Protein AF-R9KR10-F1 (afdb_monomer_lite)

Secondary structure (DSSP, 8-state):
---------------------------S--------------EEESSEEEEE-SSPEEEEEES-TTTEEEEEEETTEEEEEE-S--EEEEEEEEETTS-EEEEEEEESEEEEETT-EEEEE-SSPEEEEEES-TTTEEEEE-SSSEEEEEE-SSEEEEEEEEETTS-EEEEEEEEE-----------------------------------EES-SEEEEETT-EEEEEEE--HHHHTT-EEEEEES-TTTEEEE---SSTTGGGEEEEEE-SSEEEEEEEEEE-SS-EEEEEEEEEEEPP----SSEEE--S---TT--S-EEEE--B-TTS-EEEEEEEEESS-HHHHHHH-EEEEEE---HHHHHHHHHTT------EEEEEETHHHHHHHHTTTTSTT--PPEE-PPPBTTBPPP--EEP-EEEEEEEEE-TT--EEEEEEEETTEEEEEEEEEE--S-TT-GGGS-HHHHHHHHHHHHHHHHHH--TT--HHHHHHHHHHHHHHH-B---TGGG-TTT-HHHHHHH-BTTB------HHHHHHHTTTT-B--GGGHHHHHHHHHHTS-PPB-SSTTSSSSEEEEEEGGGSS-TT-TT-EEEEEE-TT--EEEE----B---TTT-TTSHHHHTTTTTSPP--

pLDDT: mean 77.19, std 22.24, range [20.89, 98.75]

Structure (mmCIF, N/CA/C/O backbone):
data_AF-R9KR10-F1
#
_entry.id   AF-R9KR10-F1
#
loop_
_atom_site.group_PDB
_atom_site.id
_atom_site.type_symbol
_atom_site.label_atom_id
_atom_site.label_alt_id
_atom_site.label_comp_id
_atom_site.label_asym_id
_atom_site.label_entity_id
_atom_site.label_seq_id
_atom_site.pdbx_PDB_ins_code
_atom_site.Cartn_x
_atom_site.Cartn_y
_atom_site.Cartn_z
_atom_site.occupancy
_atom_site.B_iso_or_equiv
_atom_site.auth_seq_id
_atom_site.auth_comp_id
_atom_site.auth_asym_id
_atom_site.auth_atom_id
_atom_site.pdbx_PDB_model_num
ATOM 1 N N . MET A 1 1 ? 18.123 58.930 16.185 1.00 29.14 1 MET A N 1
ATOM 2 C CA . MET A 1 1 ? 18.904 59.855 15.318 1.00 29.14 1 MET A CA 1
ATOM 3 C C . MET A 1 1 ? 19.920 59.056 14.482 1.00 29.14 1 MET A C 1
ATOM 5 O O . MET A 1 1 ? 19.958 57.841 14.623 1.00 29.14 1 MET A O 1
ATOM 9 N N . LYS A 1 2 ? 20.704 59.696 13.592 1.00 25.45 2 LYS A N 1
ATOM 10 C CA . LYS A 1 2 ? 21.910 59.112 12.927 1.00 25.45 2 LYS A CA 1
ATOM 11 C C . LYS A 1 2 ? 22.961 58.778 14.023 1.00 25.45 2 LYS A C 1
ATOM 13 O O . LYS A 1 2 ? 22.886 59.417 15.064 1.00 25.45 2 LYS A O 1
ATOM 18 N N . LYS A 1 3 ? 23.959 57.886 13.931 1.00 26.75 3 LYS A N 1
ATOM 19 C CA . LYS A 1 3 ? 24.787 57.242 12.869 1.00 26.75 3 LYS A CA 1
ATOM 20 C C . LYS A 1 3 ? 25.094 55.783 13.352 1.00 26.75 3 LYS A C 1
ATOM 22 O O . LYS A 1 3 ? 24.806 55.509 14.507 1.00 26.75 3 LYS A O 1
ATOM 27 N N . LYS A 1 4 ? 25.563 54.743 12.637 1.00 27.78 4 LYS A N 1
ATOM 28 C CA . LYS A 1 4 ? 26.488 54.499 11.495 1.00 27.78 4 LYS A CA 1
ATOM 29 C C . LYS A 1 4 ? 27.987 54.786 11.741 1.00 27.78 4 LYS A C 1
ATOM 31 O O . LYS A 1 4 ? 28.306 55.833 12.283 1.00 27.78 4 LYS A O 1
ATOM 36 N N . MET A 1 5 ? 28.849 53.907 11.185 1.00 24.69 5 MET A N 1
ATOM 37 C CA . MET A 1 5 ? 30.340 53.889 11.222 1.00 24.69 5 MET A CA 1
ATOM 38 C C . MET A 1 5 ? 30.931 53.361 12.553 1.00 24.69 5 MET A C 1
ATOM 40 O O . MET A 1 5 ? 30.373 53.671 13.595 1.00 24.69 5 MET A O 1
ATOM 44 N N . HIS A 1 6 ? 32.013 52.561 12.599 1.00 26.78 6 HIS A N 1
ATOM 45 C CA . HIS A 1 6 ? 32.821 51.888 11.548 1.00 26.78 6 HIS A CA 1
ATOM 46 C C . HIS A 1 6 ? 33.523 50.615 12.132 1.00 26.78 6 HIS A C 1
ATOM 48 O O . HIS A 1 6 ? 33.522 50.461 13.343 1.00 26.78 6 HIS A O 1
ATOM 54 N N . HIS A 1 7 ? 33.840 49.552 11.359 1.00 25.92 7 HIS A N 1
ATOM 55 C CA . HIS A 1 7 ? 35.185 49.158 10.832 1.00 25.92 7 HIS A CA 1
ATOM 56 C C . HIS A 1 7 ? 36.337 49.094 11.881 1.00 25.92 7 HIS A C 1
ATOM 58 O O . HIS A 1 7 ? 36.406 49.979 12.718 1.00 25.92 7 HIS A O 1
ATOM 64 N N . LEU A 1 8 ? 37.291 48.137 11.869 1.00 22.25 8 LEU A N 1
ATOM 65 C CA . LEU A 1 8 ? 37.709 47.142 10.849 1.00 22.25 8 LEU A CA 1
ATOM 66 C C . LEU A 1 8 ? 38.574 45.991 11.456 1.00 22.25 8 LEU A C 1
ATOM 68 O O . LEU A 1 8 ? 39.358 46.304 12.340 1.00 22.25 8 LEU A O 1
ATOM 72 N N . LEU A 1 9 ? 38.574 44.772 10.860 1.00 20.89 9 LEU A N 1
ATOM 73 C CA . LEU A 1 9 ? 39.619 43.700 10.989 1.00 20.89 9 LEU A CA 1
ATOM 74 C C . LEU A 1 9 ? 39.867 43.159 12.442 1.00 20.89 9 LEU A C 1
ATOM 76 O O . LEU A 1 9 ? 39.380 43.756 13.387 1.00 20.89 9 LEU A O 1
ATOM 80 N N . ALA A 1 10 ? 40.536 42.039 12.781 1.00 22.97 10 ALA A N 1
ATOM 81 C CA . ALA A 1 10 ? 41.032 40.780 12.161 1.00 22.97 10 ALA A CA 1
ATOM 82 C C . ALA A 1 10 ? 41.172 39.722 13.326 1.00 22.97 10 ALA A C 1
ATOM 84 O O . ALA A 1 10 ? 40.861 40.085 14.454 1.00 22.97 10 ALA A O 1
ATOM 85 N N . ILE A 1 11 ? 41.619 38.449 13.252 1.00 24.16 11 ILE A N 1
ATOM 86 C CA . ILE A 1 11 ? 42.008 37.476 12.201 1.00 24.16 11 ILE A CA 1
ATOM 87 C C . ILE A 1 11 ? 41.798 36.040 12.807 1.00 24.16 11 ILE A C 1
ATOM 89 O O . ILE A 1 11 ? 42.166 35.818 13.949 1.00 24.16 11 ILE A O 1
ATOM 93 N N . VAL A 1 12 ? 40.983 35.151 12.210 1.00 22.33 12 VAL A N 1
ATOM 94 C CA . VAL A 1 12 ? 41.349 33.879 11.508 1.00 22.33 12 VAL A CA 1
ATOM 95 C C . VAL A 1 12 ? 41.589 32.597 12.358 1.00 22.33 12 VAL A C 1
ATOM 97 O O . VAL A 1 12 ? 42.530 32.539 13.135 1.00 22.33 12 VAL A O 1
ATOM 100 N N . LEU A 1 13 ? 40.819 31.530 12.024 1.00 22.19 13 LEU A N 1
ATOM 101 C CA . LEU A 1 13 ? 40.958 30.085 12.380 1.00 22.19 13 LEU A CA 1
ATOM 102 C C . LEU A 1 13 ? 40.781 29.699 13.881 1.00 22.19 13 LEU A C 1
ATOM 104 O O . LEU A 1 13 ? 40.996 30.526 14.751 1.00 22.19 13 LEU A O 1
ATOM 108 N N . VAL A 1 14 ? 40.329 28.490 14.280 1.00 22.12 14 VAL A N 1
ATOM 109 C CA . VAL A 1 14 ? 40.059 27.205 13.575 1.00 22.12 14 VAL A CA 1
ATOM 110 C C . VAL A 1 14 ? 38.618 26.681 13.835 1.00 22.12 14 VAL A C 1
ATOM 112 O O . VAL A 1 14 ? 37.957 27.044 14.799 1.00 22.12 14 VAL A O 1
ATOM 115 N N . ILE A 1 15 ? 38.150 25.808 12.937 1.00 21.53 15 ILE A N 1
ATOM 116 C CA . ILE A 1 15 ? 36.883 25.046 12.899 1.00 21.53 15 ILE A CA 1
ATOM 117 C C . ILE A 1 15 ? 36.714 24.018 14.051 1.00 21.53 15 ILE A C 1
ATOM 119 O O . ILE A 1 15 ? 37.665 23.301 14.343 1.00 21.53 15 ILE A O 1
ATOM 123 N N . ILE A 1 16 ? 35.493 23.854 14.603 1.00 22.30 16 ILE A N 1
ATOM 124 C CA . ILE A 1 16 ? 34.741 22.568 14.710 1.00 22.30 16 ILE A CA 1
ATOM 125 C C . ILE A 1 16 ? 33.317 22.762 15.292 1.00 22.30 16 ILE A C 1
ATOM 127 O O . ILE A 1 16 ? 33.153 23.416 16.310 1.00 22.30 16 ILE A O 1
ATOM 131 N N . MET A 1 17 ? 32.336 22.134 14.619 1.00 22.77 17 MET A N 1
ATOM 132 C CA . MET A 1 17 ? 30.937 21.785 14.983 1.00 22.77 17 MET A CA 1
ATOM 133 C C . MET A 1 17 ? 29.989 22.809 15.656 1.00 22.77 17 MET A C 1
ATOM 135 O O . MET A 1 17 ? 30.370 23.715 16.382 1.00 22.77 17 MET A O 1
ATOM 139 N N . ALA A 1 18 ? 28.692 22.666 15.351 1.00 23.64 18 ALA A N 1
ATOM 140 C CA . ALA A 1 18 ? 27.640 23.635 15.668 1.00 23.64 18 ALA A CA 1
ATOM 141 C C . ALA A 1 18 ? 26.602 23.081 16.657 1.00 23.64 18 ALA A C 1
ATOM 143 O O . ALA A 1 18 ? 26.285 21.892 16.625 1.00 23.64 18 ALA A O 1
ATOM 144 N N . LEU A 1 19 ? 26.039 23.967 17.484 1.00 22.98 19 LEU A N 1
ATOM 145 C CA . LEU A 1 19 ? 24.955 23.647 18.412 1.00 22.98 19 LEU A CA 1
ATOM 146 C C . LEU A 1 19 ? 23.551 23.752 17.788 1.00 22.98 19 LEU A C 1
ATOM 148 O O . LEU A 1 19 ? 23.309 24.387 16.763 1.00 22.98 19 LEU A O 1
ATOM 152 N N . SER A 1 20 ? 22.638 23.113 18.507 1.00 22.97 20 SER A N 1
ATOM 153 C CA . SER A 1 20 ? 21.176 23.148 18.464 1.00 22.97 20 SER A CA 1
ATOM 154 C C . SER A 1 20 ? 20.512 24.539 18.475 1.00 22.97 20 SER A C 1
ATOM 156 O O . SER A 1 20 ? 20.923 25.371 19.273 1.00 22.97 20 SER A O 1
ATOM 158 N N . VAL A 1 21 ? 19.371 24.646 17.759 1.00 26.44 21 VAL A N 1
ATOM 159 C CA . VAL A 1 21 ? 18.090 25.297 18.178 1.00 26.44 21 VAL A CA 1
ATOM 160 C C . VAL A 1 21 ? 18.144 26.841 18.391 1.00 26.44 21 VAL A C 1
ATOM 162 O O . VAL A 1 21 ? 19.116 27.388 18.883 1.00 26.44 21 VAL A O 1
ATOM 165 N N . VAL A 1 22 ? 17.210 27.651 17.867 1.00 23.06 22 VAL A N 1
ATOM 166 C CA . VAL A 1 22 ? 15.891 28.015 18.446 1.00 23.06 22 VAL A CA 1
ATOM 167 C C . VAL A 1 22 ? 14.941 28.574 17.357 1.00 23.06 22 VAL A C 1
ATOM 169 O O . VAL A 1 22 ? 15.366 29.303 16.469 1.00 23.06 22 VAL A O 1
ATOM 172 N N . GLU A 1 23 ? 13.665 28.181 17.468 1.00 26.47 23 GLU A N 1
ATOM 173 C CA . GLU A 1 23 ? 12.371 28.768 17.036 1.00 26.47 23 GLU A CA 1
ATOM 174 C C . GLU A 1 23 ? 12.237 29.887 15.970 1.00 26.47 23 GLU A C 1
ATOM 176 O O . GLU A 1 23 ? 12.977 30.865 15.902 1.00 26.47 23 GLU A O 1
ATOM 181 N N . THR A 1 24 ? 11.102 29.853 15.253 1.00 23.77 24 THR A N 1
ATOM 182 C CA . THR A 1 24 ? 10.143 30.988 15.191 1.00 23.77 24 THR A CA 1
ATOM 183 C C . THR A 1 24 ? 8.774 30.532 14.653 1.00 23.77 24 THR A C 1
ATOM 185 O O . THR A 1 24 ? 8.683 29.544 13.924 1.00 23.77 24 THR A O 1
ATOM 188 N N . ALA A 1 25 ? 7.694 31.228 15.031 1.00 23.64 25 ALA A N 1
ATOM 189 C CA . ALA A 1 25 ? 6.311 30.818 14.751 1.00 23.64 25 ALA A CA 1
ATOM 190 C C . ALA A 1 25 ? 5.829 31.072 13.299 1.00 23.64 25 ALA A C 1
ATOM 192 O O . ALA A 1 25 ? 6.384 31.876 12.549 1.00 23.64 25 ALA A O 1
ATOM 193 N N . VAL A 1 26 ? 4.759 30.367 12.911 1.00 31.92 26 VAL A N 1
ATOM 194 C CA . VAL A 1 26 ? 4.184 30.314 11.548 1.00 31.92 26 VAL A CA 1
ATOM 195 C C . VAL A 1 26 ? 3.248 31.511 11.281 1.00 31.92 26 VAL A C 1
ATOM 197 O O . VAL A 1 26 ? 2.628 32.018 12.214 1.00 31.92 26 VAL A O 1
ATOM 200 N N . PRO A 1 27 ? 3.058 31.939 10.013 1.00 26.20 27 PRO A N 1
ATOM 201 C CA . PRO A 1 27 ? 1.731 31.678 9.431 1.00 26.20 27 PRO A CA 1
ATOM 202 C C . PRO A 1 27 ? 1.689 31.322 7.922 1.00 26.20 27 PRO A C 1
ATOM 204 O O . PRO A 1 27 ? 2.408 31.869 7.090 1.00 26.20 27 PRO A O 1
ATOM 207 N N . ALA A 1 28 ? 0.696 30.487 7.591 1.00 22.97 28 ALA A N 1
ATOM 208 C CA . ALA A 1 28 ? -0.065 30.429 6.332 1.00 22.97 28 ALA A CA 1
ATOM 209 C C . ALA A 1 28 ? 0.582 29.980 4.987 1.00 22.97 28 ALA A C 1
ATOM 211 O O . ALA A 1 28 ? 1.409 30.639 4.362 1.00 22.97 28 ALA A O 1
ATOM 212 N N . THR A 1 29 ? -0.061 28.965 4.389 1.00 24.31 29 THR A N 1
ATOM 213 C CA . THR A 1 29 ? -0.133 28.662 2.937 1.00 24.31 29 THR A CA 1
ATOM 214 C C . THR A 1 29 ? 1.131 28.189 2.198 1.00 24.31 29 THR A C 1
ATOM 216 O O . THR A 1 29 ? 1.679 28.870 1.325 1.00 24.31 29 THR A O 1
ATOM 219 N N . VAL A 1 30 ? 1.475 26.908 2.369 1.00 24.41 30 VAL A N 1
ATOM 220 C CA . VAL A 1 30 ? 2.277 26.171 1.372 1.00 24.41 30 VAL A CA 1
ATOM 221 C C . VAL A 1 30 ? 1.454 25.989 0.087 1.00 24.41 30 VAL A C 1
ATOM 223 O O . VAL A 1 30 ? 0.704 25.028 -0.072 1.00 24.41 30 VAL A O 1
ATOM 226 N N . GLN A 1 31 ? 1.575 26.922 -0.864 1.00 22.91 31 GLN A N 1
ATOM 227 C CA . GLN A 1 31 ? 0.934 26.782 -2.177 1.00 22.91 31 GLN A CA 1
ATOM 228 C C . GLN A 1 31 ? 1.476 25.552 -2.919 1.00 22.91 31 GLN A C 1
ATOM 230 O O . GLN A 1 31 ? 2.660 25.498 -3.263 1.00 22.91 31 GLN A O 1
ATOM 235 N N . ALA A 1 32 ? 0.590 24.596 -3.218 1.00 25.11 32 ALA A N 1
ATOM 236 C CA . ALA A 1 32 ? 0.925 23.349 -3.899 1.00 25.11 32 ALA A CA 1
ATOM 237 C C . ALA A 1 32 ? 1.762 23.582 -5.173 1.00 25.11 32 ALA A C 1
ATOM 239 O O . ALA A 1 32 ? 1.379 24.326 -6.082 1.00 25.11 32 ALA A O 1
ATOM 240 N N . LYS A 1 33 ? 2.922 22.918 -5.235 1.00 25.44 33 LYS A N 1
ATOM 241 C CA . LYS A 1 33 ? 3.934 23.040 -6.297 1.00 25.44 33 LYS A CA 1
ATOM 242 C C . LYS A 1 33 ? 3.317 22.579 -7.635 1.00 25.44 33 LYS A C 1
ATOM 244 O O . LYS A 1 33 ? 3.071 21.385 -7.803 1.00 25.44 33 LYS A O 1
ATOM 249 N N . PRO A 1 34 ? 3.022 23.473 -8.600 1.00 27.72 34 PRO A N 1
ATOM 250 C CA . PRO A 1 34 ? 2.149 23.115 -9.716 1.00 27.72 34 PRO A CA 1
ATOM 251 C C . PRO A 1 34 ? 2.845 22.168 -10.706 1.00 27.72 34 PRO A C 1
ATOM 253 O O . PRO A 1 34 ? 3.843 22.544 -11.333 1.00 27.72 34 PRO A O 1
ATOM 256 N N . LYS A 1 35 ? 2.282 20.959 -10.890 1.00 30.23 35 LYS A N 1
ATOM 257 C CA . LYS A 1 35 ? 2.699 19.997 -11.931 1.00 30.23 35 LYS A CA 1
ATOM 258 C C . LYS A 1 35 ? 2.793 20.716 -13.286 1.00 30.23 35 LYS A C 1
ATOM 260 O O . LYS A 1 35 ? 1.874 21.422 -13.703 1.00 30.23 35 LYS A O 1
ATOM 265 N N . THR A 1 36 ? 3.943 20.594 -13.951 1.00 29.50 36 THR A N 1
ATOM 266 C CA . THR A 1 36 ? 4.291 21.422 -15.118 1.00 29.50 36 THR A CA 1
ATOM 267 C C . THR A 1 36 ? 3.948 20.711 -16.427 1.00 29.50 36 THR A C 1
ATOM 269 O O . THR A 1 36 ? 4.789 20.038 -17.014 1.00 29.50 36 THR A O 1
ATOM 272 N N . THR A 1 37 ? 2.720 20.889 -16.917 1.00 32.59 37 THR A N 1
ATOM 273 C CA . THR A 1 37 ? 2.304 20.405 -18.245 1.00 32.59 37 THR A CA 1
ATOM 274 C C . THR A 1 37 ? 3.016 21.201 -19.350 1.00 32.59 37 THR A C 1
ATOM 276 O O . THR A 1 37 ? 2.659 22.344 -19.649 1.00 32.59 37 THR A O 1
ATOM 279 N N . ALA A 1 38 ? 4.064 20.623 -19.941 1.00 31.97 38 ALA A N 1
ATOM 280 C CA . ALA A 1 38 ? 4.955 21.308 -20.876 1.00 31.97 38 ALA A CA 1
ATOM 281 C C . ALA A 1 38 ? 4.510 21.174 -22.347 1.00 31.97 38 ALA A C 1
ATOM 283 O O . ALA A 1 38 ? 4.972 20.301 -23.077 1.00 31.97 38 ALA A O 1
ATOM 284 N N . VAL A 1 39 ? 3.654 22.088 -22.819 1.00 35.31 39 VAL A N 1
ATOM 285 C CA . VAL A 1 39 ? 3.307 22.188 -24.252 1.00 35.31 39 VAL A CA 1
ATOM 286 C C . VAL A 1 39 ? 4.442 22.880 -25.023 1.00 35.31 39 VAL A C 1
ATOM 288 O O . VAL A 1 39 ? 4.451 24.101 -25.199 1.00 35.31 39 VAL A O 1
ATOM 291 N N . ASN A 1 40 ? 5.416 22.095 -25.485 1.00 37.66 40 ASN A N 1
ATOM 292 C CA . ASN A 1 40 ? 6.602 22.568 -26.208 1.00 37.66 40 ASN A CA 1
ATOM 293 C C . ASN A 1 40 ? 6.293 22.979 -27.664 1.00 37.66 40 ASN A C 1
ATOM 295 O O . ASN A 1 40 ? 6.685 22.306 -28.614 1.00 37.66 40 ASN A O 1
ATOM 299 N N . LYS A 1 41 ? 5.614 24.117 -27.865 1.00 40.97 41 LYS A N 1
ATOM 300 C CA . LYS A 1 41 ? 5.383 24.680 -29.208 1.00 40.97 41 LYS A CA 1
ATOM 301 C C . LYS A 1 41 ? 6.535 25.601 -29.629 1.00 40.97 41 LYS A C 1
ATOM 303 O O . LYS A 1 41 ? 6.643 26.724 -29.135 1.00 40.97 41 LYS A O 1
ATOM 308 N N . THR A 1 42 ? 7.379 25.124 -30.545 1.00 41.72 42 THR A N 1
ATOM 309 C CA . THR A 1 42 ? 8.481 25.891 -31.154 1.00 41.72 42 THR A CA 1
ATOM 310 C C . THR A 1 42 ? 7.947 26.977 -32.092 1.00 41.72 42 THR A C 1
ATOM 312 O O . THR A 1 42 ? 7.051 26.719 -32.897 1.00 41.72 42 THR A O 1
ATOM 315 N N . ILE A 1 43 ? 8.481 28.201 -31.999 1.00 46.75 43 ILE A N 1
ATOM 316 C CA . ILE A 1 43 ? 8.066 29.339 -32.836 1.00 46.75 43 ILE A CA 1
ATOM 317 C C . ILE A 1 43 ? 9.292 30.114 -33.343 1.00 46.75 43 ILE A C 1
ATOM 319 O O . ILE A 1 43 ? 10.030 30.713 -32.562 1.00 46.75 43 ILE A O 1
ATOM 323 N N . THR A 1 44 ? 9.465 30.185 -34.663 1.00 48.88 44 THR A N 1
ATOM 324 C CA . THR A 1 44 ? 10.470 31.046 -35.309 1.00 48.88 44 THR A CA 1
ATOM 325 C C . THR A 1 44 ? 10.121 32.526 -35.117 1.00 48.88 44 THR A C 1
ATOM 327 O O . THR A 1 44 ? 8.984 32.930 -35.380 1.00 48.88 44 THR A O 1
ATOM 330 N N . LEU A 1 45 ? 11.077 33.354 -34.675 1.00 50.28 45 LEU A N 1
ATOM 331 C CA . LEU A 1 45 ? 10.836 34.773 -34.374 1.00 50.28 45 LEU A CA 1
ATOM 332 C C . LEU A 1 45 ? 11.744 35.717 -35.181 1.00 50.28 45 LEU A C 1
ATOM 334 O O . LEU A 1 45 ? 12.961 35.742 -35.000 1.00 50.28 45 LEU A O 1
ATOM 338 N N . THR A 1 46 ? 11.133 36.547 -36.033 1.00 49.22 46 THR A N 1
ATOM 339 C CA . THR A 1 46 ? 11.838 37.470 -36.941 1.00 49.22 46 THR A CA 1
ATOM 340 C C . THR A 1 46 ? 12.301 38.765 -36.266 1.00 49.22 46 THR A C 1
ATOM 342 O O . THR A 1 46 ? 13.432 39.195 -36.478 1.00 49.22 46 THR A O 1
ATOM 345 N N . THR A 1 47 ? 11.427 39.411 -35.481 1.00 53.28 47 THR A N 1
ATOM 346 C CA . THR A 1 47 ? 11.703 40.708 -34.821 1.00 53.28 47 THR A CA 1
ATOM 347 C C . THR A 1 47 ? 11.016 40.827 -33.456 1.00 53.28 47 THR A C 1
ATOM 349 O O . THR A 1 47 ? 11.678 40.921 -32.422 1.00 53.28 47 THR A O 1
ATOM 352 N N . SER A 1 48 ? 9.681 40.807 -33.417 1.00 58.97 48 SER A N 1
ATOM 353 C CA . SER A 1 48 ? 8.902 40.736 -32.176 1.00 58.97 48 SER A CA 1
ATOM 354 C C . SER A 1 48 ? 7.504 40.165 -32.407 1.00 58.97 48 SER A C 1
ATOM 356 O O . SER A 1 48 ? 6.946 40.335 -33.488 1.00 58.97 48 SER A O 1
ATOM 358 N N . LYS A 1 49 ? 6.922 39.530 -31.385 1.00 65.44 49 LYS A N 1
ATOM 359 C CA . LYS A 1 49 ? 5.545 39.014 -31.393 1.00 65.44 49 LYS A CA 1
ATOM 360 C C . LYS A 1 49 ? 4.883 39.275 -30.043 1.00 65.44 49 LYS A C 1
ATOM 362 O O . LYS A 1 49 ? 5.494 39.051 -28.998 1.00 65.44 49 LYS A O 1
ATOM 367 N N . THR A 1 50 ? 3.636 39.735 -30.065 1.00 73.94 50 THR A N 1
ATOM 368 C CA . THR A 1 50 ? 2.784 39.805 -28.870 1.00 73.94 50 THR A CA 1
ATOM 369 C C . THR A 1 50 ? 1.986 38.508 -28.759 1.00 73.94 50 THR A C 1
ATOM 371 O O . THR A 1 50 ? 1.458 38.019 -29.755 1.00 73.94 50 THR A O 1
ATOM 374 N N . VAL A 1 51 ? 1.913 37.946 -27.557 1.00 68.94 51 VAL A N 1
ATOM 375 C CA . VAL A 1 51 ? 1.232 36.685 -27.247 1.00 68.94 51 VAL A CA 1
ATOM 376 C C . VAL A 1 51 ? 0.198 36.943 -26.155 1.00 68.94 51 VAL A C 1
ATOM 378 O O . VAL A 1 51 ? 0.514 37.538 -25.122 1.00 68.94 51 VAL A O 1
ATOM 381 N N . GLY A 1 52 ? -1.041 36.519 -26.403 1.00 63.25 52 GLY A N 1
ATOM 382 C CA . GLY A 1 52 ? -2.114 36.499 -25.409 1.00 63.25 52 GLY A CA 1
ATOM 383 C C . GLY A 1 52 ? -2.125 35.194 -24.614 1.00 63.25 52 GLY A C 1
ATOM 384 O O . GLY A 1 52 ? -1.719 34.150 -25.124 1.00 63.25 52 GLY A O 1
ATOM 385 N N . THR A 1 53 ? -2.589 35.247 -23.368 1.00 68.69 53 THR A N 1
ATOM 386 C CA . THR A 1 53 ? -2.672 34.092 -22.463 1.00 68.69 53 THR A CA 1
ATOM 387 C C . THR A 1 53 ? -4.053 33.998 -21.814 1.00 68.69 53 THR A C 1
ATOM 389 O O . THR A 1 53 ? -4.611 35.011 -21.402 1.00 68.69 53 THR A O 1
ATOM 392 N N . LYS A 1 54 ? -4.598 32.778 -21.663 1.00 65.06 54 LYS A N 1
ATOM 393 C CA . LYS A 1 54 ? -5.908 32.547 -21.010 1.00 65.06 54 LYS A CA 1
ATOM 394 C C . LYS A 1 54 ? -5.936 33.105 -19.574 1.00 65.06 54 LYS A C 1
ATOM 396 O O . LYS A 1 54 ? -6.918 33.720 -19.156 1.00 65.06 54 LYS A O 1
ATOM 401 N N . TYR A 1 55 ? -4.824 32.947 -18.852 1.00 70.62 55 TYR A N 1
ATOM 402 C CA . TYR A 1 55 ? -4.650 33.363 -17.458 1.00 70.62 55 TYR A CA 1
ATOM 403 C C . TYR A 1 55 ? -3.866 34.677 -17.309 1.00 70.62 55 TYR A C 1
ATOM 405 O O . TYR A 1 55 ? -3.064 35.054 -18.167 1.00 70.62 55 TYR A O 1
ATOM 413 N N . THR A 1 56 ? -4.086 35.358 -16.181 1.00 77.69 56 THR A N 1
ATOM 414 C CA . THR A 1 56 ? -3.436 36.628 -15.821 1.00 77.69 56 THR A CA 1
ATOM 415 C C . THR A 1 56 ? -1.972 36.419 -15.424 1.00 77.69 56 THR A C 1
ATOM 417 O O . THR A 1 56 ? -1.653 35.597 -14.566 1.00 77.69 56 THR A O 1
ATOM 420 N N . ILE A 1 57 ? -1.071 37.187 -16.034 1.00 80.62 57 ILE A N 1
ATOM 421 C CA . ILE A 1 57 ? 0.386 37.036 -15.932 1.00 80.62 57 ILE A CA 1
ATOM 422 C C . ILE A 1 57 ? 0.914 37.647 -14.622 1.00 80.62 57 ILE A C 1
ATOM 424 O O . ILE A 1 57 ? 0.734 38.846 -14.380 1.00 80.62 57 ILE A O 1
ATOM 428 N N . LYS A 1 58 ? 1.628 36.847 -13.813 1.00 86.12 58 LYS A N 1
ATOM 429 C CA . LYS A 1 58 ? 2.397 37.296 -12.635 1.00 86.12 58 LYS A CA 1
ATOM 430 C C . LYS A 1 58 ? 3.781 37.791 -13.062 1.00 86.12 58 LYS A C 1
ATOM 432 O O . LYS A 1 58 ? 4.133 38.921 -12.750 1.00 86.12 58 LYS A O 1
ATOM 437 N N . SER A 1 59 ? 4.530 37.009 -13.845 1.00 86.81 59 SER A N 1
ATOM 438 C CA . SER A 1 59 ? 5.828 37.431 -14.398 1.00 86.81 59 SER A CA 1
ATOM 439 C C . SER A 1 59 ? 6.202 36.703 -15.694 1.00 86.81 59 SER A C 1
ATOM 441 O O . SER A 1 59 ? 5.632 35.667 -16.037 1.00 86.81 59 SER A O 1
ATOM 443 N N . VAL A 1 60 ? 7.162 37.268 -16.433 1.00 84.19 60 VAL A N 1
ATOM 444 C CA . VAL A 1 60 ? 7.726 36.692 -17.663 1.00 84.19 60 VAL A CA 1
ATOM 445 C C . VAL A 1 60 ? 9.245 36.832 -17.606 1.00 84.19 60 VAL A C 1
ATOM 447 O O . VAL A 1 60 ? 9.739 37.925 -17.335 1.00 84.19 60 VAL A O 1
ATOM 450 N N . LYS A 1 61 ? 9.988 35.749 -17.852 1.00 84.56 61 LYS A N 1
ATOM 451 C CA . LYS A 1 61 ? 11.461 35.745 -17.900 1.00 84.56 61 LYS A CA 1
ATOM 452 C C . LYS A 1 61 ? 11.957 34.973 -19.128 1.00 84.56 61 LYS A C 1
ATOM 454 O O . LYS A 1 61 ? 11.363 33.971 -19.511 1.00 84.56 61 LYS A O 1
ATOM 459 N N . SER A 1 62 ? 13.043 35.443 -19.739 1.00 84.94 62 SER A N 1
ATOM 460 C CA . SER A 1 62 ? 13.757 34.736 -20.815 1.00 84.94 62 SER A CA 1
ATOM 461 C C . SER A 1 62 ? 14.883 33.892 -20.222 1.00 84.94 62 SER A C 1
ATOM 463 O O . SER A 1 62 ? 15.590 34.392 -19.350 1.00 84.94 62 SER A O 1
ATOM 465 N N . SER A 1 63 ? 15.086 32.663 -20.707 1.00 79.88 63 SER A N 1
ATOM 466 C CA . SER A 1 63 ? 16.239 31.831 -20.323 1.00 79.88 63 SER A CA 1
ATOM 467 C C . SER A 1 63 ? 17.572 32.372 -20.854 1.00 79.88 63 SER A C 1
ATOM 469 O O . SER A 1 63 ? 18.618 32.052 -20.306 1.00 79.88 63 SER A O 1
ATOM 471 N N . ASN A 1 64 ? 17.551 33.211 -21.898 1.00 74.50 64 ASN A N 1
ATOM 472 C CA . ASN A 1 64 ? 18.723 33.950 -22.364 1.00 74.50 64 ASN A CA 1
ATOM 473 C C . ASN A 1 64 ? 18.319 35.375 -22.773 1.00 74.50 64 ASN A C 1
ATOM 475 O O . ASN A 1 64 ? 17.847 35.634 -23.886 1.00 74.50 64 ASN A O 1
ATOM 479 N N . SER A 1 65 ? 18.517 36.313 -21.845 1.00 73.06 65 SER A N 1
ATOM 480 C CA . SER A 1 65 ? 18.153 37.731 -21.978 1.00 73.06 65 SER A CA 1
ATOM 481 C C . SER A 1 65 ? 18.966 38.498 -23.033 1.00 73.06 65 SER A C 1
ATOM 483 O O . SER A 1 65 ? 18.612 39.642 -23.352 1.00 73.06 65 SER A O 1
ATOM 485 N N . SER A 1 66 ? 20.032 37.888 -23.575 1.00 61.41 66 SER A N 1
ATOM 486 C CA . SER A 1 66 ? 20.888 38.454 -24.627 1.00 61.41 66 SER A CA 1
ATOM 487 C C . SER A 1 66 ? 20.427 38.099 -26.048 1.00 61.41 66 SER A C 1
ATOM 489 O O . SER A 1 66 ? 20.713 38.854 -26.975 1.00 61.41 66 SER A O 1
ATOM 491 N N . ILE A 1 67 ? 19.670 37.006 -26.212 1.00 63.75 67 ILE A N 1
ATOM 492 C CA . ILE A 1 67 ? 19.071 36.573 -27.489 1.00 63.75 67 ILE A CA 1
ATOM 493 C C . ILE A 1 67 ? 17.625 37.081 -27.585 1.00 63.75 67 ILE A C 1
ATOM 495 O O . ILE A 1 67 ? 17.243 37.738 -28.559 1.00 63.75 67 ILE A O 1
ATOM 499 N N . LEU A 1 68 ? 16.833 36.837 -26.533 1.00 73.12 68 LEU A N 1
ATOM 500 C CA . LEU A 1 68 ? 15.428 37.225 -26.438 1.00 73.12 68 LEU A CA 1
ATOM 501 C C . LEU A 1 68 ? 15.144 38.032 -25.177 1.00 73.12 68 LEU A C 1
ATOM 503 O O . LEU A 1 68 ? 15.492 37.641 -24.065 1.00 73.12 68 LEU A O 1
ATOM 507 N N . SER A 1 69 ? 14.402 39.119 -25.353 1.00 77.38 69 SER A N 1
ATOM 508 C CA . SER A 1 69 ? 13.712 39.814 -24.264 1.00 77.38 69 SER A CA 1
ATOM 509 C C . SER A 1 69 ? 12.215 39.552 -24.327 1.00 77.38 69 SER A C 1
ATOM 511 O O . SER A 1 69 ? 11.647 39.464 -25.412 1.00 77.38 69 SER A O 1
ATOM 513 N N . ALA A 1 70 ? 11.569 39.481 -23.166 1.00 83.50 70 ALA A N 1
ATOM 514 C CA . ALA A 1 70 ? 10.118 39.472 -23.060 1.00 83.50 70 ALA A CA 1
ATOM 515 C C . ALA A 1 70 ? 9.671 40.461 -21.976 1.00 83.50 70 ALA A C 1
ATOM 517 O O . ALA A 1 70 ? 10.280 40.519 -20.910 1.00 83.50 70 ALA A O 1
ATOM 518 N N . LYS A 1 71 ? 8.617 41.236 -22.253 1.00 84.31 71 LYS A N 1
ATOM 519 C CA . LYS A 1 71 ? 8.003 42.190 -21.315 1.00 84.31 71 LYS A CA 1
ATOM 520 C C . LYS A 1 71 ? 6.496 41.928 -21.252 1.00 84.31 71 LYS A C 1
ATOM 522 O O . LYS A 1 71 ? 5.860 41.724 -22.286 1.00 84.31 71 LYS A O 1
ATOM 527 N N . LYS A 1 72 ? 5.911 41.948 -20.053 1.00 86.88 72 LYS A N 1
ATOM 528 C CA . LYS A 1 72 ? 4.450 41.987 -19.872 1.00 86.88 72 LYS A CA 1
ATOM 529 C C . LYS A 1 72 ? 3.921 43.312 -20.442 1.00 86.88 72 LYS A C 1
ATOM 531 O O . LYS A 1 72 ? 4.476 44.359 -20.123 1.00 86.88 72 LYS A O 1
ATOM 536 N N . VAL A 1 73 ? 2.891 43.263 -21.290 1.00 82.06 73 VAL A N 1
ATOM 537 C CA . VAL A 1 73 ? 2.298 44.462 -21.925 1.00 82.06 73 VAL A CA 1
ATOM 538 C C . VAL A 1 73 ? 0.842 44.704 -21.523 1.00 82.06 73 VAL A C 1
ATOM 540 O O . VAL A 1 73 ? 0.367 45.821 -21.650 1.00 82.06 73 VAL A O 1
ATOM 543 N N . SER A 1 74 ? 0.146 43.699 -20.984 1.00 84.69 74 SER A N 1
ATOM 544 C CA . SER A 1 74 ? -1.101 43.892 -20.230 1.00 84.69 74 SER A CA 1
ATOM 545 C C . SER A 1 74 ? -1.287 42.774 -19.195 1.00 84.69 74 SER A C 1
ATOM 547 O O . SER A 1 74 ? -0.410 41.924 -19.020 1.00 84.69 74 SER A O 1
ATOM 549 N N . SER A 1 75 ? -2.426 42.742 -18.499 1.00 78.81 75 SER A N 1
ATOM 550 C CA . SER A 1 75 ? -2.799 41.669 -17.562 1.00 78.81 75 SER A CA 1
ATOM 551 C C . SER A 1 75 ? -2.692 40.259 -18.169 1.00 78.81 75 SER A C 1
ATOM 553 O O . SER A 1 75 ? -2.201 39.353 -17.493 1.00 78.81 75 SER A O 1
ATOM 555 N N . LYS A 1 76 ? -3.084 40.089 -19.440 1.00 77.38 76 LYS A N 1
ATOM 556 C CA . LYS A 1 76 ? -3.145 38.808 -20.177 1.00 77.38 76 LYS A CA 1
ATOM 557 C C . LYS A 1 76 ? -2.346 38.800 -21.498 1.00 77.38 76 LYS A C 1
ATOM 559 O O . LYS A 1 76 ? -2.584 37.951 -22.354 1.00 77.38 76 LYS A O 1
ATOM 564 N N . LYS A 1 77 ? -1.422 39.749 -21.713 1.00 78.38 77 LYS A N 1
ATOM 565 C CA . LYS A 1 77 ? -0.574 39.816 -22.925 1.00 78.38 77 LYS A CA 1
ATOM 566 C C . LYS A 1 77 ? 0.892 40.107 -22.580 1.00 78.38 77 LYS A C 1
ATOM 568 O O . LYS A 1 77 ? 1.186 40.962 -21.742 1.00 78.38 77 LYS A O 1
ATOM 573 N N . PHE A 1 78 ? 1.825 39.448 -23.268 1.00 79.25 78 PHE A N 1
ATOM 574 C CA . PHE A 1 78 ? 3.265 39.739 -23.208 1.00 79.25 78 PHE A CA 1
ATOM 575 C C . PHE A 1 78 ? 3.864 39.874 -24.612 1.00 79.25 78 PHE A C 1
ATOM 577 O O . PHE A 1 78 ? 3.389 39.248 -25.555 1.00 79.25 78 PHE A O 1
ATOM 584 N N . LYS A 1 79 ? 4.901 40.702 -24.764 1.00 78.81 79 LYS A N 1
ATOM 585 C CA . LYS A 1 79 ? 5.625 40.895 -26.027 1.00 78.81 79 LYS A CA 1
ATOM 586 C C . LYS A 1 79 ? 7.026 40.311 -25.920 1.00 78.81 79 LYS A C 1
ATOM 588 O O . LYS A 1 79 ? 7.758 40.645 -24.989 1.00 78.81 79 LYS A O 1
ATOM 593 N N . VAL A 1 80 ? 7.384 39.460 -26.877 1.00 74.94 80 VAL A N 1
ATOM 594 C CA . VAL A 1 80 ? 8.721 38.880 -27.057 1.00 74.94 80 VAL A CA 1
ATOM 595 C C . VAL A 1 80 ? 9.419 39.626 -28.193 1.00 74.94 80 VAL A C 1
ATOM 597 O O . VAL A 1 80 ? 8.812 39.834 -29.240 1.00 74.94 80 VAL A O 1
ATOM 600 N N . THR A 1 81 ? 10.677 40.021 -27.998 1.00 66.69 81 THR A N 1
ATOM 601 C CA . THR A 1 81 ? 11.478 40.820 -28.940 1.00 66.69 81 THR A CA 1
ATOM 602 C C . THR A 1 81 ? 12.905 40.277 -29.015 1.00 66.69 81 THR A C 1
ATOM 604 O O . THR A 1 81 ? 13.559 40.106 -27.979 1.00 66.69 81 THR A O 1
ATOM 607 N N . SER A 1 82 ? 13.403 40.050 -30.234 1.00 65.44 82 SER A N 1
ATOM 608 C CA . SER A 1 82 ? 14.772 39.595 -30.503 1.00 65.44 82 SER A CA 1
ATOM 609 C C . SER A 1 82 ? 15.815 40.700 -30.359 1.00 65.44 82 SER A C 1
ATOM 611 O O . SER A 1 82 ? 15.572 41.846 -30.733 1.00 65.44 82 SER A O 1
ATOM 613 N N . LYS A 1 83 ? 17.005 40.332 -29.871 1.00 55.59 83 LYS A N 1
ATOM 614 C CA . LYS A 1 83 ? 18.134 41.238 -29.596 1.00 55.59 83 LYS A CA 1
ATOM 615 C C . LYS A 1 83 ? 19.335 41.047 -30.540 1.00 55.59 83 LYS A C 1
ATOM 617 O O . LYS A 1 83 ? 20.473 41.299 -30.163 1.00 55.59 83 LYS A O 1
ATOM 622 N N . TYR A 1 84 ? 19.075 40.651 -31.787 1.00 52.22 84 TYR A N 1
ATOM 623 C CA . TYR A 1 84 ? 20.062 40.597 -32.885 1.00 52.22 84 TYR A CA 1
ATOM 624 C C . TYR A 1 84 ? 21.227 39.600 -32.708 1.00 52.22 84 TYR A C 1
ATOM 626 O O . TYR A 1 84 ? 22.204 39.660 -33.454 1.00 52.22 84 TYR A O 1
ATOM 634 N N . LYS A 1 85 ? 21.097 38.644 -31.778 1.00 48.66 85 LYS A N 1
ATOM 635 C CA . LYS A 1 85 ? 21.923 37.430 -31.694 1.00 48.66 85 LYS A CA 1
ATOM 636 C C . LYS A 1 85 ? 21.141 36.215 -32.206 1.00 48.66 85 LYS A C 1
ATOM 638 O O . LYS A 1 85 ? 19.921 36.168 -32.057 1.00 48.66 85 LYS A O 1
ATOM 643 N N . TYR A 1 86 ? 21.856 35.251 -32.782 1.00 54.56 86 TYR A N 1
ATOM 644 C CA . TYR A 1 86 ? 21.331 33.928 -33.132 1.00 54.56 86 TYR A CA 1
ATOM 645 C C . TYR A 1 86 ? 21.206 33.035 -31.887 1.00 54.56 86 TYR A C 1
ATOM 647 O O . TYR A 1 86 ? 21.919 33.237 -30.902 1.00 54.56 86 TYR A O 1
ATOM 655 N N . GLY A 1 87 ? 20.321 32.042 -31.967 1.00 56.34 87 GLY A N 1
ATOM 656 C CA . GLY A 1 87 ? 20.173 30.959 -30.998 1.00 56.34 87 GLY A CA 1
ATOM 657 C C . GLY A 1 87 ? 18.734 30.780 -30.515 1.00 56.34 87 GLY A C 1
ATOM 658 O O . GLY A 1 87 ? 17.821 31.517 -30.906 1.00 56.34 87 GLY A O 1
ATOM 659 N N . SER A 1 88 ? 18.546 29.790 -29.648 1.00 63.09 88 SER A N 1
ATOM 660 C CA . SER A 1 88 ? 17.261 29.455 -29.030 1.00 63.09 88 SER A CA 1
ATOM 661 C C . SER A 1 88 ? 17.170 30.012 -27.611 1.00 63.09 88 SER A C 1
ATOM 663 O O . SER A 1 88 ? 18.147 29.988 -26.861 1.00 63.09 88 SER A O 1
ATOM 665 N N . ALA A 1 89 ? 15.984 30.455 -27.192 1.00 69.88 89 ALA A N 1
ATOM 666 C CA . ALA A 1 89 ? 15.705 30.693 -25.776 1.00 69.88 89 ALA A CA 1
ATOM 667 C C . ALA A 1 89 ? 14.242 30.396 -25.423 1.00 69.88 89 ALA A C 1
ATOM 669 O O . ALA A 1 89 ? 13.330 30.564 -26.235 1.00 69.88 89 ALA A O 1
ATOM 670 N N . ALA A 1 90 ? 14.021 29.960 -24.183 1.00 79.38 90 ALA A N 1
ATOM 671 C CA . ALA A 1 90 ? 12.698 29.696 -23.645 1.00 79.38 90 ALA A CA 1
ATOM 672 C C . ALA A 1 90 ? 12.178 30.926 -22.893 1.00 79.38 90 ALA A C 1
ATOM 674 O O . ALA A 1 90 ? 12.812 31.411 -21.953 1.00 79.38 90 ALA A O 1
ATOM 675 N N . ILE A 1 91 ? 10.991 31.408 -23.259 1.00 80.88 91 ILE A N 1
ATOM 676 C CA . ILE A 1 91 ? 10.264 32.391 -22.454 1.00 80.88 91 ILE A CA 1
ATOM 677 C C . ILE A 1 91 ? 9.399 31.637 -21.447 1.00 80.88 91 ILE A C 1
ATOM 679 O O . ILE A 1 91 ? 8.461 30.938 -21.827 1.00 80.88 91 ILE A O 1
ATOM 683 N N . THR A 1 92 ? 9.718 31.781 -20.163 1.00 84.19 92 THR A N 1
ATOM 684 C CA . THR A 1 92 ? 8.932 31.235 -19.054 1.00 84.19 92 THR A CA 1
ATOM 685 C C . THR A 1 92 ? 7.934 32.286 -18.581 1.00 84.19 92 THR A C 1
ATOM 687 O O . THR A 1 92 ? 8.324 33.382 -18.173 1.00 84.19 92 THR A O 1
ATOM 690 N N . VAL A 1 93 ? 6.648 31.946 -18.616 1.00 78.38 93 VAL A N 1
ATOM 691 C CA . VAL A 1 93 ? 5.537 32.757 -18.108 1.00 78.38 93 VAL A CA 1
ATOM 692 C C . VAL A 1 93 ? 5.023 32.111 -16.825 1.00 78.38 93 VAL A C 1
ATOM 694 O O . VAL A 1 93 ? 4.651 30.939 -16.841 1.00 78.38 93 VAL A O 1
ATOM 697 N N . LYS A 1 94 ? 4.984 32.867 -15.723 1.00 81.38 94 LYS A N 1
ATOM 698 C CA . LYS A 1 94 ? 4.289 32.481 -14.485 1.00 81.38 94 LYS A CA 1
ATOM 699 C C . LYS A 1 94 ? 2.976 33.253 -14.382 1.00 81.38 94 LYS A C 1
ATOM 701 O O . LYS A 1 94 ? 2.968 34.480 -14.524 1.00 81.38 94 LYS A O 1
ATOM 706 N N . PHE A 1 95 ? 1.875 32.562 -14.117 1.00 80.38 95 PHE A N 1
ATOM 707 C CA . PHE A 1 95 ? 0.548 33.157 -13.944 1.00 80.38 95 PHE A CA 1
ATOM 708 C C . PHE A 1 95 ? 0.253 33.475 -12.468 1.00 80.38 95 PHE A C 1
ATOM 710 O O . PHE A 1 95 ? 0.982 33.044 -11.574 1.00 80.38 95 PHE A O 1
ATOM 717 N N . LYS A 1 96 ? -0.790 34.275 -12.192 1.00 74.69 96 LYS A N 1
ATOM 718 C CA . LYS A 1 96 ? -1.214 34.574 -10.808 1.00 74.69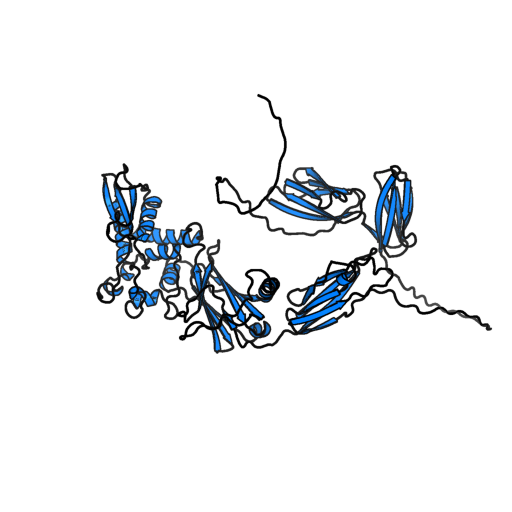 96 LYS A CA 1
ATOM 719 C C . LYS A 1 96 ? -1.712 33.318 -10.074 1.00 74.69 96 LYS A C 1
ATOM 721 O O . LYS A 1 96 ? -1.432 33.185 -8.892 1.00 74.69 96 LYS A O 1
ATOM 726 N N . ASN A 1 97 ? -2.346 32.377 -10.778 1.00 70.81 97 ASN A N 1
ATOM 727 C CA . ASN A 1 97 ? -2.843 31.095 -10.255 1.00 70.81 97 ASN A CA 1
ATOM 728 C C . ASN A 1 97 ? -1.760 29.992 -10.182 1.00 70.81 97 ASN A C 1
ATOM 730 O O . ASN A 1 97 ? -2.027 28.838 -10.513 1.00 70.81 97 ASN A O 1
ATOM 734 N N . GLY A 1 98 ? -0.516 30.353 -9.844 1.00 68.81 98 GLY A N 1
ATOM 735 C CA . GLY A 1 98 ? 0.634 29.443 -9.690 1.00 68.81 98 GLY A CA 1
ATOM 736 C C . GLY A 1 98 ? 1.195 28.824 -10.984 1.00 68.81 98 GLY A C 1
ATOM 737 O O . GLY A 1 98 ? 2.416 28.715 -11.136 1.00 68.81 98 GLY A O 1
ATOM 738 N N . LYS A 1 99 ? 0.331 28.443 -11.935 1.00 70.19 99 LYS A N 1
ATOM 739 C CA . LYS A 1 99 ? 0.688 27.715 -13.164 1.00 70.19 99 LYS A CA 1
ATOM 740 C C . LYS A 1 99 ? 1.792 28.424 -13.961 1.00 70.19 99 LYS A C 1
ATOM 742 O O . LYS A 1 99 ? 1.859 29.654 -14.034 1.00 70.19 99 LYS A O 1
ATOM 747 N N . THR A 1 100 ? 2.670 27.626 -14.564 1.00 74.00 100 THR A N 1
ATOM 748 C CA . THR A 1 100 ? 3.851 28.086 -15.310 1.00 74.00 100 THR A CA 1
ATOM 749 C C . THR A 1 100 ? 3.897 27.421 -16.685 1.00 74.00 100 THR A C 1
ATOM 751 O O . THR A 1 100 ? 3.644 26.226 -16.799 1.00 74.00 100 THR A O 1
ATOM 754 N N . THR A 1 101 ? 4.246 28.176 -17.729 1.00 71.06 101 THR A N 1
ATOM 755 C CA . THR A 1 101 ? 4.362 27.678 -19.113 1.00 71.06 101 THR A CA 1
ATOM 756 C C . THR A 1 101 ? 5.659 28.175 -19.747 1.00 71.06 101 THR A C 1
ATOM 758 O O . THR A 1 101 ? 6.064 29.317 -19.524 1.00 71.06 101 THR A O 1
ATOM 761 N N . LYS A 1 102 ? 6.320 27.326 -20.543 1.00 75.81 102 LYS A N 1
ATOM 762 C CA . LYS A 1 102 ? 7.533 27.658 -21.305 1.00 75.81 102 LYS A CA 1
ATOM 763 C C . LYS A 1 102 ? 7.209 27.698 -22.801 1.00 75.81 102 LYS A C 1
ATOM 765 O O . LYS A 1 102 ? 6.518 26.819 -23.298 1.00 75.81 102 LYS A O 1
ATOM 770 N N . TYR A 1 103 ? 7.735 28.692 -23.512 1.00 67.00 103 TYR A N 1
ATOM 771 C CA . TYR A 1 103 ? 7.617 28.833 -24.967 1.00 67.00 103 TYR A CA 1
ATOM 772 C C . TYR A 1 103 ? 9.021 28.850 -25.586 1.00 67.00 103 TYR A C 1
ATOM 774 O O . TYR A 1 103 ? 9.793 29.761 -25.273 1.00 67.00 103 TYR A O 1
ATOM 782 N N . LYS A 1 104 ? 9.368 27.872 -26.436 1.00 69.81 104 LYS A N 1
ATOM 783 C CA . LYS A 1 104 ? 10.674 27.812 -27.121 1.00 69.81 104 LYS A CA 1
ATOM 784 C C . LYS A 1 104 ? 10.634 28.658 -28.395 1.00 69.81 104 LYS A C 1
ATOM 786 O O . LYS A 1 104 ? 9.760 28.473 -29.241 1.00 69.81 104 LYS A O 1
ATOM 791 N N . TYR A 1 105 ? 11.586 29.574 -28.528 1.00 61.34 105 TYR A N 1
ATOM 792 C CA . TYR A 1 105 ? 11.714 30.449 -29.688 1.00 61.34 105 TYR A CA 1
ATOM 793 C C . TYR A 1 105 ? 13.118 30.369 -30.274 1.00 61.34 105 TYR A C 1
ATOM 795 O O . TYR A 1 105 ? 14.100 30.493 -29.538 1.00 61.34 105 TYR A O 1
ATOM 803 N N . ASP A 1 106 ? 13.184 30.268 -31.599 1.00 58.72 106 ASP A N 1
ATOM 804 C CA . ASP A 1 106 ? 14.431 30.273 -32.363 1.00 58.72 106 ASP A CA 1
ATOM 805 C C . ASP A 1 106 ? 14.551 31.594 -33.134 1.00 58.72 106 ASP A C 1
ATOM 807 O O . ASP A 1 106 ? 13.632 32.002 -33.856 1.00 58.72 106 ASP A O 1
ATOM 811 N N . VAL A 1 107 ? 15.674 32.293 -32.955 1.00 57.62 107 VAL A N 1
ATOM 812 C CA . VAL A 1 107 ? 15.876 33.656 -33.468 1.00 57.62 107 VAL A CA 1
ATOM 813 C C . VAL A 1 107 ? 16.824 33.665 -34.657 1.00 57.62 107 VAL A C 1
ATOM 815 O O . VAL A 1 107 ? 17.931 33.138 -34.597 1.00 57.62 107 VAL A O 1
ATOM 818 N N . GLY A 1 108 ? 16.406 34.333 -35.735 1.00 56.41 108 GLY A N 1
ATOM 819 C CA . GLY A 1 108 ? 17.253 34.574 -36.906 1.00 56.41 108 GLY A CA 1
ATOM 820 C C . GLY A 1 108 ? 17.413 33.386 -37.861 1.00 56.41 108 GLY A C 1
ATOM 821 O O . GLY A 1 108 ? 18.242 33.478 -38.763 1.00 56.41 108 GLY A O 1
ATOM 822 N N . LYS A 1 109 ? 16.632 32.309 -37.694 1.00 56.19 109 LYS A N 1
ATOM 823 C CA . LYS A 1 109 ? 16.547 31.164 -38.618 1.00 56.19 109 LYS A CA 1
ATOM 824 C C . LYS A 1 109 ? 15.435 31.412 -39.650 1.00 56.19 109 LYS A C 1
ATOM 826 O O . LYS A 1 109 ? 14.303 31.701 -39.276 1.00 56.19 109 LYS A O 1
ATOM 831 N N . TYR A 1 110 ? 15.747 31.297 -40.937 1.00 52.22 110 TYR A N 1
ATOM 832 C CA . TYR A 1 110 ? 14.817 31.432 -42.066 1.00 52.22 110 TYR A CA 1
ATOM 833 C C . TYR A 1 110 ? 14.831 30.160 -42.921 1.00 52.22 110 TYR A C 1
ATOM 835 O O . TYR A 1 110 ? 15.848 29.471 -42.990 1.00 52.22 110 TYR A O 1
ATOM 843 N N . SER A 1 111 ? 13.727 29.881 -43.619 1.00 53.69 111 SER A N 1
ATOM 844 C CA . SER A 1 111 ? 13.626 28.800 -44.607 1.00 53.69 111 SER A CA 1
ATOM 845 C C . SER A 1 111 ? 13.091 29.349 -45.931 1.00 53.69 111 SER A C 1
ATOM 847 O O . SER A 1 111 ? 12.161 30.156 -45.924 1.00 53.69 111 SER A O 1
ATOM 849 N N . LEU A 1 112 ? 13.688 28.948 -47.055 1.00 55.78 112 LEU A N 1
ATOM 850 C CA . LEU A 1 112 ? 13.314 29.362 -48.413 1.00 55.78 112 LEU A CA 1
ATOM 851 C C . LEU A 1 112 ? 13.346 28.155 -49.358 1.00 55.78 112 LEU A C 1
ATOM 853 O O . LEU A 1 112 ? 14.287 27.369 -49.310 1.00 55.78 112 LEU A O 1
ATOM 857 N N . LYS A 1 113 ? 12.386 28.042 -50.283 1.00 61.00 113 LYS A N 1
ATOM 858 C CA . LYS A 1 113 ? 12.515 27.096 -51.407 1.00 61.00 113 LYS A CA 1
ATOM 859 C C . LYS A 1 113 ? 13.541 27.620 -52.429 1.00 61.00 113 LYS A C 1
ATOM 861 O O . LYS A 1 113 ? 13.646 28.835 -52.624 1.00 61.00 113 LYS A O 1
ATOM 866 N N . LYS A 1 114 ? 14.282 26.720 -53.089 1.00 66.75 114 LYS A N 1
ATOM 867 C CA . LYS A 1 114 ? 15.228 27.020 -54.186 1.00 66.75 114 LYS A CA 1
ATOM 868 C C . LYS A 1 114 ? 14.585 27.972 -55.212 1.00 66.75 114 LYS A C 1
ATOM 870 O O . LYS A 1 114 ? 13.418 27.813 -55.561 1.00 66.75 114 LYS A O 1
ATOM 875 N N . GLY A 1 115 ? 15.323 28.989 -55.659 1.00 66.62 115 GLY A N 1
ATOM 876 C CA . GLY A 1 115 ? 14.851 30.001 -56.613 1.00 66.62 115 GLY A CA 1
ATOM 877 C C . GLY A 1 115 ? 13.978 31.118 -56.021 1.00 66.62 115 GLY A C 1
ATOM 878 O O . GLY A 1 115 ? 13.752 32.124 -56.689 1.00 66.62 115 GLY A O 1
ATOM 879 N N . LYS A 1 116 ? 13.500 31.005 -54.772 1.00 75.06 116 LYS A N 1
ATOM 880 C CA . LYS A 1 116 ? 12.756 32.085 -54.097 1.00 75.06 116 LYS A CA 1
ATOM 881 C C . LYS A 1 116 ? 13.695 32.998 -53.297 1.00 75.06 116 LYS A C 1
ATOM 883 O O . LYS A 1 116 ? 14.854 32.680 -53.034 1.00 75.06 116 LYS A O 1
ATOM 888 N N . GLY A 1 117 ? 13.197 34.163 -52.892 1.00 76.62 117 GLY A N 1
ATOM 889 C CA . GLY A 1 117 ? 13.949 35.114 -52.076 1.00 76.62 117 GLY A CA 1
ATOM 890 C C . GLY A 1 117 ? 13.054 35.904 -51.132 1.00 76.62 117 GLY A C 1
ATOM 891 O O . GLY A 1 117 ? 11.846 35.982 -51.335 1.00 76.62 117 GLY A O 1
ATOM 892 N N . THR A 1 118 ? 13.649 36.498 -50.101 1.00 72.62 118 THR A N 1
ATOM 893 C CA . THR A 1 118 ? 12.943 37.305 -49.096 1.00 72.62 118 THR A CA 1
ATOM 894 C C . THR A 1 118 ? 13.722 38.570 -48.746 1.00 72.62 118 THR A C 1
ATOM 896 O O . THR A 1 118 ? 14.917 38.677 -49.027 1.00 72.62 118 THR A O 1
ATOM 899 N N . THR A 1 119 ? 13.044 39.541 -48.137 1.00 77.81 119 THR A N 1
ATOM 900 C CA . THR A 1 119 ? 13.636 40.810 -47.699 1.00 77.81 119 THR A CA 1
ATOM 901 C C . THR A 1 119 ? 13.628 40.899 -46.181 1.00 77.81 119 THR A C 1
ATOM 903 O O . THR A 1 119 ? 12.568 40.955 -45.561 1.00 77.81 119 THR A O 1
ATOM 906 N N . VAL A 1 120 ? 14.812 40.982 -45.580 1.00 66.31 120 VAL A N 1
ATOM 907 C CA . VAL A 1 120 ? 14.977 41.208 -44.142 1.00 66.31 120 VAL A CA 1
ATOM 908 C C . VAL A 1 120 ? 15.115 42.703 -43.874 1.00 66.31 120 VAL A C 1
ATOM 910 O O . VAL A 1 120 ? 15.842 43.414 -44.571 1.00 66.31 120 VAL A O 1
ATOM 913 N N . SER A 1 121 ? 14.418 43.177 -42.840 1.00 66.94 121 SER A N 1
ATOM 914 C CA . SER A 1 121 ? 14.544 44.542 -42.318 1.00 66.94 121 SER A CA 1
ATOM 915 C C . SER A 1 121 ? 15.356 44.543 -41.026 1.00 66.94 121 SER A C 1
ATOM 917 O O . SER A 1 121 ? 15.199 43.652 -40.191 1.00 66.94 121 SER A O 1
ATOM 919 N N . THR A 1 122 ? 16.195 45.557 -40.841 1.00 61.16 122 THR A N 1
ATOM 920 C CA . THR A 1 122 ? 17.006 45.768 -39.639 1.00 61.16 122 THR A CA 1
ATOM 921 C C . THR A 1 122 ? 16.594 47.062 -38.944 1.00 61.16 122 THR A C 1
ATOM 923 O O . THR A 1 122 ? 16.142 48.006 -39.587 1.00 61.16 122 THR A O 1
ATOM 926 N N . LYS A 1 123 ? 16.747 47.132 -37.616 1.00 57.47 123 LYS A N 1
ATOM 927 C CA . LYS A 1 123 ? 16.528 48.385 -36.874 1.00 57.47 123 LYS A CA 1
ATOM 928 C C . LYS A 1 123 ? 17.625 49.407 -37.189 1.00 57.47 123 LYS A C 1
ATOM 930 O O . LYS A 1 123 ? 17.338 50.567 -37.475 1.00 57.47 123 LYS A O 1
ATOM 935 N N . ASP A 1 124 ? 18.871 48.948 -37.153 1.00 64.06 124 ASP A N 1
ATOM 936 C CA . ASP A 1 124 ? 20.054 49.786 -37.312 1.00 64.06 124 ASP A CA 1
ATOM 937 C C . ASP A 1 124 ? 20.450 49.909 -38.793 1.00 64.06 124 ASP A C 1
ATOM 939 O O . ASP A 1 124 ? 20.193 49.017 -39.611 1.00 64.06 124 ASP A O 1
ATOM 943 N N . THR A 1 125 ? 21.092 51.028 -39.140 1.00 81.50 125 THR A N 1
ATOM 944 C CA . THR A 1 125 ? 21.524 51.337 -40.511 1.00 81.50 125 THR A CA 1
ATOM 945 C C . THR A 1 125 ? 22.687 50.439 -40.945 1.00 81.50 125 THR A C 1
ATOM 947 O O . THR A 1 125 ? 23.742 50.405 -40.308 1.00 81.50 125 THR A O 1
ATOM 950 N N . ILE A 1 126 ? 22.509 49.730 -42.057 1.00 84.94 126 ILE A N 1
ATOM 951 C CA . ILE A 1 126 ? 23.429 48.720 -42.592 1.00 84.94 126 ILE A CA 1
ATOM 952 C C . ILE A 1 126 ? 24.672 49.383 -43.210 1.00 84.94 126 ILE A C 1
ATOM 954 O O . ILE A 1 126 ? 24.555 50.165 -44.161 1.00 84.94 126 ILE A O 1
ATOM 958 N N . LYS A 1 127 ? 25.870 49.006 -42.741 1.00 88.06 127 LYS A N 1
ATOM 959 C CA . LYS A 1 127 ? 27.148 49.284 -43.421 1.00 88.06 127 LYS A CA 1
ATOM 960 C C . LYS A 1 127 ? 27.369 48.266 -44.544 1.00 88.06 127 LYS A C 1
ATOM 962 O O . LYS A 1 127 ? 27.492 48.671 -45.694 1.00 88.06 127 LYS A O 1
ATOM 967 N N . SER A 1 128 ? 27.322 46.966 -44.245 1.00 87.31 128 SER A N 1
ATOM 968 C CA . SER A 1 128 ? 27.499 45.887 -45.232 1.00 87.31 128 SER A CA 1
ATOM 969 C C . SER A 1 128 ? 26.711 44.619 -44.880 1.00 87.31 128 SER A C 1
ATOM 971 O O . SER A 1 128 ? 26.292 44.427 -43.738 1.00 87.31 128 SER A O 1
ATOM 973 N N . VAL A 1 129 ? 26.511 43.746 -45.872 1.00 84.00 129 VAL A N 1
ATOM 974 C CA . VAL A 1 129 ? 25.909 42.411 -45.716 1.00 84.00 129 VAL A CA 1
ATOM 975 C C . VAL A 1 129 ? 26.749 41.420 -46.514 1.00 84.00 129 VAL A C 1
ATOM 977 O O . VAL A 1 129 ? 27.009 41.670 -47.688 1.00 84.00 129 VAL A O 1
ATOM 980 N N . LYS A 1 130 ? 27.176 40.313 -45.900 1.00 80.81 130 LYS A N 1
ATOM 981 C CA . LYS A 1 130 ? 27.932 39.239 -46.564 1.00 80.81 130 LYS A CA 1
ATOM 982 C C . LYS A 1 130 ? 27.301 37.879 -46.262 1.00 80.81 130 LYS A C 1
ATOM 984 O O . LYS A 1 130 ? 26.935 37.618 -45.119 1.00 80.81 130 LYS A O 1
ATOM 989 N N . SER A 1 131 ? 27.196 37.021 -47.275 1.00 80.31 131 SER A N 1
ATOM 990 C CA . SER A 1 131 ? 26.908 35.589 -47.114 1.00 80.31 131 SER A CA 1
ATOM 991 C C . SER A 1 131 ? 28.228 34.833 -47.025 1.00 80.31 131 SER A C 1
ATOM 993 O O . SER A 1 131 ? 29.131 35.140 -47.801 1.00 80.31 131 SER A O 1
ATOM 995 N N . ASN A 1 132 ? 28.345 33.846 -46.134 1.00 61.97 132 ASN A N 1
ATOM 996 C CA . ASN A 1 132 ? 29.473 32.906 -46.173 1.00 61.97 132 ASN A CA 1
ATOM 997 C C . ASN A 1 132 ? 29.331 31.847 -47.282 1.00 61.97 132 ASN A C 1
ATOM 999 O O . ASN A 1 132 ? 30.297 31.162 -47.582 1.00 61.97 132 ASN A O 1
ATOM 1003 N N . GLN A 1 133 ? 28.136 31.693 -47.863 1.00 60.16 133 GLN A N 1
ATOM 1004 C CA . GLN A 1 133 ? 27.820 30.673 -48.863 1.00 60.16 133 GLN A CA 1
ATOM 1005 C C . GLN A 1 133 ? 26.961 31.280 -49.978 1.00 60.16 133 GLN A C 1
ATOM 1007 O O . GLN A 1 133 ? 25.763 31.021 -50.104 1.00 60.16 133 GLN A O 1
ATOM 1012 N N . THR A 1 134 ? 27.579 32.124 -50.808 1.00 73.56 134 THR A N 1
ATOM 1013 C CA . THR A 1 134 ? 26.922 32.842 -51.920 1.00 73.56 134 THR A CA 1
ATOM 1014 C C . THR A 1 134 ? 26.339 31.915 -52.994 1.00 73.56 134 THR A C 1
ATOM 1016 O O . THR A 1 134 ? 25.375 32.302 -53.659 1.00 73.56 134 THR A O 1
ATOM 1019 N N . LYS A 1 135 ? 26.879 30.692 -53.132 1.00 71.62 135 LYS A N 1
ATOM 1020 C CA . LYS A 1 135 ? 26.354 29.615 -53.994 1.00 71.62 135 LYS A CA 1
ATOM 1021 C C . LYS A 1 135 ? 25.050 28.994 -53.453 1.00 71.62 135 LYS A C 1
ATOM 1023 O O . LYS A 1 135 ? 24.238 28.527 -54.245 1.00 71.62 135 LYS A O 1
ATOM 1028 N N . ILE A 1 136 ? 24.818 29.029 -52.135 1.00 53.31 136 ILE A N 1
ATOM 1029 C CA . ILE A 1 136 ? 23.587 28.546 -51.476 1.00 53.31 136 ILE A CA 1
ATOM 1030 C C . ILE A 1 136 ? 22.568 29.684 -51.369 1.00 53.31 136 ILE A C 1
ATOM 1032 O O . ILE A 1 136 ? 21.464 29.575 -51.902 1.00 53.31 136 ILE A O 1
ATOM 1036 N N . ALA A 1 137 ? 22.952 30.811 -50.761 1.00 67.31 137 ALA A N 1
ATOM 1037 C CA . ALA A 1 137 ? 22.134 32.019 -50.706 1.00 67.31 137 ALA A CA 1
ATOM 1038 C C . ALA A 1 137 ? 22.975 33.283 -50.943 1.00 67.31 137 ALA A C 1
ATOM 1040 O O . ALA A 1 137 ? 23.868 33.630 -50.164 1.00 67.31 137 ALA A O 1
ATOM 1041 N N . SER A 1 138 ? 22.655 34.006 -52.016 1.00 87.25 138 SER A N 1
ATOM 1042 C CA . SER A 1 138 ? 23.259 35.301 -52.350 1.00 87.25 138 SER A CA 1
ATOM 1043 C C . SER A 1 138 ? 22.500 36.451 -51.689 1.00 87.25 138 SER A C 1
ATOM 1045 O O . SER A 1 138 ? 21.276 36.381 -51.552 1.00 87.25 138 SER A O 1
ATOM 1047 N N . VAL A 1 139 ? 23.201 37.530 -51.330 1.00 88.81 139 VAL A N 1
ATOM 1048 C CA . VAL A 1 139 ? 22.625 38.673 -50.602 1.00 88.81 139 VAL A CA 1
ATOM 1049 C C . VAL A 1 139 ? 22.960 40.010 -51.248 1.00 88.81 139 VAL A C 1
ATOM 1051 O O . VAL A 1 139 ? 24.080 40.217 -51.704 1.00 88.81 139 VAL A O 1
ATOM 1054 N N . LYS A 1 140 ? 21.993 40.934 -51.247 1.00 89.94 140 LYS A N 1
ATOM 1055 C CA . LYS A 1 140 ? 22.153 42.317 -51.723 1.00 89.94 140 LYS A CA 1
ATOM 1056 C C . LYS A 1 140 ? 21.542 43.273 -50.698 1.00 89.94 140 LYS A C 1
ATOM 1058 O O . LYS A 1 140 ? 20.381 43.115 -50.320 1.00 89.94 140 LYS A O 1
ATOM 1063 N N . LYS A 1 141 ? 22.300 44.273 -50.238 1.00 89.50 141 LYS A N 1
ATOM 1064 C CA . LYS A 1 141 ? 21.735 45.421 -49.506 1.00 89.50 141 LYS A CA 1
ATOM 1065 C C . LYS A 1 141 ? 20.836 46.191 -50.478 1.00 89.50 141 LYS A C 1
ATOM 1067 O O . LYS A 1 141 ? 21.282 46.493 -51.579 1.00 89.50 141 LYS A O 1
ATOM 1072 N N . ILE A 1 142 ? 19.595 46.484 -50.085 1.00 86.06 142 ILE A N 1
ATOM 1073 C CA . ILE A 1 142 ? 18.616 47.166 -50.956 1.00 86.06 142 ILE A CA 1
ATOM 1074 C C . ILE A 1 142 ? 18.180 48.537 -50.429 1.00 86.06 142 ILE A C 1
ATOM 1076 O O . ILE A 1 142 ? 17.640 49.327 -51.186 1.00 86.06 142 ILE A O 1
ATOM 1080 N N . SER A 1 143 ? 18.409 48.842 -49.149 1.00 87.50 143 SER A N 1
ATOM 1081 C CA . SER A 1 143 ? 18.234 50.198 -48.614 1.00 87.50 143 SER A CA 1
ATOM 1082 C C . SER A 1 143 ? 19.139 50.441 -47.403 1.00 87.50 143 SER A C 1
ATOM 1084 O O . SER A 1 143 ? 19.944 49.586 -47.020 1.00 87.50 143 SER A O 1
ATOM 1086 N N . SER A 1 144 ? 19.003 51.604 -46.762 1.00 83.38 144 SER A N 1
ATOM 1087 C CA . SER A 1 144 ? 19.674 51.936 -45.500 1.00 83.38 144 SER A CA 1
ATOM 1088 C C . SER A 1 144 ? 19.431 50.905 -44.383 1.00 83.38 144 SER A C 1
ATOM 1090 O O . SER A 1 144 ? 20.322 50.695 -43.562 1.00 83.38 144 SER A O 1
ATOM 1092 N N . ARG A 1 145 ? 18.265 50.240 -44.364 1.00 80.56 145 ARG A N 1
ATOM 1093 C CA . ARG A 1 145 ? 17.815 49.318 -43.298 1.00 80.56 145 ARG A CA 1
ATOM 1094 C C . ARG A 1 145 ? 17.213 47.995 -43.811 1.00 80.56 145 ARG A C 1
ATOM 1096 O O . ARG A 1 145 ? 16.546 47.290 -43.057 1.00 80.56 145 ARG A O 1
ATOM 1103 N N . ARG A 1 146 ? 17.396 47.641 -45.091 1.00 75.62 146 ARG A N 1
ATOM 1104 C CA . ARG A 1 146 ? 16.865 46.393 -45.684 1.00 75.62 146 ARG A CA 1
ATOM 1105 C C . ARG A 1 146 ? 17.884 45.695 -46.582 1.00 75.62 146 ARG A C 1
ATOM 1107 O O . ARG A 1 146 ? 18.654 46.344 -47.296 1.00 75.62 146 ARG A O 1
ATOM 1114 N N . PHE A 1 147 ? 17.844 44.365 -46.594 1.00 86.25 147 PHE A N 1
ATOM 1115 C CA . PHE A 1 147 ? 18.605 43.524 -47.521 1.00 86.25 147 PHE A CA 1
ATOM 1116 C C . PHE A 1 147 ? 17.753 42.366 -48.053 1.00 86.25 147 PHE A C 1
ATOM 1118 O O . PHE A 1 147 ? 16.905 41.828 -47.341 1.00 86.25 147 PHE A O 1
ATOM 1125 N N . LYS A 1 148 ? 17.977 41.992 -49.315 1.00 85.44 148 LYS A N 1
ATOM 1126 C CA . LYS A 1 148 ? 17.340 40.846 -49.973 1.00 85.44 148 LYS A CA 1
ATOM 1127 C C . LYS A 1 148 ? 18.276 39.641 -49.915 1.00 85.44 148 LYS A C 1
ATOM 1129 O O . LYS A 1 148 ? 19.485 39.784 -50.114 1.00 85.44 148 LYS A O 1
ATOM 1134 N N . VAL A 1 149 ? 17.706 38.468 -49.665 1.00 82.88 149 VAL A N 1
ATOM 1135 C CA . VAL A 1 149 ? 18.371 37.161 -49.721 1.00 82.88 149 VAL A CA 1
ATOM 1136 C C . VAL A 1 149 ? 17.676 36.325 -50.789 1.00 82.88 149 VAL A C 1
ATOM 1138 O O . VAL A 1 149 ? 16.451 36.211 -50.763 1.00 82.88 149 VAL A O 1
ATOM 1141 N N . THR A 1 150 ? 18.441 35.749 -51.714 1.00 85.31 150 THR A N 1
ATOM 1142 C CA . THR A 1 150 ? 17.932 34.898 -52.803 1.00 85.31 150 THR A CA 1
ATOM 1143 C C . THR A 1 150 ? 18.553 33.511 -52.696 1.00 85.31 150 THR A C 1
ATOM 1145 O O . THR A 1 150 ? 19.779 33.385 -52.665 1.00 85.31 150 THR A O 1
ATOM 1148 N N . ALA A 1 151 ? 17.708 32.483 -52.645 1.00 79.75 151 ALA A N 1
ATOM 1149 C CA . ALA A 1 151 ? 18.091 31.083 -52.522 1.00 79.75 151 ALA A CA 1
ATOM 1150 C C . ALA A 1 151 ? 18.455 30.479 -53.890 1.00 79.75 151 ALA A C 1
ATOM 1152 O O . ALA A 1 151 ? 17.647 30.514 -54.817 1.00 79.75 151 ALA A O 1
ATOM 1153 N N . LYS A 1 152 ? 19.658 29.907 -54.014 1.00 70.31 152 LYS A N 1
ATOM 1154 C CA . LYS A 1 152 ? 20.234 29.398 -55.274 1.00 70.31 152 LYS A CA 1
ATOM 1155 C C . LYS A 1 152 ? 20.394 27.871 -55.301 1.00 70.31 152 LYS A C 1
ATOM 1157 O O . LYS A 1 152 ? 19.908 27.228 -56.229 1.00 70.31 152 LYS A O 1
ATOM 1162 N N . LYS A 1 153 ? 21.022 27.285 -54.277 1.00 66.12 153 LYS A N 1
ATOM 1163 C CA . LYS A 1 153 ? 21.204 25.830 -54.091 1.00 66.12 153 LYS A CA 1
ATOM 1164 C C . LYS A 1 153 ? 20.683 25.432 -52.707 1.00 66.12 153 LYS A C 1
ATOM 1166 O O . LYS A 1 153 ? 20.694 26.266 -51.808 1.00 66.12 153 LYS A O 1
ATOM 1171 N N . ALA A 1 154 ? 20.214 24.194 -52.548 1.00 52.12 154 ALA A N 1
ATOM 1172 C CA . ALA A 1 154 ? 19.845 23.644 -51.243 1.00 52.12 154 ALA A CA 1
ATOM 1173 C C . ALA A 1 154 ? 21.042 23.628 -50.268 1.00 52.12 154 ALA A C 1
ATOM 1175 O O . ALA A 1 154 ? 22.194 23.576 -50.704 1.00 52.12 154 ALA A O 1
ATOM 1176 N N . GLY A 1 155 ? 20.757 23.687 -48.964 1.00 45.12 155 GLY A N 1
ATOM 1177 C CA . GLY A 1 155 ? 21.757 23.773 -47.890 1.00 45.12 155 GLY A CA 1
ATOM 1178 C C . GLY A 1 155 ? 21.607 25.030 -47.024 1.00 45.12 155 GLY A C 1
ATOM 1179 O O . GLY A 1 155 ? 20.625 25.765 -47.147 1.00 45.12 155 GLY A O 1
ATOM 1180 N N . ALA A 1 156 ? 22.572 25.283 -46.136 1.00 45.91 156 ALA A N 1
ATOM 1181 C CA . ALA A 1 156 ? 22.535 26.387 -45.173 1.00 45.91 156 ALA A CA 1
ATOM 1182 C C . ALA A 1 156 ? 23.503 27.536 -45.526 1.00 45.91 156 ALA A C 1
ATOM 1184 O O . ALA A 1 156 ? 24.624 27.311 -45.979 1.00 45.91 156 ALA A O 1
ATOM 1185 N N . ALA A 1 157 ? 23.089 28.781 -45.274 1.00 49.28 157 ALA A N 1
ATOM 1186 C CA . ALA A 1 157 ? 23.911 29.979 -45.455 1.00 49.28 157 ALA A CA 1
ATOM 1187 C C . ALA A 1 157 ? 23.803 30.941 -44.259 1.00 49.28 157 ALA A C 1
ATOM 1189 O O . ALA A 1 157 ? 22.708 31.284 -43.806 1.00 49.28 157 ALA A O 1
ATOM 1190 N N . LYS A 1 158 ? 24.956 31.414 -43.775 1.00 58.88 158 LYS A N 1
ATOM 1191 C CA . LYS A 1 158 ? 25.112 32.379 -42.681 1.00 58.88 158 LYS A CA 1
ATOM 1192 C C . LYS A 1 158 ? 25.336 33.776 -43.260 1.00 58.88 158 LYS A C 1
ATOM 1194 O O . LYS A 1 158 ? 26.344 34.041 -43.916 1.00 58.88 158 LYS A O 1
ATOM 1199 N N . ILE A 1 159 ? 24.391 34.674 -43.001 1.00 71.69 159 ILE A N 1
ATOM 1200 C CA . ILE A 1 159 ? 24.401 36.063 -43.455 1.00 71.69 159 ILE A CA 1
ATOM 1201 C C . ILE A 1 159 ? 24.825 36.973 -42.304 1.00 71.69 159 ILE A C 1
ATOM 1203 O O . ILE A 1 159 ? 24.077 37.173 -41.344 1.00 71.69 159 ILE A O 1
ATOM 1207 N N . THR A 1 160 ? 26.010 37.563 -42.425 1.00 69.69 160 THR A N 1
ATOM 1208 C CA . THR A 1 160 ? 26.533 38.553 -41.481 1.00 69.69 160 THR A CA 1
ATOM 1209 C C . THR A 1 160 ? 26.179 39.955 -41.966 1.00 69.69 160 THR A C 1
ATOM 1211 O O . THR A 1 160 ? 26.645 40.398 -43.019 1.00 69.69 160 THR A O 1
ATOM 1214 N N . VAL A 1 161 ? 25.388 40.679 -41.177 1.00 74.19 161 VAL A N 1
ATOM 1215 C CA . VAL A 1 161 ? 25.104 42.106 -41.365 1.00 74.19 161 VAL A CA 1
ATOM 1216 C C . VAL A 1 161 ? 26.010 42.904 -40.436 1.00 74.19 161 VAL A C 1
ATOM 1218 O O . VAL A 1 161 ? 26.005 42.676 -39.230 1.00 74.19 161 VAL A O 1
ATOM 1221 N N . THR A 1 162 ? 26.763 43.860 -40.975 1.00 78.38 162 THR A N 1
ATOM 1222 C CA . THR A 1 162 ? 27.516 44.844 -40.181 1.00 78.38 162 THR A CA 1
ATOM 1223 C C . THR A 1 162 ? 26.813 46.193 -40.272 1.00 78.38 162 THR A C 1
ATOM 1225 O O . THR A 1 162 ? 26.503 46.661 -41.369 1.00 78.38 162 THR A O 1
ATOM 1228 N N . PHE A 1 163 ? 26.560 46.836 -39.136 1.00 80.38 163 PHE A N 1
ATOM 1229 C CA . PHE A 1 163 ? 25.885 48.134 -39.050 1.00 80.38 163 PHE A CA 1
ATOM 1230 C C . PHE A 1 163 ? 26.881 49.303 -39.038 1.00 80.38 163 PHE A C 1
ATOM 1232 O O . PHE A 1 163 ? 28.073 49.120 -38.781 1.00 80.38 163 PHE A O 1
ATOM 1239 N N . LYS A 1 164 ? 26.406 50.532 -39.300 1.00 80.38 164 LYS A N 1
ATOM 1240 C CA . LYS A 1 164 ? 27.242 51.747 -39.211 1.00 80.38 164 LYS A CA 1
ATOM 1241 C C . LYS A 1 164 ? 27.835 51.939 -37.804 1.00 80.38 164 LYS A C 1
ATOM 1243 O O . LYS A 1 164 ? 28.981 52.354 -37.695 1.00 80.38 164 LYS A O 1
ATOM 1248 N N . ASN A 1 165 ? 27.128 51.534 -36.744 1.00 73.56 165 ASN A N 1
ATOM 1249 C CA . ASN A 1 165 ? 27.591 51.588 -35.346 1.00 73.56 165 ASN A CA 1
ATOM 1250 C C . ASN A 1 165 ? 28.582 50.461 -34.950 1.00 73.56 165 ASN A C 1
ATOM 1252 O O . ASN A 1 165 ? 28.650 50.083 -33.782 1.00 73.56 165 ASN A O 1
ATOM 1256 N N . ARG A 1 166 ? 29.320 49.895 -35.919 1.00 64.75 166 ARG A N 1
ATOM 1257 C CA . ARG A 1 166 ? 30.286 48.778 -35.795 1.00 64.75 166 ARG A CA 1
ATOM 1258 C C . ARG A 1 166 ? 29.732 47.428 -35.297 1.00 64.75 166 ARG A C 1
ATOM 1260 O O . ARG A 1 166 ? 30.428 46.422 -35.425 1.00 64.75 166 ARG A O 1
ATOM 1267 N N . LYS A 1 167 ? 28.490 47.349 -34.803 1.00 61.31 167 LYS A N 1
ATOM 1268 C CA . LYS A 1 167 ? 27.866 46.090 -34.352 1.00 61.31 167 LYS A CA 1
ATOM 1269 C C . LYS A 1 167 ? 27.587 45.148 -35.531 1.00 61.31 167 LYS A C 1
ATOM 1271 O O . LYS A 1 167 ? 27.337 45.591 -36.654 1.00 61.31 167 LYS A O 1
ATOM 1276 N N . LYS A 1 168 ? 27.602 43.839 -35.261 1.00 66.31 168 LYS A N 1
ATOM 1277 C CA . LYS A 1 168 ? 27.295 42.772 -36.226 1.00 66.31 168 LYS A CA 1
ATOM 1278 C C . LYS A 1 168 ? 26.066 41.982 -35.767 1.00 66.31 168 LYS A C 1
ATOM 1280 O O . LYS A 1 168 ? 25.934 41.706 -34.578 1.00 66.31 168 LYS A O 1
ATOM 1285 N N . ALA A 1 169 ? 25.203 41.603 -36.705 1.00 55.81 169 ALA A N 1
ATOM 1286 C CA . ALA A 1 169 ? 24.120 40.639 -36.514 1.00 55.81 169 ALA A CA 1
ATOM 1287 C C . ALA A 1 169 ? 24.298 39.464 -37.481 1.00 55.81 169 ALA A C 1
ATOM 1289 O O . ALA A 1 169 ? 24.845 39.631 -38.574 1.00 55.81 169 ALA A O 1
ATOM 1290 N N . ILE A 1 170 ? 23.831 38.282 -37.080 1.00 54.69 170 ILE A N 1
ATOM 1291 C CA . ILE A 1 170 ? 23.965 37.045 -37.854 1.00 54.69 170 ILE A CA 1
ATOM 1292 C C . ILE A 1 170 ? 22.577 36.437 -38.060 1.00 54.69 170 ILE A C 1
ATOM 1294 O O . ILE A 1 170 ? 21.810 36.297 -37.108 1.00 54.69 170 ILE A O 1
ATOM 1298 N N . TYR A 1 171 ? 22.274 36.075 -39.304 1.00 57.00 171 TYR A N 1
ATOM 1299 C CA . TYR A 1 171 ? 21.031 35.428 -39.716 1.00 57.00 171 TYR A CA 1
ATOM 1300 C C . TYR A 1 171 ? 21.353 34.149 -40.492 1.00 57.00 171 TYR A C 1
ATOM 1302 O O . TYR A 1 171 ? 22.257 34.151 -41.324 1.00 57.00 171 TYR A O 1
ATOM 1310 N N . TYR A 1 172 ? 20.612 33.072 -40.256 1.00 51.94 172 TYR A N 1
ATOM 1311 C CA . TYR A 1 172 ? 20.833 31.766 -40.877 1.00 51.94 172 TYR A CA 1
ATOM 1312 C C . TYR A 1 172 ? 19.664 31.416 -41.796 1.00 51.94 172 TYR A C 1
ATOM 1314 O O . TYR A 1 172 ? 18.503 31.532 -41.406 1.00 51.94 172 TYR A O 1
ATOM 1322 N N . PHE A 1 173 ? 19.967 30.986 -43.016 1.00 53.62 173 PHE A N 1
ATOM 1323 C CA . PHE A 1 173 ? 18.991 30.641 -44.047 1.00 53.62 173 PHE A CA 1
ATOM 1324 C C . PHE A 1 173 ? 19.184 29.188 -44.471 1.00 53.62 173 PHE A C 1
ATOM 1326 O O . PHE A 1 173 ? 20.241 28.853 -45.000 1.00 53.62 173 PHE A O 1
ATOM 1333 N N . LYS A 1 174 ? 18.161 28.350 -44.281 1.00 54.81 174 LYS A N 1
ATOM 1334 C CA . LYS A 1 174 ? 18.069 27.024 -44.902 1.00 54.81 174 LYS A CA 1
ATOM 1335 C C . LYS A 1 174 ? 17.366 27.153 -46.253 1.00 54.81 174 LYS A C 1
ATOM 1337 O O . LYS A 1 174 ? 16.303 27.770 -46.346 1.00 54.81 174 LYS A O 1
ATOM 1342 N N . VAL A 1 175 ? 17.951 26.571 -47.292 1.00 48.91 175 VAL A N 1
ATOM 1343 C CA . VAL A 1 175 ? 17.356 26.460 -48.625 1.00 48.91 175 VAL A CA 1
ATOM 1344 C C . VAL A 1 175 ? 16.906 25.023 -48.857 1.00 48.91 175 VAL A C 1
ATOM 1346 O O . VAL A 1 175 ? 17.695 24.094 -48.691 1.00 48.91 175 VAL A O 1
ATOM 1349 N N . THR A 1 176 ? 15.649 24.841 -49.259 1.00 48.94 176 THR A N 1
ATOM 1350 C CA . THR A 1 176 ? 15.026 23.531 -49.491 1.00 48.94 176 THR A CA 1
ATOM 1351 C C . THR A 1 176 ? 14.620 23.330 -50.952 1.00 48.94 176 THR A C 1
ATOM 1353 O O . THR A 1 176 ? 14.258 24.273 -51.659 1.00 48.94 176 THR A O 1
ATOM 1356 N N . GLY A 1 177 ? 14.682 22.083 -51.414 1.00 46.94 177 GLY A N 1
ATOM 1357 C CA . GLY A 1 177 ? 14.334 21.673 -52.775 1.00 46.94 177 GLY A CA 1
ATOM 1358 C C . GLY A 1 177 ? 15.258 20.558 -53.255 1.00 46.94 177 GLY A C 1
ATOM 1359 O O . GLY A 1 177 ? 16.470 20.654 -53.070 1.00 46.94 177 GLY A O 1
ATOM 1360 N N . SER A 1 178 ? 14.681 19.511 -53.839 1.00 40.62 178 SER A N 1
ATOM 1361 C CA . SER A 1 178 ? 15.402 18.305 -54.247 1.00 40.62 178 SER A CA 1
ATOM 1362 C C . SER A 1 178 ? 16.433 18.574 -55.347 1.00 40.62 178 SER A C 1
ATOM 1364 O O . SER A 1 178 ? 16.244 19.429 -56.218 1.00 40.62 178 SER A O 1
ATOM 1366 N N . SER A 1 179 ? 17.514 17.800 -55.334 1.00 38.69 179 SER A N 1
ATOM 1367 C CA . SER A 1 179 ? 18.386 17.590 -56.489 1.00 38.69 179 SER A CA 1
ATOM 1368 C C . SER A 1 179 ? 17.675 16.670 -57.482 1.00 38.69 179 SER A C 1
ATOM 1370 O O . SER A 1 179 ? 17.844 15.456 -57.434 1.00 38.69 179 SER A O 1
ATOM 1372 N N . GLY A 1 180 ? 16.830 17.244 -58.339 1.00 30.75 180 GLY A N 1
ATOM 1373 C CA . GLY A 1 180 ? 16.232 16.497 -59.442 1.00 30.75 180 GLY A CA 1
ATOM 1374 C C . GLY A 1 180 ? 17.309 16.067 -60.435 1.00 30.75 180 GLY A C 1
ATOM 1375 O O . GLY A 1 180 ? 18.006 16.926 -60.976 1.00 30.75 180 GLY A O 1
ATOM 1376 N N . SER A 1 181 ? 17.424 14.757 -60.662 1.00 35.09 181 SER A N 1
ATOM 1377 C CA . SER A 1 181 ? 17.975 14.245 -61.916 1.00 35.09 181 SER A CA 1
ATOM 1378 C C . SER A 1 181 ? 17.019 14.632 -63.047 1.00 35.09 181 SER A C 1
ATOM 1380 O O . SER A 1 181 ? 15.802 14.595 -62.857 1.00 35.09 181 SER A O 1
ATOM 1382 N N . GLY A 1 182 ? 17.561 15.049 -64.187 1.00 26.64 182 GLY A N 1
ATOM 1383 C CA . GLY A 1 182 ? 16.791 15.456 -65.359 1.00 26.64 182 GLY A CA 1
ATOM 1384 C C . GLY A 1 182 ? 17.052 14.502 -66.511 1.00 26.64 182 GLY A C 1
ATOM 1385 O O . GLY A 1 182 ? 17.943 14.761 -67.313 1.00 26.64 182 GLY A O 1
ATOM 1386 N N . ASN A 1 183 ? 16.286 13.414 -66.581 1.00 27.61 183 ASN A N 1
ATOM 1387 C CA . ASN A 1 183 ? 16.262 12.563 -67.768 1.00 27.61 183 ASN A CA 1
ATOM 1388 C C . ASN A 1 183 ? 15.602 13.335 -68.917 1.00 27.61 183 ASN A C 1
ATOM 1390 O O . ASN A 1 183 ? 14.519 13.881 -68.729 1.00 27.61 183 ASN A O 1
ATOM 1394 N N . ASN A 1 184 ? 16.226 13.330 -70.093 1.00 27.22 184 ASN A N 1
ATOM 1395 C CA . ASN A 1 184 ? 15.610 13.735 -71.353 1.00 27.22 184 ASN A CA 1
ATOM 1396 C C . ASN A 1 184 ? 16.216 12.868 -72.463 1.00 27.22 184 ASN A C 1
ATOM 1398 O O . ASN A 1 184 ? 17.330 13.128 -72.912 1.00 27.22 184 ASN A O 1
ATOM 1402 N N . ASN A 1 185 ? 15.485 11.843 -72.899 1.00 30.50 185 ASN A N 1
ATOM 1403 C CA . ASN A 1 185 ? 15.784 11.191 -74.170 1.00 30.50 185 ASN A CA 1
ATOM 1404 C C . ASN A 1 185 ? 15.319 12.109 -75.300 1.00 30.50 185 ASN A C 1
ATOM 1406 O O . ASN A 1 185 ? 14.186 12.589 -75.265 1.00 30.50 185 ASN A O 1
ATOM 1410 N N . ASN A 1 186 ? 16.138 12.267 -76.336 1.00 26.70 186 ASN A N 1
ATOM 1411 C CA . ASN A 1 186 ? 15.615 12.375 -77.692 1.00 26.70 186 ASN A CA 1
ATOM 1412 C C . ASN A 1 186 ? 16.683 11.937 -78.699 1.00 26.70 186 ASN A C 1
ATOM 1414 O O . ASN A 1 186 ? 17.851 12.295 -78.557 1.00 26.70 186 ASN A O 1
ATOM 1418 N N . ASN A 1 187 ? 16.281 11.164 -79.705 1.00 28.02 187 ASN A N 1
ATOM 1419 C CA . ASN A 1 187 ? 17.175 10.743 -80.781 1.00 28.02 187 ASN A CA 1
ATOM 1420 C C . ASN A 1 187 ? 17.424 11.908 -81.748 1.00 28.02 187 ASN A C 1
ATOM 1422 O O . ASN A 1 187 ? 16.462 12.556 -82.156 1.00 28.02 187 ASN A O 1
ATOM 1426 N N . ASN A 1 188 ? 18.660 12.064 -82.232 1.00 25.55 188 ASN A N 1
ATOM 1427 C CA . ASN A 1 188 ? 18.910 11.926 -83.672 1.00 25.55 188 ASN A CA 1
ATOM 1428 C C . ASN A 1 188 ? 20.392 11.616 -83.981 1.00 25.55 188 ASN A C 1
ATOM 1430 O O . ASN A 1 188 ? 21.264 11.773 -83.130 1.00 25.55 188 ASN A O 1
ATOM 1434 N N . SER A 1 189 ? 20.630 11.184 -85.219 1.00 26.06 189 SER A N 1
ATOM 1435 C CA . SER A 1 189 ? 21.919 11.040 -85.917 1.00 26.06 189 SER A CA 1
ATOM 1436 C C . SER A 1 189 ? 22.750 12.356 -85.891 1.00 26.06 189 SER A C 1
ATOM 1438 O O . SER A 1 189 ? 22.180 13.421 -85.666 1.00 26.06 189 SER A O 1
ATOM 1440 N N . ASN A 1 190 ? 24.067 12.409 -86.156 1.00 24.77 190 ASN A N 1
ATOM 1441 C CA . ASN A 1 190 ? 24.837 11.585 -87.099 1.00 24.77 190 ASN A CA 1
ATOM 1442 C C . ASN A 1 190 ? 26.379 11.681 -86.914 1.00 24.77 190 ASN A C 1
ATOM 1444 O O . ASN A 1 190 ? 26.875 12.662 -86.373 1.00 24.77 190 ASN A O 1
ATOM 1448 N N . ASN A 1 191 ? 27.097 10.708 -87.491 1.00 26.45 191 ASN A N 1
ATOM 1449 C CA . ASN A 1 191 ? 28.461 10.741 -88.059 1.00 26.45 191 ASN A CA 1
ATOM 1450 C C . ASN A 1 191 ? 29.717 11.221 -87.268 1.00 26.45 191 ASN A C 1
ATOM 1452 O O . ASN A 1 191 ? 30.002 12.407 -87.159 1.00 26.45 191 ASN A O 1
ATOM 1456 N N . ASN A 1 192 ? 30.590 10.230 -87.022 1.00 27.08 192 ASN A N 1
ATOM 1457 C CA . ASN A 1 192 ? 32.006 10.137 -87.447 1.00 27.08 192 ASN A CA 1
ATOM 1458 C C . ASN A 1 192 ? 33.193 10.894 -86.790 1.00 27.08 192 ASN A C 1
ATOM 1460 O O . ASN A 1 192 ? 33.199 12.094 -86.552 1.00 27.08 192 ASN A O 1
ATOM 1464 N N . ASN A 1 193 ? 34.291 10.119 -86.755 1.00 26.97 193 ASN A N 1
ATOM 1465 C CA . ASN A 1 193 ? 35.713 10.467 -86.913 1.00 26.97 193 ASN A CA 1
ATOM 1466 C C . ASN A 1 193 ? 36.580 10.996 -85.741 1.00 26.97 193 ASN A C 1
ATOM 1468 O O . ASN A 1 193 ? 36.939 12.164 -85.676 1.00 26.97 193 ASN A O 1
ATOM 1472 N N . ASN A 1 194 ? 37.149 10.007 -85.036 1.00 26.27 194 ASN A N 1
ATOM 1473 C CA . ASN A 1 194 ? 38.586 9.649 -85.073 1.00 26.27 194 ASN A CA 1
ATOM 1474 C C . ASN A 1 194 ? 39.631 10.320 -84.142 1.00 26.27 194 ASN A C 1
ATOM 1476 O O . ASN A 1 194 ? 39.581 11.499 -83.822 1.00 26.27 194 ASN A O 1
ATOM 1480 N N . ASN A 1 195 ? 40.661 9.512 -83.847 1.00 26.88 195 ASN A N 1
ATOM 1481 C CA . ASN A 1 195 ? 42.019 9.835 -83.373 1.00 26.88 195 ASN A CA 1
ATOM 1482 C C . ASN A 1 195 ? 42.258 10.460 -81.974 1.00 26.88 195 ASN A C 1
ATOM 1484 O O . ASN A 1 195 ? 42.318 11.669 -81.791 1.00 26.88 195 ASN A O 1
ATOM 1488 N N . ASN A 1 196 ? 42.620 9.573 -81.036 1.00 26.23 196 ASN A N 1
ATOM 1489 C CA . ASN A 1 196 ? 44.000 9.429 -80.529 1.00 26.23 196 ASN A CA 1
ATOM 1490 C C . ASN A 1 196 ? 44.786 10.694 -80.097 1.00 26.23 196 ASN A C 1
ATOM 1492 O O . ASN A 1 196 ? 45.335 11.389 -80.948 1.00 26.23 196 ASN A O 1
ATOM 1496 N N . SER A 1 197 ? 45.025 10.853 -78.785 1.00 27.42 197 SER A N 1
ATOM 1497 C CA . SER A 1 197 ? 46.395 10.857 -78.220 1.00 27.42 197 SER A CA 1
ATOM 1498 C C . SER A 1 197 ? 46.397 10.798 -76.681 1.00 27.42 197 SER A C 1
ATOM 1500 O O . SER A 1 197 ? 45.415 11.145 -76.025 1.00 27.42 197 SER A O 1
ATOM 1502 N N . ASN A 1 198 ? 47.527 10.381 -76.107 1.00 28.39 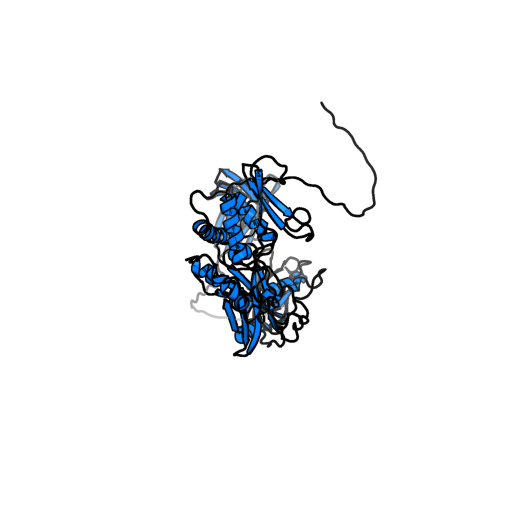198 ASN A N 1
ATOM 1503 C CA . ASN A 1 198 ? 47.807 10.394 -74.670 1.00 28.39 198 ASN A CA 1
ATOM 1504 C C . ASN A 1 198 ? 47.878 11.825 -74.106 1.00 28.39 198 ASN A C 1
ATOM 1506 O O . ASN A 1 198 ? 48.473 12.702 -74.734 1.00 28.39 198 ASN A O 1
ATOM 1510 N N . ASN A 1 199 ? 47.489 12.010 -72.837 1.00 27.45 199 ASN A N 1
ATOM 1511 C CA . ASN A 1 199 ? 48.512 12.332 -71.834 1.00 27.45 199 ASN A CA 1
ATOM 1512 C C . ASN A 1 199 ? 48.082 12.113 -70.377 1.00 27.45 199 ASN A C 1
ATOM 1514 O O . ASN A 1 199 ? 46.902 12.092 -70.037 1.00 27.45 199 ASN A O 1
ATOM 1518 N N . ASN A 1 200 ? 49.097 11.941 -69.531 1.00 31.34 200 ASN A N 1
ATOM 1519 C CA . ASN A 1 200 ? 48.986 11.624 -68.111 1.00 31.34 200 ASN A CA 1
ATOM 1520 C C . ASN A 1 200 ? 48.293 12.728 -67.295 1.00 31.34 200 ASN A C 1
ATOM 1522 O O . ASN A 1 200 ? 48.548 13.913 -67.506 1.00 31.34 200 ASN A O 1
ATOM 1526 N N . ASN A 1 201 ? 47.570 12.331 -66.245 1.00 29.33 201 ASN A N 1
ATOM 1527 C CA . ASN A 1 201 ? 48.081 12.521 -64.881 1.00 29.33 201 ASN A CA 1
ATOM 1528 C C . ASN A 1 201 ? 47.303 11.692 -63.850 1.00 29.33 201 ASN A C 1
ATOM 1530 O O . ASN A 1 201 ? 46.107 11.448 -63.993 1.00 29.33 201 ASN A O 1
ATOM 1534 N N . ASN A 1 202 ? 48.002 11.284 -62.789 1.00 36.47 202 ASN A N 1
ATOM 1535 C CA . ASN A 1 202 ? 47.371 10.767 -61.577 1.00 36.47 202 ASN A CA 1
ATOM 1536 C C . ASN A 1 202 ? 46.552 11.881 -60.906 1.00 36.47 202 ASN A C 1
ATOM 1538 O O . ASN A 1 202 ? 47.058 12.992 -60.786 1.00 36.47 202 ASN A O 1
ATOM 1542 N N . ASP A 1 203 ? 45.375 11.556 -60.357 1.00 34.28 203 ASP A N 1
ATOM 1543 C CA . ASP A 1 203 ? 45.232 11.684 -58.900 1.00 34.28 203 ASP A CA 1
ATOM 1544 C C . ASP A 1 203 ? 44.063 10.882 -58.290 1.00 34.28 203 ASP A C 1
ATOM 1546 O O . ASP A 1 203 ? 42.881 11.186 -58.435 1.00 34.28 203 ASP A O 1
ATOM 1550 N N . ASN A 1 204 ? 44.461 9.828 -57.582 1.00 31.86 204 ASN A N 1
ATOM 1551 C CA . ASN A 1 204 ? 43.921 9.296 -56.330 1.00 31.86 204 ASN A CA 1
ATOM 1552 C C . ASN A 1 204 ? 42.479 9.639 -55.871 1.00 31.86 204 ASN A C 1
ATOM 1554 O O . ASN A 1 204 ? 42.203 10.692 -55.303 1.00 31.86 204 ASN A O 1
ATOM 1558 N N . ASN A 1 205 ? 41.654 8.585 -55.855 1.00 31.14 205 ASN A N 1
ATOM 1559 C CA . ASN A 1 205 ? 40.825 8.174 -54.707 1.00 31.14 205 ASN A CA 1
ATOM 1560 C C . ASN A 1 205 ? 39.775 9.170 -54.150 1.00 31.14 205 ASN A C 1
ATOM 1562 O O . ASN A 1 205 ? 39.977 9.856 -53.146 1.00 31.14 205 ASN A O 1
ATOM 1566 N N . THR A 1 206 ? 38.565 9.114 -54.712 1.00 34.44 206 THR A N 1
ATOM 1567 C CA . THR A 1 206 ? 37.345 9.747 -54.183 1.00 34.44 206 THR A CA 1
ATOM 1568 C C . THR A 1 206 ? 36.761 9.015 -52.961 1.00 34.44 206 THR A C 1
ATOM 1570 O O . THR A 1 206 ? 35.689 8.410 -53.025 1.00 34.44 206 THR A O 1
ATOM 1573 N N . ASN A 1 207 ? 37.423 9.108 -51.804 1.00 32.72 207 ASN A N 1
ATOM 1574 C CA . ASN A 1 207 ? 36.868 8.597 -50.544 1.00 32.72 207 ASN A CA 1
ATOM 1575 C C . ASN A 1 207 ? 35.710 9.490 -50.030 1.00 32.72 207 ASN A C 1
ATOM 1577 O O . ASN A 1 207 ? 35.803 10.718 -50.040 1.00 32.72 207 ASN A O 1
ATOM 1581 N N . SER A 1 208 ? 34.590 8.896 -49.599 1.00 33.56 208 SER A N 1
ATOM 1582 C CA . SER A 1 208 ? 33.328 9.629 -49.396 1.00 33.56 208 SER A CA 1
ATOM 1583 C C . SER A 1 208 ? 33.173 10.250 -47.999 1.00 33.56 208 SER A C 1
ATOM 1585 O O . SER A 1 208 ? 33.117 9.537 -46.997 1.00 33.56 208 SER A O 1
ATOM 1587 N N . GLU A 1 209 ? 32.979 11.570 -47.932 1.00 47.91 209 GLU A N 1
ATOM 1588 C CA . GLU A 1 209 ? 32.714 12.325 -46.695 1.00 47.91 209 GLU A CA 1
ATOM 1589 C C . GLU A 1 209 ? 31.330 12.002 -46.082 1.00 47.91 209 GLU A C 1
ATOM 1591 O O . GLU A 1 209 ? 30.346 12.711 -46.315 1.00 47.91 209 GLU A O 1
ATOM 1596 N N . LYS A 1 210 ? 31.219 10.941 -45.271 1.00 64.88 210 LYS A N 1
ATOM 1597 C CA . LYS A 1 210 ? 29.954 10.568 -44.611 1.00 64.88 210 LYS A CA 1
ATOM 1598 C C . LYS A 1 210 ? 30.141 10.202 -43.137 1.00 64.88 210 LYS A C 1
ATOM 1600 O O . LYS A 1 210 ? 30.937 9.334 -42.804 1.00 64.88 210 LYS A O 1
ATOM 1605 N N . ILE A 1 211 ? 29.346 10.832 -42.268 1.00 70.81 211 ILE A N 1
ATOM 1606 C CA . ILE A 1 211 ? 29.241 10.475 -40.844 1.00 70.81 211 ILE A CA 1
ATOM 1607 C C . ILE A 1 211 ? 28.492 9.142 -40.706 1.00 70.81 211 ILE A C 1
ATOM 1609 O O . ILE A 1 211 ? 27.463 8.939 -41.359 1.00 70.81 211 ILE A O 1
ATOM 1613 N N . SER A 1 212 ? 28.974 8.252 -39.839 1.00 79.19 212 SER A N 1
ATOM 1614 C CA . SER A 1 212 ? 28.367 6.939 -39.584 1.00 79.19 212 SER A CA 1
ATOM 1615 C C . SER A 1 212 ? 28.481 6.511 -38.117 1.00 79.19 212 SER A C 1
ATOM 1617 O O . SER A 1 212 ? 29.260 7.070 -37.346 1.00 79.19 212 SER A O 1
ATOM 1619 N N . LEU A 1 213 ? 27.690 5.506 -37.730 1.00 89.44 213 LEU A N 1
ATOM 1620 C CA . LEU A 1 213 ? 27.922 4.719 -36.516 1.00 89.44 213 LEU A CA 1
ATOM 1621 C C . LEU A 1 213 ? 28.713 3.459 -36.866 1.00 89.44 213 LEU A C 1
ATOM 1623 O O . LEU A 1 213 ? 28.548 2.912 -37.956 1.00 89.44 213 LEU A O 1
ATOM 1627 N N . SER A 1 214 ? 29.480 2.946 -35.903 1.00 91.56 214 SER A N 1
ATOM 1628 C CA . SER A 1 214 ? 30.160 1.649 -36.005 1.00 91.56 214 SER A CA 1
ATOM 1629 C C . SER A 1 214 ? 29.208 0.476 -36.287 1.00 91.56 214 SER A C 1
ATOM 1631 O O . SER A 1 214 ? 29.632 -0.515 -36.876 1.00 91.56 214 SER A O 1
ATOM 1633 N N . LYS A 1 215 ? 27.930 0.580 -35.889 1.00 92.25 215 LYS A N 1
ATOM 1634 C CA . LYS A 1 215 ? 26.842 -0.360 -36.216 1.00 92.25 215 LYS A CA 1
ATOM 1635 C C . LYS A 1 215 ? 25.514 0.395 -36.363 1.00 92.25 215 LYS A C 1
ATOM 1637 O O . LYS A 1 215 ? 25.259 1.330 -35.608 1.00 92.25 215 LYS A O 1
ATOM 1642 N N . THR A 1 216 ? 24.665 -0.031 -37.300 1.00 87.19 216 THR A N 1
ATOM 1643 C CA . THR A 1 216 ? 23.292 0.487 -37.520 1.00 87.19 216 THR A CA 1
ATOM 1644 C C . THR A 1 216 ? 22.197 -0.424 -36.957 1.00 87.19 216 THR A C 1
ATOM 1646 O O . THR A 1 216 ? 21.050 -0.005 -36.799 1.00 87.19 216 THR A O 1
ATOM 1649 N N . SER A 1 217 ? 22.540 -1.663 -36.610 1.00 92.69 217 SER A N 1
ATOM 1650 C CA . SER A 1 217 ? 21.690 -2.567 -35.840 1.00 92.69 217 SER A CA 1
ATOM 1651 C C . SER A 1 217 ? 22.537 -3.471 -34.952 1.00 92.69 217 SER A C 1
ATOM 1653 O O . SER A 1 217 ? 23.666 -3.820 -35.302 1.00 92.69 217 SER A O 1
ATOM 1655 N N . LEU A 1 218 ? 21.971 -3.881 -33.823 1.00 94.56 218 LEU A N 1
ATOM 1656 C CA . LEU A 1 218 ? 22.556 -4.817 -32.871 1.00 94.56 218 LEU A CA 1
ATOM 1657 C C . LEU A 1 218 ? 21.471 -5.758 -32.351 1.00 94.56 218 LEU A C 1
ATOM 1659 O O . LEU A 1 218 ? 20.350 -5.330 -32.090 1.00 94.56 218 LEU A O 1
ATOM 1663 N N . THR A 1 219 ? 21.833 -7.022 -32.143 1.00 95.12 219 THR A N 1
ATOM 1664 C CA . THR A 1 219 ? 21.129 -7.891 -31.195 1.00 95.12 219 THR A CA 1
ATOM 1665 C C . THR A 1 219 ? 22.046 -8.094 -29.994 1.00 95.12 219 THR A C 1
ATOM 1667 O O . THR A 1 219 ? 23.240 -8.327 -30.172 1.00 95.12 219 THR A O 1
ATOM 1670 N N . MET A 1 220 ? 21.495 -7.944 -28.796 1.00 94.12 220 MET A N 1
ATOM 1671 C CA . MET A 1 220 ? 22.166 -8.102 -27.503 1.00 94.12 220 MET A CA 1
ATOM 1672 C C . MET A 1 220 ? 21.285 -8.970 -26.604 1.00 94.12 220 MET A C 1
ATOM 1674 O O . MET A 1 220 ? 20.072 -9.025 -26.804 1.00 94.12 220 MET A O 1
ATOM 1678 N N . ASN A 1 221 ? 21.859 -9.616 -25.600 1.00 90.25 221 ASN A N 1
ATOM 1679 C CA . ASN A 1 221 ? 21.109 -10.246 -24.520 1.00 90.25 221 ASN A CA 1
ATOM 1680 C C . ASN A 1 221 ? 20.954 -9.263 -23.352 1.00 90.25 221 ASN A C 1
ATOM 1682 O O . ASN A 1 221 ? 21.757 -8.349 -23.171 1.00 90.25 221 ASN A O 1
ATOM 1686 N N . GLU A 1 222 ? 19.896 -9.416 -22.563 1.00 86.19 222 GLU A N 1
ATOM 1687 C CA . GLU A 1 222 ? 19.671 -8.611 -21.361 1.00 86.19 222 GLU A CA 1
ATOM 1688 C C . GLU A 1 222 ? 20.864 -8.693 -20.388 1.00 86.19 222 GLU A C 1
ATOM 1690 O O . GLU A 1 222 ? 21.316 -9.779 -20.029 1.00 86.19 222 GLU A O 1
ATOM 1695 N N . GLY A 1 223 ? 21.381 -7.533 -19.968 1.00 81.38 223 GLY A N 1
ATOM 1696 C CA . GLY A 1 223 ? 22.598 -7.415 -19.161 1.00 81.38 223 GLY A CA 1
ATOM 1697 C C . GLY A 1 223 ? 23.868 -7.084 -19.954 1.00 81.38 223 GLY A C 1
ATOM 1698 O O . GLY A 1 223 ? 24.770 -6.479 -19.370 1.00 81.38 223 GLY A O 1
ATOM 1699 N N . ASP A 1 224 ? 23.924 -7.390 -21.259 1.00 90.75 224 ASP A N 1
ATOM 1700 C CA . ASP A 1 224 ? 25.088 -7.116 -22.115 1.00 90.75 224 ASP A CA 1
ATOM 1701 C C . ASP A 1 224 ? 25.456 -5.622 -22.147 1.00 90.75 224 ASP A C 1
ATOM 1703 O O . ASP A 1 224 ? 24.599 -4.730 -22.114 1.00 90.75 224 ASP A O 1
ATOM 1707 N N . THR A 1 225 ? 26.751 -5.350 -22.327 1.00 93.00 225 THR A N 1
ATOM 1708 C CA . THR A 1 225 ? 27.292 -4.002 -22.565 1.00 93.00 225 THR A CA 1
ATOM 1709 C C . THR A 1 225 ? 28.128 -3.977 -23.839 1.00 93.00 225 THR A C 1
ATOM 1711 O O . THR A 1 225 ? 28.899 -4.895 -24.103 1.00 93.00 225 THR A O 1
ATOM 1714 N N . THR A 1 226 ? 28.001 -2.919 -24.640 1.00 94.19 226 THR A N 1
ATOM 1715 C CA . THR A 1 226 ? 28.803 -2.717 -25.857 1.00 94.19 226 THR A CA 1
ATOM 1716 C C . THR A 1 226 ? 28.966 -1.228 -26.159 1.00 94.19 226 THR A C 1
ATOM 1718 O O . THR A 1 226 ? 28.236 -0.411 -25.608 1.00 94.19 226 THR A O 1
ATOM 1721 N N . THR A 1 227 ? 29.889 -0.852 -27.043 1.00 94.00 227 THR A N 1
ATOM 1722 C CA . THR A 1 227 ? 30.153 0.559 -27.370 1.00 94.00 227 THR A CA 1
ATOM 1723 C C . THR A 1 227 ? 29.845 0.842 -28.834 1.00 94.00 227 THR A C 1
ATOM 1725 O O . THR A 1 227 ? 30.381 0.193 -29.735 1.00 94.00 227 THR A O 1
ATOM 1728 N N . LEU A 1 228 ? 28.997 1.840 -29.079 1.00 92.25 228 LEU A N 1
ATOM 1729 C CA . LEU A 1 228 ? 28.827 2.447 -30.395 1.00 92.25 228 LEU A CA 1
ATOM 1730 C C . LEU A 1 228 ? 29.771 3.642 -30.525 1.00 92.25 228 LEU A C 1
ATOM 1732 O O . LEU A 1 228 ? 29.888 4.447 -29.604 1.00 92.25 228 LEU A O 1
ATOM 1736 N N . THR A 1 229 ? 30.408 3.779 -31.684 1.00 91.62 229 THR A N 1
ATOM 1737 C CA . THR A 1 229 ? 31.330 4.884 -31.973 1.00 91.62 229 THR A CA 1
ATOM 1738 C C . THR A 1 229 ? 30.831 5.650 -33.188 1.00 91.62 229 THR A C 1
ATOM 1740 O O . THR A 1 229 ? 30.463 5.036 -34.190 1.00 91.62 229 THR A O 1
ATOM 1743 N N . VAL A 1 230 ? 30.831 6.980 -33.115 1.00 84.25 230 VAL A N 1
ATOM 1744 C CA . VAL A 1 230 ? 30.603 7.849 -34.273 1.00 84.25 230 VAL A CA 1
ATOM 1745 C C . VAL A 1 230 ? 31.904 8.002 -35.060 1.00 84.25 230 VAL A C 1
ATOM 1747 O O . VAL A 1 230 ? 32.909 8.444 -34.507 1.00 84.25 230 VAL A O 1
ATOM 1750 N N . SER A 1 231 ? 31.870 7.698 -36.356 1.00 85.38 231 SER A N 1
ATOM 1751 C CA . SER A 1 231 ? 32.918 8.091 -37.301 1.00 85.38 231 SER A CA 1
ATOM 1752 C C . SER A 1 231 ? 32.563 9.437 -37.930 1.00 85.38 231 SER A C 1
ATOM 1754 O O . SER A 1 231 ? 31.451 9.612 -38.439 1.00 85.38 231 SER A O 1
ATOM 1756 N N . ILE A 1 232 ? 33.493 10.394 -37.884 1.00 74.88 232 ILE A N 1
ATOM 1757 C CA . ILE A 1 232 ? 33.327 11.763 -38.389 1.00 74.88 232 ILE A CA 1
ATOM 1758 C C . ILE A 1 232 ? 34.499 12.074 -39.334 1.00 74.88 232 ILE A C 1
ATOM 1760 O O . ILE A 1 232 ? 35.638 11.757 -38.993 1.00 74.88 232 ILE A O 1
ATOM 1764 N N . PRO A 1 233 ? 34.267 12.684 -40.516 1.00 67.75 233 PRO A N 1
ATOM 1765 C CA . PRO A 1 233 ? 35.355 13.091 -41.402 1.00 67.75 233 PRO A CA 1
ATOM 1766 C C . PRO A 1 233 ? 36.354 14.025 -40.689 1.00 67.75 233 PRO A C 1
ATOM 1768 O O . PRO A 1 233 ? 35.902 14.943 -39.997 1.00 67.75 233 PRO A O 1
ATOM 1771 N N . PRO A 1 234 ? 37.682 13.875 -40.892 1.00 65.44 234 PRO A N 1
ATOM 1772 C CA . PRO A 1 234 ? 38.704 14.656 -40.179 1.00 65.44 234 PRO A CA 1
ATOM 1773 C C . PRO A 1 234 ? 38.510 16.178 -40.229 1.00 65.44 234 PRO A C 1
ATOM 1775 O O . PRO A 1 234 ? 38.810 16.866 -39.261 1.00 65.44 234 PRO A O 1
ATOM 1778 N N . LEU A 1 235 ? 37.928 16.694 -41.319 1.00 52.56 235 LEU A N 1
ATOM 1779 C CA . LEU A 1 235 ? 37.572 18.106 -41.527 1.00 52.56 235 LEU A CA 1
ATOM 1780 C C . LEU A 1 235 ? 36.608 18.691 -40.467 1.00 52.56 235 LEU A C 1
ATOM 1782 O O . LEU A 1 235 ? 36.469 19.911 -40.372 1.00 52.56 235 LEU A O 1
ATOM 1786 N N . TYR A 1 236 ? 35.921 17.837 -39.702 1.00 57.47 236 TYR A N 1
ATOM 1787 C CA . TYR A 1 236 ? 34.938 18.224 -38.685 1.00 57.47 236 TYR A CA 1
ATOM 1788 C C . TYR A 1 236 ? 35.200 17.601 -37.304 1.00 57.47 236 TYR A C 1
ATOM 1790 O O . TYR A 1 236 ? 34.438 17.861 -36.372 1.00 57.47 236 TYR A O 1
ATOM 1798 N N . ASP A 1 237 ? 36.231 16.763 -37.157 1.00 54.31 237 ASP A N 1
ATOM 1799 C CA . ASP A 1 237 ? 36.413 15.914 -35.973 1.00 54.31 237 ASP A CA 1
ATOM 1800 C C . ASP A 1 237 ? 36.744 16.714 -34.693 1.00 54.31 237 ASP A C 1
ATOM 1802 O O . ASP A 1 237 ? 36.312 16.351 -33.597 1.00 54.31 237 ASP A O 1
ATOM 1806 N N . ASP A 1 238 ? 37.422 17.853 -34.841 1.00 55.00 238 ASP A N 1
ATOM 1807 C CA . ASP A 1 238 ? 37.784 18.810 -33.783 1.00 55.00 238 ASP A CA 1
ATOM 1808 C C . ASP A 1 238 ? 36.643 19.769 -33.379 1.00 55.00 238 ASP A C 1
ATOM 1810 O O . ASP A 1 238 ? 36.768 20.523 -32.415 1.00 55.00 238 ASP A O 1
ATOM 1814 N N . GLN A 1 239 ? 35.529 19.754 -34.116 1.00 49.66 239 GLN A N 1
ATOM 1815 C CA . GLN A 1 239 ? 34.390 20.671 -33.963 1.00 49.66 239 GLN A CA 1
ATOM 1816 C C . GLN A 1 239 ? 33.078 19.946 -33.609 1.00 49.66 239 GLN A C 1
ATOM 1818 O O . GLN A 1 239 ? 32.074 20.590 -33.287 1.00 49.66 239 GLN A O 1
ATOM 1823 N N . ALA A 1 240 ? 33.066 18.614 -33.688 1.00 51.69 240 ALA A N 1
ATOM 1824 C CA . ALA A 1 240 ? 31.869 17.793 -33.587 1.00 51.69 240 ALA A CA 1
ATOM 1825 C C . ALA A 1 240 ? 31.539 17.371 -32.147 1.00 51.69 240 ALA A C 1
ATOM 1827 O O . ALA A 1 240 ? 32.100 16.416 -31.612 1.00 51.69 240 ALA A O 1
ATOM 1828 N N . PHE A 1 241 ? 30.550 18.035 -31.551 1.00 56.53 241 PHE A N 1
ATOM 1829 C CA . PHE A 1 241 ? 29.907 17.554 -30.328 1.00 56.53 241 PHE A CA 1
ATOM 1830 C C . PHE A 1 241 ? 28.923 16.429 -30.663 1.00 56.53 241 PHE A C 1
ATOM 1832 O O . PHE A 1 241 ? 28.130 16.554 -31.601 1.00 56.53 241 PHE A O 1
ATOM 1839 N N . VAL A 1 242 ? 28.935 15.362 -29.866 1.00 65.12 242 VAL A N 1
ATOM 1840 C CA . VAL A 1 242 ? 28.004 14.233 -29.985 1.00 65.12 242 VAL A CA 1
ATOM 1841 C C . VAL A 1 242 ? 27.232 14.088 -28.677 1.00 65.12 242 VAL A C 1
ATOM 1843 O O . VAL A 1 242 ? 27.823 14.058 -27.601 1.00 65.12 242 VAL A O 1
ATOM 1846 N N . PHE A 1 243 ? 25.909 13.982 -28.777 1.00 61.88 243 PHE A N 1
ATOM 1847 C CA . PHE A 1 243 ? 25.041 13.564 -27.676 1.00 61.88 243 PHE A CA 1
ATOM 1848 C C . PHE A 1 243 ? 24.334 12.261 -28.026 1.00 61.88 243 PHE A C 1
ATOM 1850 O O . PHE A 1 243 ? 24.065 12.005 -29.197 1.00 61.88 243 PHE A O 1
ATOM 1857 N N . TRP A 1 244 ? 23.985 11.474 -27.012 1.00 74.44 244 TRP A N 1
ATOM 1858 C CA . TRP A 1 244 ? 23.312 10.191 -27.182 1.00 74.44 244 TRP A CA 1
ATOM 1859 C C . TRP A 1 244 ? 21.958 10.175 -26.474 1.00 74.44 244 TRP A C 1
ATOM 1861 O O . TRP A 1 244 ? 21.827 10.662 -25.351 1.00 74.44 244 TRP A O 1
ATOM 1871 N N . GLU A 1 245 ? 20.957 9.583 -27.119 1.00 70.94 245 GLU A N 1
ATOM 1872 C CA . GLU A 1 245 ? 19.628 9.341 -26.554 1.00 70.94 245 GLU A CA 1
ATOM 1873 C C . GLU A 1 245 ? 19.147 7.915 -26.870 1.00 70.94 245 GLU A C 1
ATOM 1875 O O . GLU A 1 245 ? 19.591 7.295 -27.837 1.00 70.94 245 GLU A O 1
ATOM 1880 N N . SER A 1 246 ? 18.231 7.396 -26.048 1.00 79.69 246 SER A N 1
ATOM 1881 C CA . SER A 1 246 ? 17.522 6.133 -26.284 1.00 79.69 246 SER A CA 1
ATOM 1882 C C . SER A 1 246 ? 16.028 6.402 -26.400 1.00 79.69 246 SER A C 1
ATOM 1884 O O . SER A 1 246 ? 15.465 7.113 -25.566 1.00 79.69 246 SER A O 1
ATOM 1886 N N . SER A 1 247 ? 15.372 5.798 -27.392 1.00 77.75 247 SER A N 1
ATOM 1887 C CA . SER A 1 247 ? 13.915 5.860 -27.530 1.00 77.75 247 SER A CA 1
ATOM 1888 C C . SER A 1 247 ? 13.172 5.080 -26.440 1.00 77.75 247 SER A C 1
ATOM 1890 O O . SER A 1 247 ? 11.993 5.343 -26.218 1.00 77.75 247 SER A O 1
ATOM 1892 N N . ASN A 1 248 ? 13.827 4.113 -25.782 1.00 74.19 248 ASN A N 1
ATOM 1893 C CA . ASN A 1 248 ? 13.260 3.381 -24.651 1.00 74.19 248 ASN A CA 1
ATOM 1894 C C . ASN A 1 248 ? 14.342 2.877 -23.675 1.00 74.19 248 ASN A C 1
ATOM 1896 O O . ASN A 1 248 ? 15.006 1.864 -23.911 1.00 74.19 248 ASN A O 1
ATOM 1900 N N . THR A 1 249 ? 14.454 3.547 -22.527 1.00 76.00 249 THR A N 1
ATOM 1901 C CA . THR A 1 249 ? 15.410 3.233 -21.454 1.00 76.00 249 THR A CA 1
ATOM 1902 C C . THR A 1 249 ? 15.024 2.038 -20.573 1.00 76.00 249 THR A C 1
ATOM 1904 O O . THR A 1 249 ? 15.830 1.647 -19.726 1.00 76.00 249 THR A O 1
ATOM 1907 N N . SER A 1 250 ? 13.845 1.424 -20.759 1.00 73.62 250 SER A N 1
ATOM 1908 C CA . SER A 1 250 ? 13.540 0.111 -20.165 1.00 73.62 250 SER A CA 1
ATOM 1909 C C . SER A 1 250 ? 14.138 -1.051 -20.964 1.00 73.62 250 SER A C 1
ATOM 1911 O O . SER A 1 250 ? 14.306 -2.130 -20.412 1.00 73.62 250 SER A O 1
ATOM 1913 N N . VAL A 1 251 ? 14.466 -0.832 -22.244 1.00 80.25 251 VAL A N 1
ATOM 1914 C CA . VAL A 1 251 ? 15.048 -1.847 -23.138 1.00 80.25 251 VAL A CA 1
ATOM 1915 C C . VAL A 1 251 ? 16.556 -1.660 -23.265 1.00 80.25 251 VAL A C 1
ATOM 1917 O O . VAL A 1 251 ? 17.310 -2.597 -23.022 1.00 80.25 251 VAL A O 1
ATOM 1920 N N . ALA A 1 252 ? 17.018 -0.448 -23.591 1.00 81.00 252 ALA A N 1
ATOM 1921 C CA . ALA A 1 252 ? 18.446 -0.142 -23.672 1.00 81.00 252 ALA A CA 1
ATOM 1922 C C . ALA A 1 252 ? 18.749 1.285 -23.200 1.00 81.00 252 ALA A C 1
ATOM 1924 O O . ALA A 1 252 ? 18.072 2.242 -23.586 1.00 81.00 252 ALA A O 1
ATOM 1925 N N . THR A 1 253 ? 19.797 1.446 -22.396 1.00 83.00 253 THR A N 1
ATOM 1926 C CA . THR A 1 253 ? 20.339 2.757 -22.009 1.00 83.00 253 THR A CA 1
ATOM 1927 C C . THR A 1 253 ? 21.648 3.039 -22.735 1.00 83.00 253 THR A C 1
ATOM 1929 O O . THR A 1 253 ? 22.360 2.122 -23.137 1.00 83.00 253 THR A O 1
ATOM 1932 N N . VAL A 1 254 ? 21.972 4.324 -22.884 1.00 83.38 254 VAL A N 1
ATOM 1933 C CA . VAL A 1 254 ? 23.260 4.801 -23.395 1.00 83.38 254 VAL A CA 1
ATOM 1934 C C . VAL A 1 254 ? 23.855 5.826 -22.435 1.00 83.38 254 VAL A C 1
ATOM 1936 O O . VAL A 1 254 ? 23.135 6.675 -21.908 1.00 83.38 254 VAL A O 1
ATOM 1939 N N . SER A 1 255 ? 25.165 5.747 -22.215 1.00 75.81 255 SER A N 1
ATOM 1940 C CA . SER A 1 255 ? 25.964 6.763 -21.531 1.00 75.81 255 SER A CA 1
ATOM 1941 C C . SER A 1 255 ? 27.184 7.148 -22.372 1.00 75.81 255 SER A C 1
ATOM 1943 O O . SER A 1 255 ? 27.685 6.359 -23.169 1.00 75.81 255 SER A O 1
ATOM 1945 N N . SER A 1 256 ? 27.660 8.380 -22.211 1.00 73.38 256 SER A N 1
ATOM 1946 C CA . SER A 1 256 ? 28.829 8.925 -22.911 1.00 73.38 256 SER A CA 1
ATOM 1947 C C . SER A 1 256 ? 29.511 9.958 -22.022 1.00 73.38 256 SER A C 1
ATOM 1949 O O . SER A 1 256 ? 28.819 10.696 -21.313 1.00 73.38 256 SER A O 1
ATOM 1951 N N . SER A 1 257 ? 30.840 10.065 -22.075 1.00 66.69 257 SER A N 1
ATOM 1952 C CA . SER A 1 257 ? 31.522 11.170 -21.394 1.00 66.69 257 SER A CA 1
ATOM 1953 C C . SER A 1 257 ? 31.244 12.498 -22.102 1.00 66.69 257 SER A C 1
ATOM 1955 O O . SER A 1 257 ? 31.072 12.540 -23.318 1.00 66.69 257 SER A O 1
ATOM 1957 N N . LEU A 1 258 ? 31.238 13.592 -21.337 1.00 58.25 258 LEU A N 1
ATOM 1958 C CA . LEU A 1 258 ? 31.198 14.965 -21.853 1.00 58.25 258 LEU A CA 1
ATOM 1959 C C . LEU A 1 258 ? 32.497 15.740 -21.548 1.00 58.25 258 LEU A C 1
ATOM 1961 O O . LEU A 1 258 ? 32.508 16.966 -21.633 1.00 58.25 258 LEU A O 1
ATOM 1965 N N . THR A 1 259 ? 33.575 15.039 -21.175 1.00 47.28 259 THR A N 1
ATOM 1966 C CA . THR A 1 259 ? 34.897 15.620 -20.867 1.00 47.28 259 THR A CA 1
ATOM 1967 C C . THR A 1 259 ? 35.545 16.298 -22.068 1.00 47.28 259 THR A C 1
ATOM 1969 O O . THR A 1 259 ? 36.145 17.362 -21.930 1.00 47.28 259 THR A O 1
ATOM 1972 N N . ASP A 1 260 ? 35.418 15.691 -23.246 1.00 58.56 260 ASP A N 1
ATOM 1973 C CA . ASP A 1 260 ? 36.125 16.075 -24.464 1.00 58.56 260 ASP A CA 1
ATOM 1974 C C . ASP A 1 260 ? 35.431 15.503 -25.714 1.00 58.56 260 ASP A C 1
ATOM 1976 O O . ASP A 1 260 ? 34.573 14.621 -25.640 1.00 58.56 260 ASP A O 1
ATOM 1980 N N . LEU A 1 261 ? 35.821 16.004 -26.888 1.00 54.38 261 LEU A N 1
ATOM 1981 C CA . LEU A 1 261 ? 35.198 15.653 -28.167 1.00 54.38 261 LEU A CA 1
ATOM 1982 C C . LEU A 1 261 ? 35.553 14.249 -28.686 1.00 54.38 261 LEU A C 1
ATOM 1984 O O . LEU A 1 261 ? 34.928 13.801 -29.645 1.00 54.38 261 LEU A O 1
ATOM 1988 N N . LYS A 1 262 ? 36.543 13.545 -28.118 1.00 69.31 262 LYS A N 1
ATOM 1989 C CA . LYS A 1 262 ? 36.864 12.163 -28.515 1.00 69.31 262 LYS A CA 1
ATOM 1990 C C . LYS A 1 262 ? 35.991 11.176 -27.749 1.00 69.31 262 LYS A C 1
ATOM 1992 O O . LYS A 1 262 ? 35.397 10.294 -28.365 1.00 69.31 262 LYS A O 1
ATOM 1997 N N . GLU A 1 263 ? 35.828 11.371 -26.445 1.00 69.81 263 GLU A N 1
ATOM 1998 C CA . GLU A 1 263 ? 34.998 10.488 -25.623 1.00 69.81 263 GLU A CA 1
ATOM 1999 C C . GLU A 1 263 ? 33.489 10.715 -25.827 1.00 69.81 263 GLU A C 1
ATOM 2001 O O . GLU A 1 263 ? 32.726 9.753 -25.760 1.00 69.81 263 GLU A O 1
ATOM 2006 N N . MET A 1 264 ? 33.045 11.921 -26.216 1.00 67.19 264 MET A N 1
ATOM 2007 C CA . MET A 1 264 ? 31.653 12.156 -26.658 1.00 67.19 264 MET A CA 1
ATOM 2008 C C . MET A 1 264 ? 31.232 11.258 -27.835 1.00 67.19 264 MET A C 1
ATOM 2010 O O . MET A 1 264 ? 30.071 10.852 -27.932 1.00 67.19 264 MET A O 1
ATOM 2014 N N . LYS A 1 265 ? 32.166 10.917 -28.734 1.00 80.19 265 LYS A N 1
ATOM 2015 C CA . LYS A 1 265 ? 31.903 10.066 -29.909 1.00 80.19 265 LYS A CA 1
ATOM 2016 C C . LYS A 1 265 ? 31.677 8.596 -29.544 1.00 80.19 265 LYS A C 1
ATOM 2018 O O . LYS A 1 265 ? 31.336 7.826 -30.438 1.00 80.19 265 LYS A O 1
ATOM 2023 N N . LYS A 1 266 ? 31.833 8.202 -28.274 1.00 85.19 266 LYS A N 1
ATOM 2024 C CA . LYS A 1 266 ? 31.573 6.848 -27.767 1.00 85.19 266 LYS A CA 1
ATOM 2025 C C . LYS A 1 266 ? 30.298 6.833 -26.920 1.00 85.19 266 LYS A C 1
ATOM 2027 O O . LYS A 1 266 ? 30.196 7.544 -25.923 1.00 85.19 266 LYS A O 1
ATOM 2032 N N . GLY A 1 267 ? 29.341 5.999 -27.309 1.00 83.31 267 GLY A N 1
ATOM 2033 C CA . GLY A 1 267 ? 28.135 5.694 -26.547 1.00 83.31 267 GLY A CA 1
ATOM 2034 C C . GLY A 1 267 ? 28.211 4.272 -26.007 1.00 83.31 267 GLY A C 1
ATOM 2035 O O . GLY A 1 267 ? 28.084 3.315 -26.773 1.00 83.31 267 GLY A O 1
ATOM 2036 N N . THR A 1 268 ? 28.405 4.123 -24.700 1.00 89.94 268 THR A N 1
ATOM 2037 C CA . THR A 1 268 ? 28.335 2.830 -24.010 1.00 89.94 268 THR A CA 1
ATOM 2038 C C . THR A 1 268 ? 26.870 2.446 -23.848 1.00 89.94 268 THR A C 1
ATOM 2040 O O . THR A 1 268 ? 26.121 3.106 -23.129 1.00 89.94 268 THR A O 1
ATOM 2043 N N . ILE A 1 269 ? 26.456 1.390 -24.542 1.00 93.19 269 ILE A N 1
ATOM 2044 C CA . ILE A 1 269 ? 25.097 0.855 -24.557 1.00 93.19 269 ILE A CA 1
ATOM 2045 C C . ILE A 1 269 ? 25.008 -0.290 -23.556 1.00 93.19 269 ILE A C 1
ATOM 2047 O O . ILE A 1 269 ? 25.827 -1.210 -23.609 1.00 93.19 269 ILE A O 1
ATOM 2051 N N . LYS A 1 270 ? 23.991 -0.276 -22.692 1.00 89.50 270 LYS A N 1
ATOM 2052 C CA . LYS A 1 270 ? 23.636 -1.413 -21.836 1.00 89.50 270 LYS A CA 1
ATOM 2053 C C . LYS A 1 270 ? 22.247 -1.932 -22.195 1.00 89.50 270 LYS A C 1
ATOM 2055 O O . LYS A 1 270 ? 21.300 -1.149 -22.275 1.00 89.50 270 LYS A O 1
ATOM 2060 N N . ALA A 1 271 ? 22.127 -3.243 -22.376 1.00 88.31 271 ALA A N 1
ATOM 2061 C CA . ALA A 1 271 ? 20.848 -3.929 -22.494 1.00 88.31 271 ALA A CA 1
ATOM 2062 C C . ALA A 1 271 ? 20.197 -4.064 -21.106 1.00 88.31 271 ALA A C 1
ATOM 2064 O O . ALA A 1 271 ? 20.835 -4.514 -20.153 1.00 88.31 271 ALA A O 1
ATOM 2065 N N . VAL A 1 272 ? 18.937 -3.641 -20.987 1.00 80.31 272 VAL A N 1
ATOM 2066 C CA . VAL A 1 272 ? 18.208 -3.487 -19.711 1.00 80.31 272 VAL A CA 1
ATOM 2067 C C . VAL A 1 272 ? 17.021 -4.444 -19.597 1.00 80.31 272 VAL A C 1
ATOM 2069 O O . VAL A 1 272 ? 16.730 -4.894 -18.496 1.00 80.31 272 VAL A O 1
ATOM 2072 N N . GLY A 1 273 ? 16.362 -4.769 -20.710 1.00 77.69 273 GLY A N 1
ATOM 2073 C CA . GLY A 1 273 ? 15.209 -5.668 -20.746 1.00 77.69 273 GLY A CA 1
ATOM 2074 C C . GLY A 1 273 ? 14.786 -5.977 -22.180 1.00 77.69 273 GLY A C 1
ATOM 2075 O O . GLY A 1 273 ? 15.157 -5.255 -23.108 1.00 77.69 273 GLY A O 1
ATOM 2076 N N . GLY A 1 274 ? 14.031 -7.058 -22.371 1.00 82.81 274 GLY A N 1
ATOM 2077 C CA . GLY A 1 274 ? 13.612 -7.537 -23.691 1.00 82.81 274 GLY A CA 1
ATOM 2078 C C . GLY A 1 274 ? 12.835 -6.514 -24.525 1.00 82.81 274 GLY A C 1
ATOM 2079 O O . GLY A 1 274 ? 11.989 -5.783 -24.013 1.00 82.81 274 GLY A O 1
ATOM 2080 N N . GLY A 1 275 ? 13.097 -6.480 -25.836 1.00 86.50 275 GLY A N 1
ATOM 2081 C CA . GLY A 1 275 ? 12.348 -5.647 -26.781 1.00 86.50 275 GLY A CA 1
ATOM 2082 C C . GLY A 1 275 ? 13.215 -4.993 -27.854 1.00 86.50 275 GLY A C 1
ATOM 2083 O O . GLY A 1 275 ? 14.220 -5.544 -28.300 1.00 86.50 275 GLY A O 1
ATOM 2084 N N . THR A 1 276 ? 12.805 -3.810 -28.316 1.00 87.44 276 THR A N 1
ATOM 2085 C CA . THR A 1 276 ? 13.560 -2.999 -29.286 1.00 87.44 276 THR A CA 1
ATOM 2086 C C . THR A 1 276 ? 13.622 -1.539 -28.844 1.00 87.44 276 THR A C 1
ATOM 2088 O O . THR A 1 276 ? 12.616 -0.969 -28.421 1.00 87.44 276 THR A O 1
ATOM 2091 N N . ALA A 1 277 ? 14.801 -0.931 -28.961 1.00 85.56 277 ALA A N 1
ATOM 2092 C CA . ALA A 1 277 ? 15.037 0.491 -28.745 1.00 85.56 277 ALA A CA 1
ATOM 2093 C C . ALA A 1 277 ? 15.903 1.066 -29.871 1.00 85.56 277 ALA A C 1
ATOM 2095 O O . ALA A 1 277 ? 16.791 0.396 -30.395 1.00 85.56 277 ALA A O 1
ATOM 2096 N N . THR A 1 278 ? 15.683 2.331 -30.209 1.00 82.88 278 THR A N 1
ATOM 2097 C CA . THR A 1 278 ? 16.553 3.085 -31.111 1.00 82.88 278 THR A CA 1
ATOM 2098 C C . THR A 1 278 ? 17.495 3.930 -30.270 1.00 82.88 278 THR A C 1
ATOM 2100 O O . THR A 1 278 ? 17.044 4.801 -29.525 1.00 82.88 278 THR A O 1
ATOM 2103 N N . ILE A 1 279 ? 18.798 3.690 -30.400 1.00 84.44 279 ILE A N 1
ATOM 2104 C CA . ILE A 1 279 ? 19.829 4.591 -29.886 1.00 84.44 279 ILE A CA 1
ATOM 2105 C C . ILE A 1 279 ? 20.154 5.597 -30.985 1.00 84.44 279 ILE A C 1
ATOM 2107 O O . ILE A 1 279 ? 20.482 5.195 -32.100 1.00 84.44 279 ILE A O 1
ATOM 2111 N N . THR A 1 280 ? 20.097 6.889 -30.676 1.00 72.00 280 THR A N 1
ATOM 2112 C CA . THR A 1 280 ? 20.433 7.965 -31.615 1.00 72.00 280 THR A CA 1
ATOM 2113 C C . THR A 1 280 ? 21.656 8.721 -31.114 1.00 72.00 280 THR A C 1
ATOM 2115 O O . THR A 1 280 ? 21.662 9.197 -29.980 1.00 72.00 280 THR A O 1
ATOM 2118 N N . ALA A 1 281 ? 22.663 8.880 -31.972 1.00 70.88 281 ALA A N 1
ATOM 2119 C CA . ALA A 1 281 ? 23.716 9.869 -31.790 1.00 70.88 281 ALA A CA 1
ATOM 2120 C C . ALA A 1 281 ? 23.353 11.143 -32.568 1.00 70.88 281 ALA A C 1
ATOM 2122 O O . ALA A 1 281 ? 23.095 11.115 -33.775 1.00 70.88 281 ALA A O 1
ATOM 2123 N N . VAL A 1 282 ? 23.335 12.272 -31.866 1.00 69.94 282 VAL A N 1
ATOM 2124 C CA . VAL A 1 282 ? 23.060 13.606 -32.400 1.00 69.94 282 VAL A CA 1
ATOM 2125 C C . VAL A 1 282 ? 24.393 14.326 -32.574 1.00 69.94 282 VAL A C 1
ATOM 2127 O O . VAL A 1 282 ? 24.962 14.853 -31.618 1.00 69.94 282 VAL A O 1
ATOM 2130 N N . CYS A 1 283 ? 24.899 14.326 -33.804 1.00 57.25 283 CYS A N 1
ATOM 2131 C CA . CYS A 1 283 ? 26.165 14.947 -34.177 1.00 57.25 283 CYS A CA 1
ATOM 2132 C C . CYS A 1 283 ? 25.923 16.424 -34.520 1.00 57.25 283 CYS A C 1
ATOM 2134 O O . CYS A 1 283 ? 25.446 16.753 -35.610 1.00 57.25 283 CYS A O 1
ATOM 2136 N N . MET A 1 284 ? 26.230 17.325 -33.588 1.00 54.31 284 MET A N 1
ATOM 2137 C CA . MET A 1 284 ? 26.049 18.768 -33.762 1.00 54.31 284 MET A CA 1
ATOM 2138 C C . MET A 1 284 ? 27.209 19.373 -34.564 1.00 54.31 284 MET A C 1
ATOM 2140 O O . MET A 1 284 ? 28.136 19.959 -33.999 1.00 54.31 284 MET A O 1
ATOM 2144 N N . LEU A 1 285 ? 27.155 19.267 -35.893 1.00 46.69 285 LEU A N 1
ATOM 2145 C CA . LEU A 1 285 ? 28.053 20.028 -36.763 1.00 46.69 285 LEU A CA 1
ATOM 2146 C C . LEU A 1 285 ? 27.578 21.479 -36.926 1.00 46.69 285 LEU A C 1
ATOM 2148 O O . LEU A 1 285 ? 26.404 21.813 -36.778 1.00 46.69 285 LEU A O 1
ATOM 2152 N N . HIS A 1 286 ? 28.494 22.374 -37.304 1.00 40.06 286 HIS A N 1
ATOM 2153 C CA . HIS A 1 286 ? 28.225 23.810 -37.490 1.00 40.06 286 HIS A CA 1
ATOM 2154 C C . HIS A 1 286 ? 27.272 24.162 -38.662 1.00 40.06 286 HIS A C 1
ATOM 2156 O O . HIS A 1 286 ? 27.079 25.344 -38.974 1.00 40.06 286 HIS A O 1
ATOM 2162 N N . THR A 1 287 ? 26.696 23.159 -39.329 1.00 34.75 287 THR A N 1
ATOM 2163 C CA . THR A 1 287 ? 25.850 23.264 -40.525 1.00 34.75 287 THR A CA 1
ATOM 2164 C C . THR A 1 287 ? 24.404 22.862 -40.229 1.00 34.75 287 THR A C 1
ATOM 2166 O O . THR A 1 287 ? 23.528 23.726 -40.294 1.00 34.75 287 THR A O 1
ATOM 2169 N N . GLU A 1 288 ? 24.162 21.597 -39.876 1.00 40.22 288 GLU A N 1
ATOM 2170 C CA . GLU A 1 288 ? 22.903 21.050 -39.346 1.00 40.22 288 GLU A CA 1
ATOM 2171 C C . GLU A 1 288 ? 23.200 19.900 -38.364 1.00 40.22 288 GLU A C 1
ATOM 2173 O O . GLU A 1 288 ? 24.245 19.258 -38.472 1.00 40.22 288 GLU A O 1
ATOM 2178 N N . ASP A 1 289 ? 22.282 19.633 -37.429 1.00 47.06 289 ASP A N 1
ATOM 2179 C CA . ASP A 1 289 ? 22.373 18.479 -36.527 1.00 47.06 289 ASP A CA 1
ATOM 2180 C C . ASP A 1 289 ? 22.164 17.190 -37.341 1.00 47.06 289 ASP A C 1
ATOM 2182 O O . ASP A 1 289 ? 21.125 17.023 -37.986 1.00 47.06 289 ASP A O 1
ATOM 2186 N N . ILE A 1 290 ? 23.144 16.285 -37.331 1.00 51.56 290 ILE A N 1
ATOM 2187 C CA . ILE A 1 290 ? 23.084 15.011 -38.054 1.00 51.56 290 ILE A CA 1
ATOM 2188 C C . ILE A 1 290 ? 22.724 13.908 -37.059 1.00 51.56 290 ILE A C 1
ATOM 2190 O O . ILE A 1 290 ? 23.506 13.575 -36.171 1.00 51.56 290 ILE A O 1
ATOM 2194 N N . LEU A 1 291 ? 21.517 13.362 -37.209 1.00 63.66 291 LEU A N 1
ATOM 2195 C CA . LEU A 1 291 ? 21.024 12.247 -36.409 1.00 63.66 291 LEU A CA 1
ATOM 2196 C C . LEU A 1 291 ? 21.345 10.942 -37.139 1.00 63.66 291 LEU A C 1
ATOM 2198 O O . LEU A 1 291 ? 20.883 10.719 -38.259 1.00 63.66 291 LEU A O 1
ATOM 2202 N N . ILE A 1 292 ? 22.128 10.091 -36.489 1.00 69.69 292 ILE A N 1
ATOM 2203 C CA . ILE A 1 292 ? 22.444 8.727 -36.920 1.00 69.69 292 ILE A CA 1
ATOM 2204 C C . ILE A 1 292 ? 21.985 7.778 -35.818 1.00 69.69 292 ILE A C 1
ATOM 2206 O O . ILE A 1 292 ? 22.115 8.096 -34.636 1.00 69.69 292 ILE A O 1
ATOM 2210 N N . SER A 1 293 ? 21.424 6.632 -36.182 1.00 78.69 293 SER A N 1
ATOM 2211 C CA . SER A 1 293 ? 20.807 5.731 -35.211 1.00 78.69 293 SER A CA 1
ATOM 2212 C C . SER A 1 293 ? 21.189 4.271 -35.412 1.00 78.69 293 SER A C 1
ATOM 2214 O O . SER A 1 293 ? 21.540 3.835 -36.509 1.00 78.69 293 SER A O 1
ATOM 2216 N N . CYS A 1 294 ? 21.132 3.530 -34.309 1.00 79.81 294 CYS A N 1
ATOM 2217 C CA . CYS A 1 294 ? 21.317 2.093 -34.251 1.00 79.81 294 CYS A CA 1
ATOM 2218 C C . CYS A 1 294 ? 20.094 1.455 -33.588 1.00 79.81 294 CYS A C 1
ATOM 2220 O O . CYS A 1 294 ? 19.703 1.847 -32.483 1.00 79.81 294 CYS A O 1
ATOM 2222 N N . THR A 1 295 ? 19.489 0.477 -34.258 1.00 92.06 295 THR A N 1
ATOM 2223 C CA . THR A 1 295 ? 18.382 -0.304 -33.697 1.00 92.06 295 THR A CA 1
ATOM 2224 C C . THR A 1 295 ? 18.945 -1.411 -32.813 1.00 92.06 295 THR A C 1
ATOM 2226 O O . THR A 1 295 ? 19.573 -2.346 -33.310 1.00 92.06 295 THR A O 1
ATOM 2229 N N . ILE A 1 296 ? 18.712 -1.316 -31.506 1.00 94.38 296 ILE A N 1
ATOM 2230 C CA . ILE A 1 296 ? 19.079 -2.335 -30.523 1.00 94.38 296 ILE A CA 1
ATOM 2231 C C . ILE A 1 296 ? 17.874 -3.247 -30.307 1.00 94.38 296 ILE A C 1
ATOM 2233 O O . ILE A 1 296 ? 16.857 -2.819 -29.758 1.00 94.38 296 ILE A O 1
ATOM 2237 N N . LYS A 1 297 ? 17.997 -4.511 -30.705 1.00 94.69 297 LYS A N 1
ATOM 2238 C CA . LYS A 1 297 ? 17.117 -5.590 -30.258 1.00 94.69 297 LYS A CA 1
ATOM 2239 C C . LYS A 1 297 ? 17.739 -6.228 -29.018 1.00 94.69 297 LYS A C 1
ATOM 2241 O O . LYS A 1 297 ? 18.889 -6.659 -29.067 1.00 94.69 297 LYS A O 1
ATOM 2246 N N . VAL A 1 298 ? 16.985 -6.308 -27.928 1.00 91.31 298 VAL A N 1
ATOM 2247 C CA . VAL A 1 298 ? 17.398 -7.032 -26.722 1.00 91.31 298 VAL A CA 1
ATOM 2248 C C . VAL A 1 298 ? 16.597 -8.322 -26.628 1.00 91.31 298 VAL A C 1
ATOM 2250 O O . VAL A 1 298 ? 15.364 -8.296 -26.590 1.00 91.31 298 VAL A O 1
ATOM 2253 N N . ASN A 1 299 ? 17.301 -9.449 -26.593 1.00 90.81 299 ASN A N 1
ATOM 2254 C CA . ASN A 1 299 ? 16.742 -10.734 -26.207 1.00 90.81 299 ASN A CA 1
ATOM 2255 C C . ASN A 1 299 ? 16.501 -10.701 -24.692 1.00 90.81 299 ASN A C 1
ATOM 2257 O O . ASN A 1 299 ? 17.443 -10.513 -23.921 1.00 90.81 299 ASN A O 1
ATOM 2261 N N . GLU A 1 300 ? 15.244 -10.861 -24.280 1.00 83.62 300 GLU A N 1
ATOM 2262 C CA . GLU A 1 300 ? 14.860 -10.930 -22.866 1.00 83.62 300 GLU A CA 1
ATOM 2263 C C . GLU A 1 300 ? 15.557 -12.114 -22.186 1.00 83.62 300 GLU A C 1
ATOM 2265 O O . GLU A 1 300 ? 15.608 -13.218 -22.743 1.00 83.62 300 GLU A O 1
ATOM 2270 N N . SER A 1 301 ? 16.087 -11.903 -20.982 1.00 85.00 301 SER A N 1
ATOM 2271 C CA . SER A 1 301 ? 16.661 -12.996 -20.203 1.00 85.00 301 SER A CA 1
ATOM 2272 C C . SER A 1 301 ? 15.560 -13.991 -19.860 1.00 85.00 301 SER A C 1
ATOM 2274 O O . SER A 1 301 ? 14.531 -13.615 -19.308 1.00 85.00 301 SER A O 1
ATOM 2276 N N . LYS A 1 302 ? 15.770 -15.282 -20.129 1.00 89.56 302 LYS A N 1
ATOM 2277 C CA . LYS A 1 302 ? 14.845 -16.359 -19.726 1.00 89.56 302 LYS A CA 1
ATOM 2278 C C . LYS A 1 302 ? 15.298 -17.093 -18.459 1.00 89.56 302 LYS A C 1
ATOM 2280 O O . LYS A 1 302 ? 14.875 -18.218 -18.214 1.00 89.56 302 LYS A O 1
ATOM 2285 N N . LYS A 1 303 ? 16.186 -16.479 -17.670 1.00 92.38 303 LYS A N 1
ATOM 2286 C CA . LYS A 1 303 ? 16.748 -17.080 -16.457 1.00 92.38 303 LYS A CA 1
ATOM 2287 C C . LYS A 1 303 ? 15.650 -17.339 -15.416 1.00 92.38 303 LYS A C 1
ATOM 2289 O O . LYS A 1 303 ? 15.125 -16.399 -14.821 1.00 92.38 303 LYS A O 1
ATOM 2294 N N . SER A 1 304 ? 15.362 -18.610 -15.144 1.00 94.44 304 SER A N 1
ATOM 2295 C CA . SER A 1 304 ? 14.507 -19.009 -14.023 1.00 94.44 304 SER A CA 1
ATOM 2296 C C . SER A 1 304 ? 15.075 -18.530 -12.687 1.00 94.44 304 SER A C 1
ATOM 2298 O O . SER A 1 304 ? 16.294 -18.502 -12.494 1.00 94.44 304 SER A O 1
ATOM 2300 N N . ALA A 1 305 ? 14.199 -18.166 -11.752 1.00 96.31 305 ALA A N 1
ATOM 2301 C CA . ALA A 1 305 ? 14.616 -17.870 -10.388 1.00 96.31 305 ALA A CA 1
ATOM 2302 C C . ALA A 1 305 ? 14.827 -19.160 -9.582 1.00 96.31 305 ALA A C 1
ATOM 2304 O O . ALA A 1 305 ? 14.042 -20.100 -9.687 1.00 96.31 305 ALA A O 1
ATOM 2305 N N . SER A 1 306 ? 15.856 -19.168 -8.737 1.00 95.56 306 SER A N 1
ATOM 2306 C CA . SER A 1 306 ? 16.018 -20.127 -7.635 1.00 95.56 306 SER A CA 1
ATOM 2307 C C . SER A 1 306 ? 15.770 -19.495 -6.262 1.00 95.56 306 SER A C 1
ATOM 2309 O O . SER A 1 306 ? 15.573 -20.215 -5.292 1.00 95.56 306 SER A O 1
ATOM 2311 N N . VAL A 1 307 ? 15.769 -18.160 -6.186 1.00 97.81 307 VAL A N 1
ATOM 2312 C CA . VAL A 1 307 ? 15.511 -17.371 -4.975 1.00 97.81 307 VAL A CA 1
ATOM 2313 C C . VAL A 1 307 ? 14.553 -16.239 -5.335 1.00 97.81 307 VAL A C 1
ATOM 2315 O O . VAL A 1 307 ? 14.762 -15.532 -6.327 1.00 97.81 307 VAL A O 1
ATOM 2318 N N . TYR A 1 308 ? 13.488 -16.090 -4.553 1.00 98.12 308 TYR A N 1
ATOM 2319 C CA . TYR A 1 308 ? 12.373 -15.175 -4.799 1.00 98.12 308 TYR A CA 1
ATOM 2320 C C . TYR A 1 308 ? 11.664 -14.798 -3.488 1.00 98.12 308 TYR A C 1
ATOM 2322 O O . TYR A 1 308 ? 11.818 -15.497 -2.489 1.00 98.12 308 TYR A O 1
ATOM 2330 N N . GLY A 1 309 ? 10.869 -13.726 -3.495 1.00 98.25 309 GLY A N 1
ATOM 2331 C CA . GLY A 1 309 ? 9.941 -13.429 -2.404 1.00 98.25 309 GLY A CA 1
ATOM 2332 C C . GLY A 1 309 ? 9.440 -11.985 -2.332 1.00 98.25 309 GLY A C 1
ATOM 2333 O O . GLY A 1 309 ? 9.969 -11.072 -2.972 1.00 98.25 309 GLY A O 1
ATOM 2334 N N . PHE A 1 310 ? 8.398 -11.794 -1.526 1.00 98.56 310 PHE A N 1
ATOM 2335 C CA . PHE A 1 310 ? 7.797 -10.513 -1.175 1.00 98.56 310 PHE A CA 1
ATOM 2336 C C . PHE A 1 310 ? 8.635 -9.716 -0.175 1.00 98.56 310 PHE A C 1
ATOM 2338 O O . PHE A 1 310 ? 9.262 -10.267 0.737 1.00 98.56 310 PHE A O 1
ATOM 2345 N N . THR A 1 311 ? 8.575 -8.396 -0.336 1.00 96.62 311 THR A N 1
ATOM 2346 C CA . THR A 1 311 ? 9.191 -7.396 0.541 1.00 96.62 311 THR A CA 1
ATOM 2347 C C . THR A 1 311 ? 8.381 -7.120 1.808 1.00 96.62 311 THR A C 1
ATOM 2349 O O . THR A 1 311 ? 7.154 -7.040 1.794 1.00 96.62 311 THR A O 1
ATOM 2352 N N . ILE A 1 312 ? 9.105 -6.899 2.903 1.00 94.31 312 ILE A N 1
ATOM 2353 C CA . ILE A 1 312 ? 8.604 -6.509 4.226 1.00 94.31 312 ILE A CA 1
ATOM 2354 C C . ILE A 1 312 ? 9.564 -5.486 4.844 1.00 94.31 312 ILE A C 1
ATOM 2356 O O . ILE A 1 312 ? 10.720 -5.393 4.433 1.00 94.31 312 ILE A O 1
ATOM 2360 N N . THR A 1 313 ? 9.094 -4.719 5.829 1.00 87.31 313 THR A N 1
ATOM 2361 C CA . THR A 1 313 ? 9.887 -3.643 6.458 1.00 87.31 313 THR A CA 1
ATOM 2362 C C . THR A 1 313 ? 10.643 -4.105 7.708 1.00 87.31 313 THR A C 1
ATOM 2364 O O . THR A 1 313 ? 11.713 -3.584 8.001 1.00 87.31 313 THR A O 1
ATOM 2367 N N . ALA A 1 314 ? 10.086 -5.061 8.459 1.00 88.38 314 ALA A N 1
ATOM 2368 C CA . ALA A 1 314 ? 10.662 -5.600 9.691 1.00 88.38 314 ALA A CA 1
ATOM 2369 C C . ALA A 1 314 ? 10.084 -6.992 9.992 1.00 88.38 314 ALA A C 1
ATOM 2371 O O . ALA A 1 314 ? 8.963 -7.298 9.586 1.00 88.38 314 ALA A O 1
ATOM 2372 N N . TYR A 1 315 ? 10.843 -7.811 10.718 1.00 92.75 315 TYR A N 1
ATOM 2373 C CA . TYR A 1 315 ? 10.461 -9.135 11.215 1.00 92.75 315 TYR A CA 1
ATOM 2374 C C . TYR A 1 315 ? 11.333 -9.501 12.426 1.00 92.75 315 TYR A C 1
ATOM 2376 O O . TYR A 1 315 ? 12.280 -8.786 12.752 1.00 92.75 315 TYR A O 1
ATOM 2384 N N . SER A 1 316 ? 11.023 -10.616 13.087 1.00 92.50 316 SER A N 1
ATOM 2385 C CA . SER A 1 316 ? 11.861 -11.207 14.139 1.00 92.50 316 SER A CA 1
ATOM 2386 C C . SER A 1 316 ? 12.322 -12.611 13.744 1.00 92.50 316 SER A C 1
ATOM 2388 O O . SER A 1 316 ? 11.774 -13.215 12.823 1.00 92.50 316 SER A O 1
ATOM 2390 N N . ASN A 1 317 ? 13.271 -13.182 14.486 1.00 91.56 317 ASN A N 1
ATOM 2391 C CA . ASN A 1 317 ? 13.651 -14.591 14.337 1.00 91.56 317 ASN A CA 1
ATOM 2392 C C . ASN A 1 317 ? 12.508 -15.581 14.657 1.00 91.56 317 ASN A C 1
ATOM 2394 O O . ASN A 1 317 ? 12.602 -16.738 14.268 1.00 91.56 317 ASN A O 1
ATOM 2398 N N . LYS A 1 318 ? 11.431 -15.133 15.321 1.00 90.38 318 LYS A N 1
ATOM 2399 C CA . LYS A 1 318 ? 10.213 -15.917 15.591 1.00 90.38 318 LYS A CA 1
ATOM 2400 C C . LYS A 1 318 ? 9.121 -15.760 14.518 1.00 90.38 318 LYS A C 1
ATOM 2402 O O . LYS A 1 318 ? 8.063 -16.365 14.642 1.00 90.38 318 LYS A O 1
ATOM 2407 N N . SER A 1 319 ? 9.325 -14.927 13.495 1.00 92.25 319 SER A N 1
ATOM 2408 C CA . SER A 1 319 ? 8.301 -14.654 12.478 1.00 92.25 319 SER A CA 1
ATOM 2409 C C . SER A 1 319 ? 8.212 -15.790 11.450 1.00 92.25 319 SER A C 1
ATOM 2411 O O . SER A 1 319 ? 9.152 -16.009 10.691 1.00 92.25 319 SER A O 1
ATOM 2413 N N . THR A 1 320 ? 7.069 -16.479 11.402 1.00 93.44 320 THR A N 1
ATOM 2414 C CA . THR A 1 320 ? 6.804 -17.630 10.512 1.00 93.44 320 THR A CA 1
ATOM 2415 C C . THR A 1 320 ? 6.029 -17.275 9.234 1.00 93.44 320 THR A C 1
ATOM 2417 O O . THR A 1 320 ? 5.972 -18.070 8.301 1.00 93.44 320 THR A O 1
ATOM 2420 N N . PHE A 1 321 ? 5.486 -16.057 9.156 1.00 93.44 321 PHE A N 1
ATOM 2421 C CA . PHE A 1 321 ? 4.757 -15.489 8.015 1.00 93.44 321 PHE A CA 1
ATOM 2422 C C . PHE A 1 321 ? 5.127 -14.008 7.819 1.00 93.44 321 PHE A C 1
ATOM 2424 O O . PHE A 1 321 ? 5.637 -13.346 8.730 1.00 93.44 321 PHE A O 1
ATOM 2431 N N . LYS A 1 322 ? 4.873 -13.468 6.622 1.00 95.94 322 LYS A N 1
ATOM 2432 C CA . LYS A 1 322 ? 5.216 -12.085 6.256 1.00 95.94 322 LYS A CA 1
ATOM 2433 C C . LYS A 1 322 ? 4.032 -11.137 6.462 1.00 95.94 322 LYS A C 1
ATOM 2435 O O . LYS A 1 322 ? 2.961 -11.370 5.909 1.00 95.94 322 LYS A O 1
ATOM 2440 N N . VAL A 1 323 ? 4.249 -10.022 7.166 1.00 94.50 323 VAL A N 1
ATOM 2441 C CA . VAL A 1 323 ? 3.290 -8.901 7.263 1.00 94.50 323 VAL A CA 1
ATOM 2442 C C . VAL A 1 323 ? 3.976 -7.595 6.865 1.00 94.50 323 VAL A C 1
ATOM 2444 O O . VAL A 1 323 ? 5.033 -7.255 7.402 1.00 94.50 323 VAL A O 1
ATOM 2447 N N . LYS A 1 324 ? 3.364 -6.829 5.957 1.00 93.81 324 LYS A N 1
ATOM 2448 C CA . LYS A 1 324 ? 3.774 -5.467 5.595 1.00 93.81 324 LYS A CA 1
ATOM 2449 C C . LYS A 1 324 ? 2.664 -4.479 5.958 1.00 93.81 324 LYS A C 1
ATOM 2451 O O . LYS A 1 324 ? 1.567 -4.522 5.414 1.00 93.81 324 LYS A O 1
ATOM 2456 N N . GLU A 1 325 ? 2.997 -3.547 6.843 1.00 91.06 325 GLU A N 1
ATOM 2457 C CA . GLU A 1 325 ? 2.140 -2.416 7.209 1.00 91.06 325 GLU A CA 1
ATOM 2458 C C . GLU A 1 325 ? 2.169 -1.368 6.081 1.00 91.06 325 GLU A C 1
ATOM 2460 O O . GLU A 1 325 ? 3.237 -0.892 5.681 1.00 91.06 325 GLU A O 1
ATOM 2465 N N . CYS A 1 326 ? 1.000 -1.052 5.524 1.00 90.19 326 CYS A N 1
ATOM 2466 C CA . CYS A 1 326 ? 0.833 -0.224 4.333 1.00 90.19 326 CYS A CA 1
ATOM 2467 C C . CYS A 1 326 ? 0.111 1.087 4.668 1.00 90.19 326 CYS A C 1
ATOM 2469 O O . CYS A 1 326 ? -0.977 1.080 5.237 1.00 90.19 326 CYS A O 1
ATOM 2471 N N . HIS A 1 327 ? 0.673 2.219 4.241 1.00 88.62 327 HIS A N 1
ATOM 2472 C CA . HIS A 1 327 ? 0.061 3.547 4.378 1.00 88.62 327 HIS A CA 1
ATOM 2473 C C . HIS A 1 327 ? -1.058 3.759 3.337 1.00 88.62 327 HIS A C 1
ATOM 2475 O O . HIS A 1 327 ? -0.914 4.604 2.450 1.00 88.62 327 HIS A O 1
ATOM 2481 N N . SER A 1 328 ? -2.114 2.940 3.388 1.00 90.38 328 SER A N 1
ATOM 2482 C CA . SER A 1 328 ? -3.007 2.722 2.239 1.00 90.38 328 SER A CA 1
ATOM 2483 C C . SER A 1 328 ? -4.120 3.759 2.059 1.00 90.38 328 SER A C 1
ATOM 2485 O O . SER A 1 328 ? -4.641 3.888 0.953 1.00 90.38 328 SER A O 1
ATOM 2487 N N . ARG A 1 329 ? -4.490 4.494 3.120 1.00 88.38 329 ARG A N 1
ATOM 2488 C CA . ARG A 1 329 ? -5.658 5.397 3.141 1.00 88.38 329 ARG A CA 1
ATOM 2489 C C . ARG A 1 329 ? -5.548 6.496 2.071 1.00 88.38 329 ARG A C 1
ATOM 2491 O O . ARG A 1 329 ? -4.652 7.343 2.140 1.00 88.38 329 ARG A O 1
ATOM 2498 N N . ASN A 1 330 ? -6.482 6.528 1.119 1.00 88.19 330 ASN A N 1
ATOM 2499 C CA . ASN A 1 330 ? -6.586 7.594 0.120 1.00 88.19 330 ASN A CA 1
ATOM 2500 C C . ASN A 1 330 ? -7.541 8.712 0.572 1.00 88.19 330 ASN A C 1
ATOM 2502 O O . ASN A 1 330 ? -8.440 8.527 1.390 1.00 88.19 330 ASN A O 1
ATOM 2506 N N . THR A 1 331 ? -7.385 9.905 -0.009 1.00 85.94 331 THR A N 1
ATOM 2507 C CA . THR A 1 331 ? -8.212 11.086 0.315 1.00 85.94 331 THR A CA 1
ATOM 2508 C C . THR A 1 331 ? -9.658 11.010 -0.193 1.00 85.94 331 THR A C 1
ATOM 2510 O O . THR A 1 331 ? -10.436 11.925 0.061 1.00 85.94 331 THR A O 1
ATOM 2513 N N . ASP A 1 332 ? -10.008 9.963 -0.938 1.00 88.38 332 ASP A N 1
ATOM 2514 C CA . ASP A 1 332 ? -11.349 9.664 -1.457 1.00 88.38 332 ASP A CA 1
ATOM 2515 C C . ASP A 1 332 ? -12.030 8.490 -0.724 1.00 88.38 332 ASP A C 1
ATOM 2517 O O . ASP A 1 332 ? -13.105 8.060 -1.132 1.00 88.38 332 ASP A O 1
ATOM 2521 N N . GLY A 1 333 ? -11.423 7.986 0.359 1.00 87.81 333 GLY A N 1
ATOM 2522 C CA . GLY A 1 333 ? -11.955 6.880 1.159 1.00 87.81 333 GLY A CA 1
ATOM 2523 C C . GLY A 1 333 ? -11.640 5.489 0.602 1.00 87.81 333 GLY A C 1
ATOM 2524 O O . GLY A 1 333 ? -11.959 4.497 1.250 1.00 87.81 333 GLY A O 1
ATOM 2525 N N . THR A 1 334 ? -10.995 5.387 -0.564 1.00 92.81 334 THR A N 1
ATOM 2526 C CA . THR A 1 334 ? -10.433 4.115 -1.047 1.00 92.81 334 THR A CA 1
ATOM 2527 C C . THR A 1 334 ? -9.138 3.766 -0.304 1.00 92.81 334 THR A C 1
ATOM 2529 O O . THR A 1 334 ? -8.583 4.583 0.438 1.00 92.81 334 THR A O 1
ATOM 2532 N N . ASN A 1 335 ? -8.626 2.554 -0.518 1.00 93.62 335 ASN A N 1
ATOM 2533 C CA . ASN A 1 335 ? -7.312 2.149 -0.024 1.00 93.62 335 ASN A CA 1
ATOM 2534 C C . ASN A 1 335 ? -6.434 1.675 -1.196 1.00 93.62 335 ASN A C 1
ATOM 2536 O O . ASN A 1 335 ? -6.903 0.927 -2.053 1.00 93.62 335 ASN A O 1
ATOM 2540 N N . THR A 1 336 ? -5.159 2.074 -1.226 1.00 95.81 336 THR A N 1
ATOM 2541 C CA . THR A 1 336 ? -4.155 1.560 -2.177 1.00 95.81 336 THR A CA 1
ATOM 2542 C C . THR A 1 336 ? -3.009 0.895 -1.420 1.00 95.81 336 THR A C 1
ATOM 2544 O O . THR A 1 336 ? -2.228 1.556 -0.734 1.00 95.81 336 THR A O 1
ATOM 2547 N N . TYR A 1 337 ? -2.877 -0.418 -1.572 1.00 97.06 337 TYR A N 1
ATOM 2548 C CA . TYR A 1 337 ? -1.789 -1.218 -1.013 1.00 97.06 337 TYR A CA 1
ATOM 2549 C C . TYR A 1 337 ? -0.690 -1.426 -2.060 1.00 97.06 337 TYR A C 1
ATOM 2551 O O . TYR A 1 337 ? -0.964 -1.443 -3.261 1.00 97.06 337 TYR A O 1
ATOM 2559 N N . ASP A 1 338 ? 0.557 -1.621 -1.628 1.00 97.00 338 ASP A N 1
ATOM 2560 C CA . ASP A 1 338 ? 1.656 -1.959 -2.535 1.00 97.00 338 ASP A CA 1
ATOM 2561 C C . ASP A 1 338 ? 2.615 -2.993 -1.936 1.00 97.00 338 ASP A C 1
ATOM 2563 O O . ASP A 1 338 ? 2.820 -3.029 -0.724 1.00 97.00 338 ASP A O 1
ATOM 2567 N N . VAL A 1 339 ? 3.244 -3.821 -2.771 1.00 98.00 339 VAL A N 1
ATOM 2568 C CA . VAL A 1 339 ? 4.360 -4.696 -2.371 1.00 98.00 339 VAL A CA 1
ATOM 2569 C C . VAL A 1 339 ? 5.215 -5.079 -3.580 1.00 98.00 339 VAL A C 1
ATOM 2571 O O . VAL A 1 339 ? 4.688 -5.367 -4.651 1.00 98.00 339 VAL A O 1
ATOM 2574 N N . ASP A 1 340 ? 6.538 -5.096 -3.423 1.00 97.56 340 ASP A N 1
ATOM 2575 C CA . ASP A 1 340 ? 7.447 -5.649 -4.430 1.00 97.56 340 ASP A CA 1
ATOM 2576 C C . ASP A 1 340 ? 7.674 -7.146 -4.177 1.00 97.56 340 ASP A C 1
ATOM 2578 O O . ASP A 1 340 ? 7.956 -7.553 -3.045 1.00 97.56 340 ASP A O 1
ATOM 2582 N N . PHE A 1 341 ? 7.597 -7.943 -5.243 1.00 98.38 341 PHE A N 1
ATOM 2583 C CA . PHE A 1 341 ? 8.077 -9.322 -5.322 1.00 98.38 341 PHE A CA 1
ATOM 2584 C C . PHE A 1 341 ? 9.375 -9.343 -6.138 1.00 98.38 341 PHE A C 1
ATOM 2586 O O . PHE A 1 341 ? 9.370 -8.999 -7.324 1.00 98.38 341 PHE A O 1
ATOM 2593 N N . PHE A 1 342 ? 10.486 -9.737 -5.516 1.00 97.88 342 PHE A N 1
ATOM 2594 C CA . PHE A 1 342 ? 11.812 -9.787 -6.142 1.00 97.88 342 PHE A CA 1
ATOM 2595 C C . PHE A 1 342 ? 12.273 -11.222 -6.393 1.00 97.88 342 PHE A C 1
ATOM 2597 O O . PHE A 1 342 ? 11.823 -12.156 -5.737 1.00 97.88 342 PHE A O 1
ATOM 2604 N N . CYS A 1 343 ? 13.203 -11.401 -7.334 1.00 97.25 343 CYS A N 1
ATOM 2605 C CA . CYS A 1 343 ? 13.845 -12.686 -7.599 1.00 97.25 343 CYS A CA 1
ATOM 2606 C C . CYS A 1 343 ? 15.279 -12.540 -8.137 1.00 97.25 343 CYS A C 1
ATOM 2608 O O . CYS A 1 343 ? 15.697 -11.455 -8.555 1.00 97.25 343 CYS A O 1
ATOM 2610 N N . ASN A 1 344 ? 16.021 -13.652 -8.147 1.00 95.69 344 ASN A N 1
ATOM 2611 C CA . ASN A 1 344 ? 17.359 -13.768 -8.743 1.00 95.69 344 ASN A CA 1
ATOM 2612 C C . ASN A 1 344 ? 17.338 -14.274 -10.207 1.00 95.69 344 ASN A C 1
ATOM 2614 O O . ASN A 1 344 ? 18.399 -14.541 -10.783 1.00 95.69 344 ASN A O 1
ATOM 2618 N N . GLY A 1 345 ? 16.145 -14.445 -10.786 1.00 93.75 345 GLY A N 1
ATOM 2619 C CA . GLY A 1 345 ? 15.900 -14.806 -12.184 1.00 93.75 345 GLY A CA 1
ATOM 2620 C C . GLY A 1 345 ? 15.784 -13.577 -13.091 1.00 93.75 345 GLY A C 1
ATOM 2621 O O . GLY A 1 345 ? 16.550 -12.619 -12.957 1.00 93.75 345 GLY A O 1
ATOM 2622 N N . SER A 1 346 ? 14.820 -13.600 -14.010 1.00 90.69 346 SER A N 1
ATOM 2623 C CA . SER A 1 346 ? 14.507 -12.508 -14.939 1.00 90.69 346 SER A CA 1
ATOM 2624 C C . SER A 1 346 ? 13.050 -12.046 -14.856 1.00 90.69 346 SER A C 1
ATOM 2626 O O . SER A 1 346 ? 12.186 -12.753 -14.332 1.00 90.69 346 SER A O 1
ATOM 2628 N N . GLU A 1 347 ? 12.744 -10.870 -15.417 1.00 88.75 347 GLU A N 1
ATOM 2629 C CA . GLU A 1 347 ? 11.355 -10.392 -15.460 1.00 88.75 347 GLU A CA 1
ATOM 2630 C C . GLU A 1 347 ? 10.487 -11.258 -16.394 1.00 88.75 347 GLU A C 1
ATOM 2632 O O . GLU A 1 347 ? 9.324 -11.497 -16.071 1.00 88.75 347 GLU A O 1
ATOM 2637 N N . TYR A 1 348 ? 11.060 -11.841 -17.460 1.00 89.75 348 TYR A N 1
ATOM 2638 C CA . TYR A 1 348 ? 10.407 -12.867 -18.289 1.00 89.75 348 TYR A CA 1
ATOM 2639 C C . TYR A 1 348 ? 9.913 -14.047 -17.455 1.00 89.75 348 TYR A C 1
ATOM 2641 O O . TYR A 1 348 ? 8.779 -14.496 -17.638 1.00 89.75 348 TYR A O 1
ATOM 2649 N N . TRP A 1 349 ? 10.748 -14.561 -16.541 1.00 94.12 349 TRP A N 1
ATOM 2650 C CA . TRP A 1 349 ? 10.361 -15.692 -15.706 1.00 94.12 349 TRP A CA 1
ATOM 2651 C C . TRP A 1 349 ? 9.136 -15.332 -14.859 1.00 94.12 349 TRP A C 1
ATOM 2653 O O . TRP A 1 349 ? 8.152 -16.067 -14.910 1.00 94.12 349 TRP A O 1
ATOM 2663 N N . ILE A 1 350 ? 9.132 -14.160 -14.210 1.00 95.25 350 ILE A N 1
ATOM 2664 C CA . ILE A 1 350 ? 7.964 -13.677 -13.454 1.00 95.25 350 ILE A CA 1
ATOM 2665 C C . ILE A 1 350 ? 6.741 -13.525 -14.379 1.00 95.25 350 ILE A C 1
ATOM 2667 O O . ILE A 1 350 ? 5.673 -14.041 -14.072 1.00 95.25 350 ILE A O 1
ATOM 2671 N N . ASN A 1 351 ? 6.897 -12.871 -15.536 1.00 93.25 351 ASN A N 1
ATOM 2672 C CA . ASN A 1 351 ? 5.814 -12.607 -16.495 1.00 93.25 351 ASN A CA 1
ATOM 2673 C C . ASN A 1 351 ? 5.111 -13.878 -17.009 1.00 93.25 351 ASN A C 1
ATOM 2675 O O . ASN A 1 351 ? 3.916 -13.824 -17.288 1.00 93.25 351 ASN A O 1
ATOM 2679 N N . ASN A 1 352 ? 5.849 -14.983 -17.177 1.00 93.94 352 ASN A N 1
ATOM 2680 C CA . ASN A 1 352 ? 5.364 -16.195 -17.852 1.00 93.94 352 ASN A CA 1
ATOM 2681 C C . ASN A 1 352 ? 5.147 -17.392 -16.906 1.00 93.94 352 ASN A C 1
ATOM 2683 O O . ASN A 1 352 ? 4.493 -18.349 -17.305 1.00 93.94 352 ASN A O 1
ATOM 2687 N N . ASN A 1 353 ? 5.702 -17.369 -15.688 1.00 95.88 353 ASN A N 1
ATOM 2688 C CA . ASN A 1 353 ? 5.669 -18.506 -14.754 1.00 95.88 353 ASN A CA 1
ATOM 2689 C C . ASN A 1 353 ? 5.070 -18.155 -13.386 1.00 95.88 353 ASN A C 1
ATOM 2691 O O . ASN A 1 353 ? 4.828 -19.075 -12.612 1.00 95.88 353 ASN A O 1
ATOM 2695 N N . VAL A 1 354 ? 4.855 -16.871 -13.065 1.00 98.12 354 VAL A N 1
ATOM 2696 C CA . VAL A 1 354 ? 4.353 -16.450 -11.749 1.00 98.12 354 VAL A CA 1
ATOM 2697 C C . VAL A 1 354 ? 2.979 -15.797 -11.872 1.00 98.12 354 VAL A C 1
ATOM 2699 O O . VAL A 1 354 ? 2.828 -14.715 -12.448 1.00 98.12 354 VAL A O 1
ATOM 2702 N N . THR A 1 355 ? 1.968 -16.439 -11.292 1.00 98.38 355 THR A N 1
ATOM 2703 C CA . THR A 1 355 ? 0.670 -15.810 -11.035 1.00 98.38 355 THR A CA 1
ATOM 2704 C C . THR A 1 355 ? 0.705 -15.084 -9.692 1.00 98.38 355 THR A C 1
ATOM 2706 O O . THR A 1 355 ? 1.469 -15.428 -8.789 1.00 98.38 355 THR A O 1
ATOM 2709 N N . PHE A 1 356 ? -0.117 -14.042 -9.579 1.00 98.62 356 PHE A N 1
ATOM 2710 C CA . PHE A 1 356 ? -0.295 -13.271 -8.354 1.00 98.62 356 PHE A CA 1
ATOM 2711 C C . PHE A 1 356 ? -1.785 -13.207 -8.050 1.00 98.62 356 PHE A C 1
ATOM 2713 O O . PHE A 1 356 ? -2.554 -12.687 -8.861 1.00 98.62 356 PHE A O 1
ATOM 2720 N N . GLU A 1 357 ? -2.164 -13.742 -6.899 1.00 98.31 357 GLU A N 1
ATOM 2721 C CA . GLU A 1 357 ? -3.526 -13.740 -6.374 1.00 98.31 357 GLU A CA 1
ATOM 2722 C C . GLU A 1 357 ? -3.622 -12.749 -5.213 1.00 98.31 357 GLU A C 1
ATOM 2724 O O . GLU A 1 357 ? -2.639 -12.505 -4.507 1.00 98.31 357 GLU A O 1
ATOM 2729 N N . VAL A 1 358 ? -4.803 -12.155 -5.041 1.00 98.56 358 VAL A N 1
ATOM 2730 C CA . VAL A 1 358 ? -5.094 -11.184 -3.984 1.00 98.56 358 VAL A CA 1
ATOM 2731 C C . VAL A 1 358 ? -6.452 -11.516 -3.385 1.00 98.56 358 VAL A C 1
ATOM 2733 O O . VAL A 1 358 ? -7.452 -11.562 -4.099 1.00 98.56 358 VAL A O 1
ATOM 2736 N N . GLU A 1 359 ? -6.467 -11.716 -2.076 1.00 97.62 359 GLU A N 1
ATOM 2737 C CA . GLU A 1 359 ? -7.631 -12.065 -1.268 1.00 97.62 359 GLU A CA 1
ATOM 2738 C C . GLU A 1 359 ? -7.877 -10.932 -0.257 1.00 97.62 359 GLU A C 1
ATOM 2740 O O . GLU A 1 359 ? -6.925 -10.435 0.355 1.00 97.62 359 GLU A O 1
ATOM 2745 N N . ASP A 1 360 ? -9.129 -10.485 -0.102 1.00 97.38 360 ASP A N 1
ATOM 2746 C CA . ASP A 1 360 ? -9.501 -9.612 1.018 1.00 97.38 360 ASP A CA 1
ATOM 2747 C C . ASP A 1 360 ? -9.664 -10.489 2.257 1.00 97.38 360 ASP A C 1
ATOM 2749 O O . ASP A 1 360 ? -10.530 -11.361 2.303 1.00 97.38 360 ASP A O 1
ATOM 2753 N N . VAL A 1 361 ? -8.793 -10.262 3.235 1.00 96.69 361 VAL A N 1
ATOM 2754 C CA . VAL A 1 361 ? -8.741 -11.009 4.495 1.00 96.69 361 VAL A CA 1
ATOM 2755 C C . VAL A 1 361 ? -8.993 -10.080 5.679 1.00 96.69 361 VAL A C 1
ATOM 2757 O O . VAL A 1 361 ? -8.461 -10.265 6.769 1.00 96.69 361 VAL A O 1
ATOM 2760 N N . THR A 1 362 ? -9.775 -9.025 5.468 1.00 95.44 362 THR A N 1
ATOM 2761 C CA . THR A 1 362 ? -10.203 -8.127 6.540 1.00 95.44 362 THR A CA 1
ATOM 2762 C C . THR A 1 362 ? -10.947 -8.920 7.625 1.00 95.44 362 THR A C 1
ATOM 2764 O O . THR A 1 362 ? -11.931 -9.585 7.297 1.00 95.44 362 THR A O 1
ATOM 2767 N N . PRO A 1 363 ? -10.528 -8.850 8.909 1.00 94.06 363 PRO A N 1
ATOM 2768 C CA . PRO A 1 363 ? -11.169 -9.601 9.987 1.00 94.06 363 PRO A CA 1
ATOM 2769 C C . PRO A 1 363 ? -12.686 -9.391 10.055 1.00 94.06 363 PRO A C 1
ATOM 2771 O O . PRO A 1 363 ? -13.184 -8.282 9.825 1.00 94.06 363 PRO A O 1
ATOM 2774 N N . LYS A 1 364 ? -13.422 -10.455 10.405 1.00 93.44 364 LYS A N 1
ATOM 2775 C CA . LYS A 1 364 ? -14.894 -10.494 10.355 1.00 93.44 364 LYS A CA 1
ATOM 2776 C C . LYS A 1 364 ? -15.546 -9.362 11.147 1.00 93.44 364 LYS A C 1
ATOM 2778 O O . LYS A 1 364 ? -16.545 -8.818 10.684 1.00 93.44 364 LYS A O 1
ATOM 2783 N N . ALA A 1 365 ? -14.972 -8.975 12.290 1.00 92.00 365 ALA A N 1
ATOM 2784 C CA . ALA A 1 365 ? -15.474 -7.868 13.105 1.00 92.00 365 ALA A CA 1
ATOM 2785 C C . ALA A 1 365 ? -15.501 -6.535 12.330 1.00 92.00 365 ALA A C 1
ATOM 2787 O O . ALA A 1 365 ? -16.549 -5.894 12.232 1.00 92.00 365 ALA A O 1
ATOM 2788 N N . TYR A 1 366 ? -14.386 -6.164 11.688 1.00 94.12 366 TYR A N 1
AT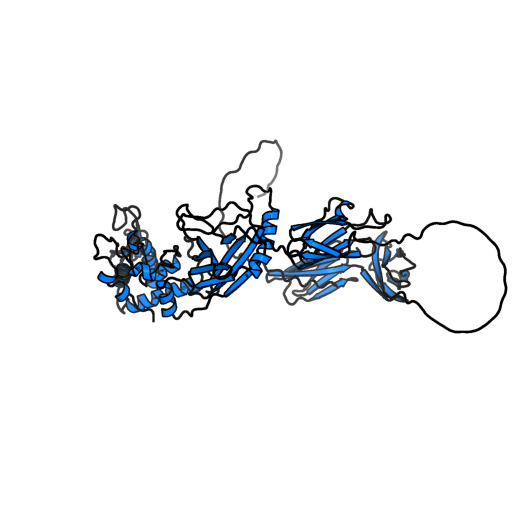OM 2789 C CA . TYR A 1 366 ? -14.330 -4.989 10.813 1.00 94.12 366 TYR A CA 1
ATOM 2790 C C . TYR A 1 366 ? -15.287 -5.135 9.624 1.00 94.12 366 TYR A C 1
ATOM 2792 O O . TYR A 1 366 ? -16.047 -4.214 9.334 1.00 94.12 366 TYR A O 1
ATOM 2800 N N . ALA A 1 367 ? -15.276 -6.286 8.942 1.00 94.56 367 ALA A N 1
ATOM 2801 C CA . ALA A 1 367 ? -16.109 -6.519 7.761 1.00 94.56 367 ALA A CA 1
ATOM 2802 C C . ALA A 1 367 ? -17.617 -6.400 8.068 1.00 94.56 367 ALA A C 1
ATOM 2804 O O . ALA A 1 367 ? -18.358 -5.804 7.283 1.00 94.56 367 ALA A O 1
ATOM 2805 N N . LYS A 1 368 ? -18.060 -6.892 9.235 1.00 94.81 368 LYS A N 1
ATOM 2806 C CA . LYS A 1 368 ? -19.424 -6.717 9.752 1.00 94.81 368 LYS A CA 1
ATOM 2807 C C . LYS A 1 368 ? -19.742 -5.246 10.018 1.00 94.81 368 LYS A C 1
ATOM 2809 O O . LYS A 1 368 ? -20.757 -4.771 9.522 1.00 94.81 368 LYS A O 1
ATOM 2814 N N . MET A 1 369 ? -18.874 -4.513 10.718 1.00 96.06 369 MET A N 1
ATOM 2815 C CA . MET A 1 369 ? -19.070 -3.080 10.977 1.00 96.06 369 MET A CA 1
ATOM 2816 C C . MET A 1 369 ? -19.197 -2.274 9.667 1.00 96.06 369 MET A C 1
ATOM 2818 O O . MET A 1 369 ? -20.123 -1.475 9.533 1.00 96.06 369 MET A O 1
ATOM 2822 N N . TYR A 1 370 ? -18.372 -2.556 8.649 1.00 96.75 370 TYR A N 1
ATOM 2823 C CA . TYR A 1 370 ? -18.519 -1.947 7.317 1.00 96.75 370 TYR A CA 1
ATOM 2824 C C . TYR A 1 370 ? -19.859 -2.272 6.650 1.00 96.75 370 TYR A C 1
ATOM 2826 O O . TYR A 1 370 ? -20.522 -1.375 6.126 1.00 96.75 370 TYR A O 1
ATOM 2834 N N . LEU A 1 371 ? -20.262 -3.544 6.673 1.00 96.50 371 LEU A N 1
ATOM 2835 C CA . LEU A 1 371 ? -21.511 -4.013 6.073 1.00 96.50 371 LEU A CA 1
ATOM 2836 C C . LEU A 1 371 ? -22.754 -3.445 6.776 1.00 96.50 371 LEU A C 1
ATOM 2838 O O . LEU A 1 371 ? -23.760 -3.173 6.118 1.00 96.50 371 LEU A O 1
ATOM 2842 N N . ASP A 1 372 ? -22.705 -3.288 8.097 1.00 96.75 372 ASP A N 1
ATOM 2843 C CA . ASP A 1 372 ? -23.809 -2.757 8.894 1.00 96.75 372 ASP A CA 1
ATOM 2844 C C . ASP A 1 372 ? -23.942 -1.237 8.720 1.00 96.75 372 ASP A C 1
ATOM 2846 O O . ASP A 1 372 ? -25.051 -0.752 8.522 1.00 96.75 372 ASP A O 1
ATOM 2850 N N . MET A 1 373 ? -22.824 -0.510 8.606 1.00 96.81 373 MET A N 1
ATOM 2851 C CA . MET A 1 373 ? -22.795 0.908 8.207 1.00 96.81 373 MET A CA 1
ATOM 2852 C C . MET A 1 373 ? -23.106 1.151 6.713 1.00 96.81 373 MET A C 1
ATOM 2854 O O . MET A 1 373 ? -22.934 2.261 6.208 1.00 96.81 373 MET A O 1
ATOM 2858 N N . GLY A 1 374 ? -23.541 0.125 5.970 1.00 95.94 374 GLY A N 1
ATOM 2859 C CA . GLY A 1 374 ? -23.936 0.230 4.561 1.00 95.94 374 GLY A CA 1
ATOM 2860 C C . GLY A 1 374 ? -22.788 0.512 3.580 1.00 95.94 374 GLY A C 1
ATOM 2861 O O . GLY A 1 374 ? -23.036 0.832 2.412 1.00 95.94 374 GLY A O 1
ATOM 2862 N N . ILE A 1 375 ? -21.531 0.395 4.020 1.00 95.19 375 ILE A N 1
ATOM 2863 C CA . ILE A 1 375 ? -20.352 0.665 3.195 1.00 95.19 375 ILE A CA 1
ATOM 2864 C C . ILE A 1 375 ? -20.150 -0.499 2.228 1.00 95.19 375 ILE A C 1
ATOM 2866 O O . ILE A 1 375 ? -19.898 -1.641 2.611 1.00 95.19 375 ILE A O 1
ATOM 2870 N N . LYS A 1 376 ? -20.275 -0.199 0.933 1.00 91.75 376 LYS A N 1
ATOM 2871 C CA . LYS A 1 376 ? -20.239 -1.208 -0.127 1.00 91.75 376 LYS A CA 1
ATOM 2872 C C . LYS A 1 376 ? -18.833 -1.778 -0.300 1.00 91.75 376 LYS A C 1
ATOM 2874 O O . LYS A 1 376 ? -17.881 -1.038 -0.543 1.00 91.75 376 LYS A O 1
ATOM 2879 N N . TYR A 1 377 ? -18.744 -3.105 -0.256 1.00 94.56 377 TYR A N 1
ATOM 2880 C CA . TYR A 1 377 ? -17.553 -3.848 -0.649 1.00 94.56 377 TYR A CA 1
ATOM 2881 C C . TYR A 1 377 ? -17.171 -3.562 -2.110 1.00 94.56 377 TYR A C 1
ATOM 2883 O O . TYR A 1 377 ? -18.032 -3.443 -2.985 1.00 94.56 377 TYR A O 1
ATOM 2891 N N . GLN A 1 378 ? -15.867 -3.503 -2.377 1.00 94.56 378 GLN A N 1
ATOM 2892 C CA . GLN A 1 378 ? -15.294 -3.413 -3.716 1.00 94.56 378 GLN A CA 1
ATOM 2893 C C . GLN A 1 378 ? -14.111 -4.378 -3.799 1.00 94.56 378 GLN A C 1
ATOM 2895 O O . GLN A 1 378 ? -13.131 -4.213 -3.072 1.00 94.56 378 GLN A O 1
ATOM 2900 N N . ALA A 1 379 ? -14.194 -5.339 -4.721 1.00 95.19 379 ALA A N 1
ATOM 2901 C CA . ALA A 1 379 ? -13.167 -6.355 -4.915 1.00 95.19 379 ALA A CA 1
ATOM 2902 C C . ALA A 1 379 ? -11.777 -5.746 -5.231 1.00 95.19 379 ALA A C 1
ATOM 2904 O O . ALA A 1 379 ? -11.704 -4.773 -5.994 1.00 95.19 379 ALA A O 1
ATOM 2905 N N . PRO A 1 380 ? -10.679 -6.320 -4.699 1.00 97.94 380 PRO A N 1
ATOM 2906 C CA . PRO A 1 380 ? -9.322 -5.835 -4.945 1.00 97.94 380 PRO A CA 1
ATOM 2907 C C . PRO A 1 380 ? -8.919 -5.785 -6.428 1.00 97.94 380 PRO A C 1
ATOM 2909 O O . PRO A 1 380 ? -9.039 -6.759 -7.169 1.00 97.94 380 PRO A O 1
ATOM 2912 N N . SER A 1 381 ? -8.377 -4.644 -6.861 1.00 98.06 381 SER A N 1
ATOM 2913 C CA . SER A 1 381 ? -7.926 -4.388 -8.233 1.00 98.06 381 SER A CA 1
ATOM 2914 C C . SER A 1 381 ? -6.398 -4.419 -8.326 1.00 98.06 381 SER A C 1
ATOM 2916 O O . SER A 1 381 ? -5.726 -3.417 -8.075 1.00 98.06 381 SER A O 1
ATOM 2918 N N . LEU A 1 382 ? -5.836 -5.576 -8.692 1.00 98.31 382 LEU A N 1
ATOM 2919 C CA . LEU A 1 382 ? -4.389 -5.759 -8.840 1.00 98.31 382 LEU A CA 1
ATOM 2920 C C . LEU A 1 382 ? -3.841 -5.158 -10.149 1.00 98.31 382 LEU A C 1
ATOM 2922 O O . LEU A 1 382 ? -4.209 -5.564 -11.253 1.00 98.31 382 LEU A O 1
ATOM 2926 N N . LYS A 1 383 ? -2.843 -4.283 -10.018 1.00 98.12 383 LYS A N 1
ATOM 2927 C CA . LYS A 1 383 ? -1.965 -3.780 -11.085 1.00 98.12 383 LYS A CA 1
ATOM 2928 C C . LYS A 1 383 ? -0.544 -4.312 -10.878 1.00 98.12 383 LYS A C 1
ATOM 2930 O O . LYS A 1 383 ? -0.086 -4.455 -9.747 1.00 98.12 383 LYS A O 1
ATOM 2935 N N . LYS A 1 384 ? 0.157 -4.607 -11.978 1.00 96.56 384 LYS A N 1
ATOM 2936 C CA . LYS A 1 384 ? 1.499 -5.220 -11.980 1.00 96.56 384 LYS A CA 1
ATOM 2937 C C . LYS A 1 384 ? 2.485 -4.334 -12.746 1.00 96.56 384 LYS A C 1
ATOM 2939 O O . LYS A 1 384 ? 2.444 -4.289 -13.973 1.00 96.56 384 LYS A O 1
ATOM 2944 N N . GLU A 1 385 ? 3.366 -3.642 -12.031 1.00 93.94 385 GLU A N 1
ATOM 2945 C CA . GLU A 1 385 ? 4.391 -2.746 -12.584 1.00 93.94 385 GLU A CA 1
ATOM 2946 C C . GLU A 1 385 ? 5.771 -3.437 -12.624 1.00 93.94 385 GLU A C 1
ATOM 2948 O O . GLU A 1 385 ? 6.056 -4.332 -11.827 1.00 93.94 385 GLU A O 1
ATOM 2953 N N . SER A 1 386 ? 6.648 -3.037 -13.553 1.00 90.12 386 SER A N 1
ATOM 2954 C CA . SER A 1 386 ? 8.044 -3.510 -13.600 1.00 90.12 386 SER A CA 1
ATOM 2955 C C . SER A 1 386 ? 8.895 -2.782 -12.558 1.00 90.12 386 SER A C 1
ATOM 2957 O O . SER A 1 386 ? 9.026 -1.555 -12.613 1.00 90.12 386 SER A O 1
ATOM 2959 N N . SER A 1 387 ? 9.555 -3.526 -11.667 1.00 89.31 387 SER A N 1
ATOM 2960 C CA . SER A 1 387 ? 10.510 -2.946 -10.714 1.00 89.31 387 SER A CA 1
ATOM 2961 C C . SER A 1 387 ? 11.890 -2.688 -11.344 1.00 89.31 387 SER A C 1
ATOM 2963 O O . SER A 1 387 ? 12.765 -2.134 -10.680 1.00 89.31 387 SER A O 1
ATOM 2965 N N . ALA A 1 388 ? 12.116 -3.025 -12.625 1.00 82.50 388 ALA A N 1
ATOM 2966 C CA . ALA A 1 388 ? 13.426 -2.920 -13.281 1.00 82.50 388 ALA A CA 1
ATOM 2967 C C . ALA A 1 388 ? 13.993 -1.488 -13.293 1.00 82.50 388 ALA A C 1
ATOM 2969 O O . ALA A 1 388 ? 15.194 -1.291 -13.100 1.00 82.50 388 ALA A O 1
ATOM 2970 N N . SER A 1 389 ? 13.143 -0.465 -13.454 1.00 79.00 389 SER A N 1
ATOM 2971 C CA . SER A 1 389 ? 13.594 0.933 -13.367 1.00 79.00 389 SER A CA 1
ATOM 2972 C C . SER A 1 389 ? 13.991 1.340 -11.945 1.00 79.00 389 SER A C 1
ATOM 2974 O O . SER A 1 389 ? 15.018 1.995 -11.777 1.00 79.00 389 SER A O 1
ATOM 2976 N N . ALA A 1 390 ? 13.245 0.896 -10.928 1.00 85.19 390 ALA A N 1
ATOM 2977 C CA . ALA A 1 390 ? 13.569 1.152 -9.526 1.00 85.19 390 ALA A CA 1
ATOM 2978 C C . ALA A 1 390 ? 14.855 0.421 -9.100 1.00 85.19 390 ALA A C 1
ATOM 2980 O O . ALA A 1 390 ? 15.743 1.037 -8.514 1.00 85.19 390 ALA A O 1
ATOM 2981 N N . LEU A 1 391 ? 15.011 -0.853 -9.484 1.00 87.19 391 LEU A N 1
ATOM 2982 C CA . LEU A 1 391 ? 16.241 -1.630 -9.294 1.00 87.19 391 LEU A CA 1
ATOM 2983 C C . LEU A 1 391 ? 17.440 -0.948 -9.969 1.00 87.19 391 LEU A C 1
ATOM 2985 O O . LEU A 1 391 ? 18.486 -0.796 -9.345 1.00 87.19 391 LEU A O 1
ATOM 2989 N N . ARG A 1 392 ? 17.301 -0.476 -11.215 1.00 81.12 392 ARG A N 1
ATOM 2990 C CA . ARG A 1 392 ? 18.355 0.268 -11.931 1.00 81.12 392 ARG A CA 1
ATOM 2991 C C . ARG A 1 392 ? 18.728 1.573 -11.220 1.00 81.12 392 ARG A C 1
ATOM 2993 O O . ARG A 1 392 ? 19.911 1.855 -11.065 1.00 81.12 392 ARG A O 1
ATOM 3000 N N . GLU A 1 393 ? 17.750 2.366 -10.790 1.00 84.50 393 GLU A N 1
ATOM 3001 C CA . GLU A 1 393 ? 17.973 3.656 -10.113 1.00 84.50 393 GLU A CA 1
ATOM 3002 C C . GLU A 1 393 ? 18.495 3.504 -8.679 1.00 84.50 393 GLU A C 1
ATOM 3004 O O . GLU A 1 393 ? 19.197 4.384 -8.177 1.00 84.50 393 GLU A O 1
ATOM 3009 N N . TRP A 1 394 ? 18.213 2.372 -8.034 1.00 87.69 394 TRP A N 1
ATOM 3010 C CA . TRP A 1 394 ? 18.852 1.983 -6.785 1.00 87.69 394 TRP A CA 1
ATOM 3011 C C . TRP A 1 394 ? 20.296 1.520 -7.004 1.00 87.69 394 TRP A C 1
ATOM 3013 O O . TRP A 1 394 ? 21.204 2.016 -6.342 1.00 87.69 394 TRP A O 1
ATOM 3023 N N . ASN A 1 395 ? 20.531 0.623 -7.966 1.00 85.81 395 ASN A N 1
ATOM 3024 C CA . ASN A 1 395 ? 21.860 0.099 -8.296 1.00 85.81 395 ASN A CA 1
ATOM 3025 C C . ASN A 1 395 ? 22.804 1.181 -8.858 1.00 85.81 395 ASN A C 1
ATOM 3027 O O . ASN A 1 395 ? 24.009 1.095 -8.671 1.00 85.81 395 ASN A O 1
ATOM 3031 N N . ALA A 1 396 ? 22.286 2.256 -9.458 1.00 83.06 396 ALA A N 1
ATOM 3032 C CA . ALA A 1 396 ? 23.082 3.419 -9.871 1.00 83.06 396 ALA A CA 1
ATOM 3033 C C . ALA A 1 396 ? 23.695 4.229 -8.701 1.00 83.06 396 ALA A C 1
ATOM 3035 O O . ALA A 1 396 ? 24.408 5.203 -8.941 1.00 83.06 396 ALA A O 1
ATOM 3036 N N . LYS A 1 397 ? 23.413 3.850 -7.446 1.00 87.38 397 LYS A N 1
ATOM 3037 C CA . LYS A 1 397 ? 24.002 4.416 -6.219 1.00 87.38 397 LYS A CA 1
ATOM 3038 C C . LYS A 1 397 ? 25.053 3.497 -5.578 1.00 87.38 397 LYS A C 1
ATOM 3040 O O . LYS A 1 397 ? 25.543 3.804 -4.495 1.00 87.38 397 LYS A O 1
ATOM 3045 N N . GLU A 1 398 ? 25.385 2.380 -6.219 1.00 88.06 398 GLU A N 1
ATOM 3046 C CA . GLU A 1 398 ? 26.413 1.441 -5.765 1.00 88.06 398 GLU A CA 1
ATOM 3047 C C . GLU A 1 398 ? 27.751 2.167 -5.531 1.00 88.06 398 GLU A C 1
ATOM 3049 O O . GLU A 1 398 ? 28.212 2.934 -6.376 1.00 88.06 398 GLU A O 1
ATOM 3054 N N . GLY A 1 399 ? 28.325 1.994 -4.335 1.00 88.50 399 GLY A N 1
ATOM 3055 C CA . GLY A 1 399 ? 29.498 2.745 -3.862 1.00 88.50 399 GLY A CA 1
ATOM 3056 C C . GLY A 1 399 ? 29.206 4.048 -3.095 1.00 88.50 399 GLY A C 1
ATOM 3057 O O . GLY A 1 399 ? 30.145 4.680 -2.616 1.00 88.50 399 GLY A O 1
ATOM 3058 N N . GLN A 1 400 ? 27.944 4.467 -2.931 1.00 89.75 400 GLN A N 1
ATOM 3059 C CA . GLN A 1 400 ? 27.591 5.583 -2.038 1.00 89.75 400 GLN A CA 1
ATOM 3060 C C . GLN A 1 400 ? 27.590 5.155 -0.560 1.00 89.75 400 GLN A C 1
ATOM 3062 O O . GLN A 1 400 ? 27.293 4.008 -0.224 1.00 89.75 400 GLN A O 1
ATOM 3067 N N . VAL A 1 401 ? 27.884 6.099 0.341 1.00 86.88 401 VAL A N 1
ATOM 3068 C CA . VAL A 1 401 ? 27.815 5.880 1.797 1.00 86.88 401 VAL A CA 1
ATOM 3069 C C . VAL A 1 401 ? 26.396 5.455 2.193 1.00 86.88 401 VAL A C 1
ATOM 3071 O O . VAL A 1 401 ? 25.418 6.038 1.726 1.00 86.88 401 VAL A O 1
ATOM 3074 N N . ASN A 1 402 ? 26.293 4.442 3.058 1.00 85.19 402 ASN A N 1
ATOM 3075 C CA . ASN A 1 402 ? 25.045 3.806 3.502 1.00 85.19 402 ASN A CA 1
ATOM 3076 C C . ASN A 1 402 ? 24.204 3.151 2.383 1.00 85.19 402 ASN A C 1
ATOM 3078 O O . ASN A 1 402 ? 23.024 2.868 2.590 1.00 85.19 402 ASN A O 1
ATOM 3082 N N . TRP A 1 403 ? 24.787 2.875 1.211 1.00 91.31 403 TRP A N 1
ATOM 3083 C CA . TRP A 1 403 ? 24.146 2.043 0.191 1.00 91.31 403 TRP A CA 1
ATOM 3084 C C . TRP A 1 403 ? 24.395 0.548 0.432 1.00 91.31 403 TRP A C 1
ATOM 3086 O O . TRP A 1 403 ? 25.502 0.126 0.759 1.00 91.31 403 TRP A O 1
ATOM 3096 N N . SER A 1 404 ? 23.372 -0.263 0.180 1.00 89.56 404 SER A N 1
ATOM 3097 C CA . SER A 1 404 ? 23.451 -1.720 0.068 1.00 89.56 404 SER A CA 1
ATOM 3098 C C . SER A 1 404 ? 22.574 -2.179 -1.105 1.00 89.56 404 SER A C 1
ATOM 3100 O O . SER A 1 404 ? 21.627 -1.474 -1.463 1.00 89.56 404 SER A O 1
ATOM 3102 N N . PRO A 1 405 ? 22.848 -3.324 -1.756 1.00 90.69 405 PRO A N 1
ATOM 3103 C CA . PRO A 1 405 ? 21.976 -3.828 -2.814 1.00 90.69 405 PRO A CA 1
ATOM 3104 C C . PRO A 1 405 ? 20.593 -4.186 -2.256 1.00 90.69 405 PRO A C 1
ATOM 3106 O O . PRO A 1 405 ? 20.494 -4.709 -1.147 1.00 90.69 405 PRO A O 1
ATOM 3109 N N . ILE A 1 406 ? 19.532 -3.988 -3.048 1.00 93.00 406 ILE A N 1
ATOM 3110 C CA . ILE A 1 406 ? 18.231 -4.605 -2.746 1.00 93.00 406 ILE A CA 1
ATOM 3111 C C . ILE A 1 406 ? 18.437 -6.118 -2.780 1.00 93.00 406 ILE A C 1
ATOM 3113 O O . ILE A 1 406 ? 18.817 -6.686 -3.811 1.00 93.00 406 ILE A O 1
ATOM 3117 N N . LYS A 1 407 ? 18.217 -6.754 -1.633 1.00 94.44 407 LYS A N 1
ATOM 3118 C CA . LYS A 1 407 ? 18.283 -8.200 -1.485 1.00 94.44 407 LYS A CA 1
ATOM 3119 C C . LYS A 1 407 ? 16.876 -8.798 -1.477 1.00 94.44 407 LYS A C 1
ATOM 3121 O O . LYS A 1 407 ? 15.896 -8.115 -1.185 1.00 94.44 407 LYS A O 1
ATOM 3126 N N . ILE A 1 408 ? 16.787 -10.071 -1.827 1.00 97.38 408 ILE A N 1
ATOM 3127 C CA . ILE A 1 408 ? 15.552 -10.844 -1.843 1.00 97.38 408 ILE A CA 1
ATOM 3128 C C . ILE A 1 408 ? 15.347 -11.404 -0.441 1.00 97.38 408 ILE A C 1
ATOM 3130 O O . ILE A 1 408 ? 16.203 -12.132 0.055 1.00 97.38 408 ILE A O 1
ATOM 3134 N N . GLN A 1 409 ? 14.210 -11.086 0.170 1.00 97.50 409 GLN A N 1
ATOM 3135 C CA . GLN A 1 409 ? 13.758 -11.778 1.366 1.00 97.50 409 GLN A CA 1
ATOM 3136 C C . GLN A 1 409 ? 13.039 -13.058 0.936 1.00 97.50 409 GLN A C 1
ATOM 3138 O O . GLN A 1 409 ? 11.918 -12.992 0.429 1.00 97.50 409 GLN A O 1
ATOM 3143 N N . GLU A 1 410 ? 13.666 -14.212 1.150 1.00 97.56 410 GLU A N 1
ATOM 3144 C CA . GLU A 1 410 ? 13.073 -15.530 0.885 1.00 97.56 410 GLU A CA 1
ATOM 3145 C C . GLU A 1 410 ? 11.756 -15.750 1.659 1.00 97.56 410 GLU A C 1
ATOM 3147 O O . GLU A 1 410 ? 11.470 -14.996 2.605 1.00 97.56 410 GLU A O 1
ATOM 3152 N N . PRO A 1 411 ? 10.933 -16.745 1.268 1.00 97.62 411 PRO A N 1
ATOM 3153 C CA . PRO A 1 411 ? 9.683 -17.069 1.952 1.00 97.62 411 PRO A CA 1
ATOM 3154 C C . PRO A 1 411 ? 9.906 -17.406 3.426 1.00 97.62 411 PRO A C 1
ATOM 3156 O O . PRO A 1 411 ? 10.981 -17.861 3.819 1.00 97.62 411 PRO A O 1
ATOM 3159 N N . PHE A 1 412 ? 8.893 -1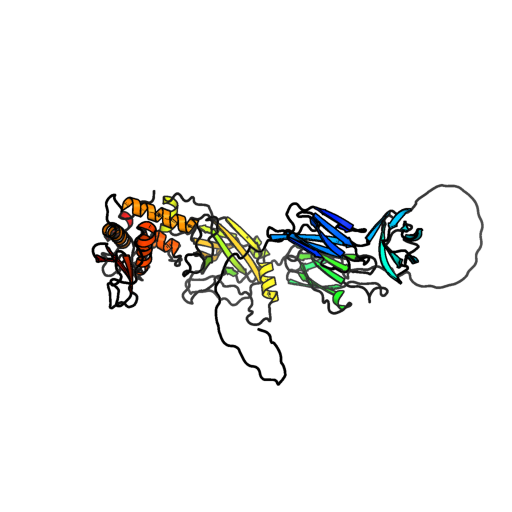7.170 4.255 1.00 96.44 412 PHE A N 1
ATOM 3160 C CA . PHE A 1 412 ? 8.935 -17.566 5.665 1.00 96.44 412 PHE A CA 1
ATOM 3161 C C . PHE A 1 412 ? 8.336 -18.967 5.836 1.00 96.44 412 PHE A C 1
ATOM 3163 O O . PHE A 1 412 ? 7.575 -19.439 4.990 1.00 96.44 412 PHE A O 1
ATOM 3170 N N . THR A 1 413 ? 8.715 -19.649 6.915 1.00 93.44 413 THR A N 1
ATOM 3171 C CA . THR A 1 413 ? 8.279 -21.018 7.219 1.00 93.44 413 THR A CA 1
ATOM 3172 C C . THR A 1 413 ? 8.011 -21.176 8.713 1.00 93.44 413 THR A C 1
ATOM 3174 O O . THR A 1 413 ? 8.377 -20.315 9.510 1.00 93.44 413 THR A O 1
ATOM 3177 N N . ASN A 1 414 ? 7.476 -22.324 9.132 1.00 91.31 414 ASN A N 1
ATOM 3178 C CA . ASN A 1 414 ? 7.320 -22.656 10.554 1.00 91.31 414 ASN A CA 1
ATOM 3179 C C . ASN A 1 414 ? 8.662 -22.724 11.319 1.00 91.31 414 ASN A C 1
ATOM 3181 O O . ASN A 1 414 ? 8.662 -22.636 12.541 1.00 91.31 414 ASN A O 1
ATOM 3185 N N . ALA A 1 415 ? 9.801 -22.834 10.620 1.00 92.56 415 ALA A N 1
ATOM 3186 C CA . ALA A 1 415 ? 11.142 -22.739 11.206 1.00 92.56 415 ALA A CA 1
ATOM 3187 C C . ALA A 1 415 ? 11.658 -21.287 11.344 1.00 92.56 415 ALA A C 1
ATOM 3189 O O . ALA A 1 415 ? 12.780 -21.077 11.803 1.00 92.56 415 ALA A O 1
ATOM 3190 N N . GLY A 1 416 ? 10.859 -20.288 10.947 1.00 93.38 416 GLY A N 1
ATOM 3191 C CA . GLY A 1 416 ? 11.189 -18.864 11.002 1.00 93.38 416 GLY A CA 1
ATOM 3192 C C . GLY A 1 416 ? 11.426 -18.222 9.623 1.00 93.38 416 GLY A C 1
ATOM 3193 O O . GLY A 1 416 ? 10.999 -18.761 8.591 1.00 93.38 416 GLY A O 1
ATOM 3194 N N . PRO A 1 417 ? 12.084 -17.048 9.586 1.00 95.75 417 PRO A N 1
ATOM 3195 C CA . PRO A 1 417 ? 12.271 -16.270 8.365 1.00 95.75 417 PRO A CA 1
ATOM 3196 C C . PRO A 1 417 ? 13.309 -16.887 7.413 1.00 95.75 417 PRO A C 1
ATOM 3198 O O . PRO A 1 417 ? 14.370 -17.347 7.839 1.00 95.75 417 PRO A O 1
ATOM 3201 N N . GLY A 1 418 ? 13.031 -16.838 6.105 1.00 93.06 418 GLY A N 1
ATOM 3202 C CA . GLY A 1 418 ? 13.981 -17.222 5.053 1.00 93.06 418 GLY A CA 1
ATOM 3203 C C . GLY A 1 418 ? 15.217 -16.313 4.992 1.00 93.06 418 GLY A C 1
ATOM 3204 O O . GLY A 1 418 ? 15.271 -15.266 5.644 1.00 93.06 418 GLY A O 1
ATOM 3205 N N . GLN A 1 419 ? 16.229 -16.680 4.198 1.00 93.38 419 GLN A N 1
ATOM 3206 C CA . GLN A 1 419 ? 17.440 -15.861 4.085 1.00 93.38 419 GLN A CA 1
ATOM 3207 C C . GLN A 1 419 ? 17.167 -14.535 3.356 1.00 93.38 419 GLN A C 1
ATOM 3209 O O . GLN A 1 419 ? 16.335 -14.449 2.454 1.00 93.38 419 GLN A O 1
ATOM 3214 N N . ASP A 1 420 ? 17.924 -13.497 3.718 1.00 92.00 420 ASP A N 1
ATOM 3215 C CA . ASP A 1 420 ? 17.883 -12.179 3.077 1.00 92.00 420 ASP A CA 1
ATOM 3216 C C . ASP A 1 420 ? 19.043 -11.975 2.087 1.00 92.00 420 ASP A C 1
ATOM 3218 O O . ASP A 1 420 ? 19.276 -10.865 1.641 1.00 92.00 420 ASP A O 1
ATOM 3222 N N . LYS A 1 421 ? 19.869 -12.987 1.797 1.00 93.12 421 LYS A N 1
ATOM 3223 C CA . LYS A 1 421 ? 21.272 -12.762 1.385 1.00 93.12 421 LYS A CA 1
ATOM 3224 C C . LYS A 1 421 ? 21.491 -12.426 -0.095 1.00 93.12 421 LYS A C 1
ATOM 3226 O O . LYS A 1 421 ? 22.517 -11.835 -0.433 1.00 93.12 421 LYS A O 1
ATOM 3231 N N . ILE A 1 422 ? 20.576 -12.804 -0.987 1.00 96.38 422 ILE A N 1
ATOM 3232 C CA . ILE A 1 422 ? 20.804 -12.779 -2.442 1.00 96.38 422 ILE A CA 1
ATOM 3233 C C . ILE A 1 422 ? 20.315 -11.468 -3.070 1.00 96.38 422 ILE A C 1
ATOM 3235 O O . ILE A 1 422 ? 19.183 -11.051 -2.854 1.00 96.38 422 ILE A O 1
ATOM 3239 N N . ARG A 1 423 ? 21.149 -10.822 -3.896 1.00 94.25 423 ARG A N 1
ATOM 3240 C CA . ARG A 1 423 ? 20.801 -9.589 -4.631 1.00 94.25 423 ARG A CA 1
ATOM 3241 C C . ARG A 1 423 ? 19.659 -9.832 -5.626 1.00 94.25 423 ARG A C 1
ATOM 3243 O O . ARG A 1 423 ? 19.729 -10.756 -6.434 1.00 94.25 423 ARG A O 1
ATOM 3250 N N . ALA A 1 424 ? 18.653 -8.959 -5.613 1.00 95.31 424 ALA A N 1
ATOM 3251 C CA . ALA A 1 424 ? 17.570 -8.968 -6.592 1.00 95.31 424 ALA A CA 1
ATOM 3252 C C . ALA A 1 424 ? 18.078 -8.561 -7.986 1.00 95.31 424 ALA A C 1
ATOM 3254 O O . ALA A 1 424 ? 18.754 -7.538 -8.137 1.00 95.31 424 ALA A O 1
ATOM 3255 N N . THR A 1 425 ? 17.726 -9.342 -9.008 1.00 91.31 425 THR A N 1
ATOM 3256 C CA . THR A 1 425 ? 18.022 -9.046 -10.423 1.00 91.31 425 THR A CA 1
ATOM 3257 C C . THR A 1 425 ? 16.785 -8.571 -11.176 1.00 91.31 425 THR A C 1
ATOM 3259 O O . THR A 1 425 ? 16.898 -7.688 -12.022 1.00 91.31 425 THR A O 1
ATOM 3262 N N . ALA A 1 426 ? 15.608 -9.097 -10.833 1.00 92.38 426 ALA A N 1
ATOM 3263 C CA . ALA A 1 426 ? 14.322 -8.710 -11.404 1.00 92.38 426 ALA A CA 1
ATOM 3264 C C . ALA A 1 426 ? 13.227 -8.659 -10.328 1.00 92.38 426 ALA A C 1
ATOM 3266 O O . ALA A 1 426 ? 13.366 -9.256 -9.258 1.00 92.38 426 ALA A O 1
ATOM 3267 N N . GLY A 1 427 ? 12.124 -7.968 -10.616 1.00 94.94 427 GLY A N 1
ATOM 3268 C CA . GLY A 1 427 ? 10.976 -7.904 -9.716 1.00 94.94 427 GLY A CA 1
ATOM 3269 C C . GLY A 1 427 ? 9.746 -7.244 -10.324 1.00 94.94 427 GLY A C 1
ATOM 3270 O O . GLY A 1 427 ? 9.821 -6.578 -11.361 1.00 94.94 427 GLY A O 1
ATOM 3271 N N . LYS A 1 428 ? 8.615 -7.434 -9.646 1.00 96.00 428 LYS A N 1
ATOM 3272 C CA . LYS A 1 428 ? 7.336 -6.788 -9.939 1.00 96.00 428 LYS A CA 1
ATOM 3273 C C . LYS A 1 428 ? 6.843 -6.040 -8.717 1.00 96.00 428 LYS A C 1
ATOM 3275 O O . LYS A 1 428 ? 6.779 -6.621 -7.635 1.00 96.00 428 LYS A O 1
ATOM 3280 N N . ARG A 1 429 ? 6.389 -4.807 -8.922 1.00 97.25 429 ARG A N 1
ATOM 3281 C CA . ARG A 1 429 ? 5.621 -4.076 -7.922 1.00 97.25 429 ARG A CA 1
ATOM 3282 C C . ARG A 1 429 ? 4.146 -4.345 -8.159 1.00 97.25 429 ARG A C 1
ATOM 3284 O O . ARG A 1 429 ? 3.613 -4.075 -9.236 1.00 97.25 429 ARG A O 1
ATOM 3291 N N . LEU A 1 430 ? 3.505 -4.911 -7.154 1.00 98.44 430 LEU A N 1
ATOM 3292 C CA . LEU A 1 430 ? 2.070 -5.105 -7.103 1.00 98.44 430 LEU A CA 1
ATOM 3293 C C . LEU A 1 430 ? 1.465 -3.861 -6.457 1.00 98.44 430 LEU A C 1
ATOM 3295 O O . LEU A 1 430 ? 1.924 -3.435 -5.398 1.00 98.44 430 LEU A O 1
ATOM 3299 N N . VAL A 1 431 ? 0.461 -3.276 -7.101 1.00 98.25 431 VAL A N 1
ATOM 3300 C CA . VAL A 1 431 ? -0.318 -2.150 -6.573 1.00 98.25 431 VAL A CA 1
ATOM 3301 C C . VAL A 1 431 ? -1.775 -2.583 -6.584 1.00 98.25 431 VAL A C 1
ATOM 3303 O O . VAL A 1 431 ? -2.285 -2.961 -7.636 1.00 98.25 431 VAL A O 1
ATOM 3306 N N . ILE A 1 432 ? -2.424 -2.581 -5.424 1.00 98.69 432 ILE A N 1
ATOM 3307 C CA . ILE A 1 432 ? -3.780 -3.090 -5.246 1.00 98.69 432 ILE A CA 1
ATOM 3308 C C . ILE A 1 432 ? -4.671 -1.948 -4.771 1.00 98.69 432 ILE A C 1
ATOM 3310 O O . ILE A 1 432 ? -4.505 -1.468 -3.652 1.00 98.69 432 ILE A O 1
ATOM 3314 N N . ASP A 1 433 ? -5.632 -1.545 -5.600 1.00 97.94 433 ASP A N 1
ATOM 3315 C CA . ASP A 1 433 ? -6.666 -0.585 -5.203 1.00 97.94 433 ASP A CA 1
ATOM 3316 C C . ASP A 1 433 ? -7.913 -1.324 -4.701 1.00 97.94 433 ASP A C 1
ATOM 3318 O O . ASP A 1 433 ? -8.364 -2.284 -5.329 1.00 97.94 433 ASP A O 1
ATOM 3322 N N . THR A 1 434 ? -8.486 -0.882 -3.583 1.00 97.56 434 THR A N 1
ATOM 3323 C CA . THR A 1 434 ? -9.626 -1.532 -2.916 1.00 97.56 434 THR A CA 1
ATOM 3324 C C . THR A 1 434 ? -10.636 -0.502 -2.399 1.00 97.56 434 THR A C 1
ATOM 3326 O O . THR A 1 434 ? -10.334 0.689 -2.267 1.00 97.56 434 THR A O 1
ATOM 3329 N N . GLY A 1 435 ? -11.837 -0.967 -2.044 1.00 95.31 435 GLY A N 1
ATOM 3330 C CA . GLY A 1 435 ? -12.821 -0.145 -1.333 1.00 95.31 435 GLY A CA 1
ATOM 3331 C C . GLY A 1 435 ? -12.386 0.208 0.093 1.00 95.31 435 GLY A C 1
ATOM 3332 O O . GLY A 1 435 ? -11.397 -0.327 0.604 1.00 95.31 435 GLY A O 1
ATOM 3333 N N . MET A 1 436 ? -13.158 1.086 0.744 1.00 92.56 436 MET A N 1
ATOM 3334 C CA . MET A 1 436 ? -12.926 1.537 2.125 1.00 92.56 436 MET A CA 1
ATOM 3335 C C . MET A 1 436 ? -12.877 0.376 3.125 1.00 92.56 436 MET A C 1
ATOM 3337 O O . MET A 1 436 ? -12.024 0.371 4.009 1.00 92.56 436 MET A O 1
ATOM 3341 N N . SER A 1 437 ? -13.769 -0.606 2.953 1.00 95.00 437 SER A N 1
ATOM 3342 C CA . SER A 1 437 ? -13.966 -1.740 3.862 1.00 95.00 437 SER A CA 1
ATOM 3343 C C . SER A 1 437 ? -12.763 -2.674 3.975 1.00 95.00 437 SER A C 1
ATOM 3345 O O . SER A 1 437 ? -12.605 -3.336 4.992 1.00 95.00 437 SER A O 1
ATOM 3347 N N . THR A 1 438 ? -11.915 -2.735 2.948 1.00 95.69 438 THR A N 1
ATOM 3348 C CA . THR A 1 438 ? -10.751 -3.624 2.906 1.00 95.69 438 THR A CA 1
ATOM 3349 C C . THR A 1 438 ? -9.622 -3.049 3.757 1.00 95.69 438 THR A C 1
ATOM 3351 O O . THR A 1 438 ? -8.978 -2.066 3.372 1.00 95.69 438 THR A O 1
ATOM 3354 N N . ARG A 1 439 ? -9.367 -3.650 4.923 1.00 93.38 439 ARG A N 1
ATOM 3355 C CA . ARG A 1 439 ? -8.333 -3.231 5.887 1.00 93.38 439 ARG A CA 1
ATOM 3356 C C . ARG A 1 439 ? -7.133 -4.191 5.961 1.00 93.38 439 ARG A C 1
ATOM 3358 O O . ARG A 1 439 ? -6.069 -3.768 6.424 1.00 93.38 439 ARG A O 1
ATOM 3365 N N . ALA A 1 440 ? -7.274 -5.421 5.455 1.00 95.62 440 ALA A N 1
ATOM 3366 C CA . ALA A 1 440 ? -6.179 -6.370 5.261 1.00 95.62 440 ALA A CA 1
ATOM 3367 C C . ALA A 1 440 ? -6.311 -7.144 3.936 1.00 95.62 440 ALA A C 1
ATOM 3369 O O . ALA A 1 440 ? -7.404 -7.535 3.537 1.00 95.62 440 ALA A O 1
ATOM 3370 N N . LEU A 1 441 ? -5.181 -7.393 3.273 1.00 97.69 441 LEU A N 1
ATOM 3371 C CA . LEU A 1 441 ? -5.080 -8.238 2.081 1.00 97.69 441 LEU A CA 1
ATOM 3372 C C . LEU A 1 441 ? -4.096 -9.380 2.314 1.00 97.69 441 LEU A C 1
ATOM 3374 O O . LEU A 1 441 ? -3.072 -9.187 2.967 1.00 97.69 441 LEU A O 1
ATOM 3378 N N . LYS A 1 442 ? -4.338 -10.525 1.685 1.00 98.00 442 LYS A N 1
ATOM 3379 C CA . LYS A 1 442 ? -3.361 -11.602 1.518 1.00 98.00 442 LYS A CA 1
ATOM 3380 C C . LYS A 1 442 ? -2.978 -11.664 0.049 1.00 98.00 442 LYS A C 1
ATOM 3382 O O . LYS A 1 442 ? -3.839 -11.728 -0.826 1.00 98.00 442 LYS A O 1
ATOM 3387 N N . VAL A 1 443 ? -1.681 -11.592 -0.226 1.00 98.69 443 VAL A N 1
ATOM 3388 C CA . VAL A 1 443 ? -1.134 -11.602 -1.585 1.00 98.69 443 VAL A CA 1
ATOM 3389 C C . VAL A 1 443 ? -0.253 -12.830 -1.738 1.00 98.69 443 VAL A C 1
ATOM 3391 O O . VAL A 1 443 ? 0.689 -13.015 -0.969 1.00 98.69 443 VAL A O 1
ATOM 3394 N N . VAL A 1 444 ? -0.563 -13.673 -2.722 1.00 98.69 444 VAL A N 1
ATOM 3395 C CA . VAL A 1 444 ? 0.090 -14.973 -2.933 1.00 98.69 444 VAL A CA 1
ATOM 3396 C C . VAL A 1 444 ? 0.754 -14.988 -4.305 1.00 98.69 444 VAL A C 1
ATOM 3398 O O . VAL A 1 444 ? 0.130 -14.633 -5.304 1.00 98.69 444 VAL A O 1
ATOM 3401 N N . ALA A 1 445 ? 2.015 -15.413 -4.363 1.00 98.75 445 ALA A N 1
ATOM 3402 C CA . ALA A 1 445 ? 2.718 -15.703 -5.609 1.00 98.75 445 ALA A CA 1
ATOM 3403 C C . ALA A 1 445 ? 2.731 -17.220 -5.834 1.00 98.75 445 ALA A C 1
ATOM 3405 O O . ALA A 1 445 ? 3.145 -17.958 -4.937 1.00 98.75 445 ALA A O 1
ATOM 3406 N N . LYS A 1 446 ? 2.324 -17.697 -7.015 1.00 98.56 446 LYS A N 1
ATOM 3407 C CA . LYS A 1 446 ? 2.342 -19.132 -7.360 1.00 98.56 446 LYS A CA 1
ATOM 3408 C C . LYS A 1 446 ? 3.021 -19.404 -8.701 1.00 98.56 446 LYS A C 1
ATOM 3410 O O . LYS A 1 446 ? 3.045 -18.539 -9.571 1.00 98.56 446 LYS A O 1
ATOM 3415 N N . GLN A 1 447 ? 3.532 -20.621 -8.873 1.00 97.12 447 GLN A N 1
ATOM 3416 C CA . GLN A 1 447 ? 4.000 -21.177 -10.145 1.00 97.12 447 GLN A CA 1
ATOM 3417 C C . GLN A 1 447 ? 3.231 -22.472 -10.424 1.00 97.12 447 GLN A C 1
ATOM 3419 O O . GLN A 1 447 ? 3.523 -23.513 -9.833 1.00 97.12 447 GLN A O 1
ATOM 3424 N N . GLY A 1 448 ? 2.216 -22.394 -11.290 1.00 95.19 448 GLY A N 1
ATOM 3425 C CA . GLY A 1 448 ? 1.148 -23.399 -11.300 1.00 95.19 448 GLY A CA 1
ATOM 3426 C C . GLY A 1 448 ? 0.467 -23.433 -9.929 1.00 95.19 448 GLY A C 1
ATOM 3427 O O . GLY A 1 448 ? 0.246 -22.383 -9.327 1.00 95.19 448 GLY A O 1
ATOM 3428 N N . ASP A 1 449 ? 0.219 -24.626 -9.399 1.00 94.75 449 ASP A N 1
ATOM 3429 C CA . ASP A 1 449 ? -0.386 -24.808 -8.072 1.00 94.75 449 ASP A CA 1
ATOM 3430 C C . ASP A 1 449 ? 0.600 -24.569 -6.913 1.00 94.75 449 ASP A C 1
ATOM 3432 O O . ASP A 1 449 ? 0.194 -24.368 -5.767 1.00 94.75 449 ASP A O 1
ATOM 3436 N N . LYS A 1 450 ? 1.915 -24.554 -7.187 1.00 96.94 450 LYS A N 1
ATOM 3437 C CA . LYS A 1 450 ? 2.944 -24.366 -6.158 1.00 96.94 450 LYS A CA 1
ATOM 3438 C C . LYS A 1 450 ? 2.961 -22.915 -5.674 1.00 96.94 450 LYS A C 1
ATOM 3440 O O . LYS A 1 450 ? 3.419 -22.029 -6.396 1.00 96.94 450 LYS A O 1
ATOM 3445 N N . VAL A 1 451 ? 2.587 -22.684 -4.415 1.00 97.75 451 VAL A N 1
ATOM 3446 C CA . VAL A 1 451 ? 2.874 -21.418 -3.720 1.00 97.75 451 VAL A CA 1
ATOM 3447 C C . VAL A 1 451 ? 4.389 -21.202 -3.654 1.00 97.75 451 VAL A C 1
ATOM 3449 O O . VAL A 1 451 ? 5.147 -22.066 -3.210 1.00 97.75 451 VAL A O 1
ATOM 3452 N N . LEU A 1 452 ? 4.831 -20.038 -4.124 1.00 98.06 452 LEU A N 1
ATOM 3453 C CA . LEU A 1 452 ? 6.214 -19.582 -4.035 1.00 98.06 452 LEU A CA 1
ATOM 3454 C C . LEU A 1 452 ? 6.442 -18.817 -2.732 1.00 98.06 452 LEU A C 1
ATOM 3456 O O . LEU A 1 452 ? 7.404 -19.090 -2.025 1.00 98.06 452 LEU A O 1
ATOM 3460 N N . ASP A 1 453 ? 5.563 -17.861 -2.438 1.00 98.56 453 ASP A N 1
ATOM 3461 C CA . ASP A 1 453 ? 5.606 -17.004 -1.253 1.00 98.56 453 ASP A CA 1
ATOM 3462 C C . ASP A 1 453 ? 4.226 -16.368 -1.028 1.00 98.56 453 ASP A C 1
ATOM 3464 O O . ASP A 1 453 ? 3.402 -16.323 -1.949 1.00 98.56 453 ASP A O 1
ATOM 3468 N N . TYR A 1 454 ? 3.987 -15.822 0.162 1.00 97.94 454 TYR A N 1
ATOM 3469 C CA . TYR A 1 454 ? 2.808 -15.005 0.454 1.00 97.94 454 TYR A CA 1
ATOM 3470 C C . TYR A 1 454 ? 3.128 -13.887 1.452 1.00 97.94 454 TYR A C 1
ATOM 3472 O O . TYR A 1 454 ? 4.118 -13.936 2.182 1.00 97.94 454 TYR A O 1
ATOM 3480 N N . VAL A 1 455 ? 2.296 -12.847 1.465 1.00 98.12 455 VAL A N 1
ATOM 3481 C CA . VAL A 1 455 ? 2.424 -11.709 2.381 1.00 98.12 455 VAL A CA 1
ATOM 3482 C C . VAL A 1 455 ? 1.056 -11.138 2.734 1.00 98.12 455 VAL A C 1
ATOM 3484 O O . VAL A 1 455 ? 0.203 -10.955 1.864 1.00 98.12 455 VAL A O 1
ATOM 3487 N N . TYR A 1 456 ? 0.866 -10.808 4.009 1.00 97.44 456 TYR A N 1
ATOM 3488 C CA . TYR A 1 456 ? -0.264 -10.009 4.462 1.00 97.44 456 TYR A CA 1
ATOM 3489 C C . TYR A 1 456 ? 0.063 -8.521 4.350 1.00 97.44 456 TYR A C 1
ATOM 3491 O O . TYR A 1 456 ? 1.072 -8.058 4.885 1.00 97.44 456 TYR A O 1
ATOM 3499 N N . LEU A 1 457 ? -0.797 -7.758 3.683 1.00 96.31 457 LEU A N 1
ATOM 3500 C CA . LEU A 1 457 ? -0.736 -6.303 3.630 1.00 96.31 457 LEU A CA 1
ATOM 3501 C C . LEU A 1 457 ? -1.827 -5.753 4.550 1.00 96.31 457 LEU A C 1
ATOM 3503 O O . LEU A 1 457 ? -2.992 -5.681 4.164 1.00 96.31 457 LEU A O 1
ATOM 3507 N N . THR A 1 458 ? -1.462 -5.385 5.776 1.00 93.44 458 THR A N 1
ATOM 3508 C CA . THR A 1 458 ? -2.373 -4.704 6.707 1.00 93.44 458 THR A CA 1
ATOM 3509 C C . THR A 1 458 ? -2.217 -3.201 6.560 1.00 93.44 458 THR A C 1
ATOM 3511 O O . THR A 1 458 ? -1.116 -2.702 6.316 1.00 93.44 458 THR A O 1
ATOM 3514 N N . SER A 1 459 ? -3.311 -2.452 6.654 1.00 89.12 459 SER A N 1
ATOM 3515 C CA . SER A 1 459 ? -3.226 -0.997 6.546 1.00 89.12 459 SER A CA 1
ATOM 3516 C C . SER A 1 459 ? -2.966 -0.320 7.885 1.00 89.12 459 SER A C 1
ATOM 3518 O O . SER A 1 459 ? -3.434 -0.776 8.920 1.00 89.12 459 SER A O 1
ATOM 3520 N N . ASN A 1 460 ? -2.331 0.848 7.809 1.00 81.69 460 ASN A N 1
ATOM 3521 C CA . ASN A 1 460 ? -2.426 1.899 8.813 1.00 81.69 460 ASN A CA 1
ATOM 3522 C C . ASN A 1 460 ? -2.649 3.266 8.131 1.00 81.69 460 ASN A C 1
ATOM 3524 O O . ASN A 1 460 ? -2.444 3.409 6.917 1.00 81.69 460 ASN A O 1
ATOM 3528 N N . SER A 1 461 ? -3.035 4.284 8.898 1.00 63.38 461 SER A N 1
ATOM 3529 C CA . SER A 1 461 ? -2.795 5.685 8.534 1.00 63.38 461 SER A CA 1
ATOM 3530 C C . SER A 1 461 ? -1.302 6.029 8.706 1.00 63.38 461 SER A C 1
ATOM 3532 O O . SER A 1 461 ? -0.453 5.145 8.849 1.00 63.38 461 SER A O 1
ATOM 3534 N N . ARG A 1 462 ? -0.923 7.311 8.630 1.00 61.12 462 ARG A N 1
ATOM 3535 C CA . ARG A 1 462 ? 0.474 7.734 8.835 1.00 61.12 462 ARG A CA 1
ATOM 3536 C C . ARG A 1 462 ? 0.671 8.247 10.250 1.00 61.12 462 ARG A C 1
ATOM 3538 O O . ARG A 1 462 ? 0.104 9.271 10.583 1.00 61.12 462 ARG A O 1
ATOM 3545 N N . ASN A 1 463 ? 1.614 7.642 10.973 1.00 58.03 463 ASN A N 1
ATOM 3546 C CA . ASN A 1 463 ? 2.005 8.018 12.334 1.00 58.03 463 ASN A CA 1
ATOM 3547 C C . ASN A 1 463 ? 0.872 7.831 13.364 1.00 58.03 463 ASN A C 1
ATOM 3549 O O . ASN A 1 463 ? -0.021 8.662 13.490 1.00 58.03 463 ASN A O 1
ATOM 3553 N N . LYS A 1 464 ? 0.985 6.773 14.177 1.00 52.94 464 LYS A N 1
ATOM 3554 C CA . LYS A 1 464 ? 0.022 6.417 15.238 1.00 52.94 464 LYS A CA 1
ATOM 3555 C C . LYS A 1 464 ? -0.200 7.529 16.276 1.00 52.94 464 LYS A C 1
ATOM 3557 O O . LYS A 1 464 ? -1.218 7.526 16.960 1.00 52.94 464 LYS A O 1
ATOM 3562 N N . ASN A 1 465 ? 0.728 8.485 16.355 1.00 52.66 465 ASN A N 1
ATOM 3563 C CA . ASN A 1 465 ? 0.711 9.604 17.294 1.00 52.66 465 ASN A CA 1
ATOM 3564 C C . ASN A 1 465 ? 0.127 10.900 16.681 1.00 52.66 465 ASN A C 1
ATOM 3566 O O . ASN A 1 465 ? 0.232 11.956 17.300 1.00 52.66 465 ASN A O 1
ATOM 3570 N N . ASP A 1 466 ? -0.426 10.861 15.462 1.00 61.12 466 ASP A N 1
ATOM 3571 C CA . ASP A 1 466 ? -0.978 12.030 14.761 1.00 61.12 466 ASP A CA 1
ATOM 3572 C C . ASP A 1 466 ? -2.382 11.740 14.207 1.00 61.12 466 ASP A C 1
ATOM 3574 O O . ASP A 1 466 ? -2.558 11.170 13.128 1.00 61.12 466 ASP A O 1
ATOM 3578 N N . SER A 1 467 ? -3.404 12.178 14.944 1.00 54.56 467 SER A N 1
ATOM 3579 C CA . SER A 1 467 ? -4.813 12.038 14.560 1.00 54.56 467 SER A CA 1
ATOM 3580 C C . SER A 1 467 ? -5.242 12.940 13.394 1.00 54.56 467 SER A C 1
ATOM 3582 O O . SER A 1 467 ? -6.331 12.747 12.856 1.00 54.56 467 SER A O 1
ATOM 3584 N N . SER A 1 468 ? -4.395 13.872 12.935 1.00 58.84 468 SER A N 1
ATOM 3585 C CA . SER A 1 468 ? -4.652 14.668 11.723 1.00 58.84 468 SER A CA 1
ATOM 3586 C C . SER A 1 468 ? -4.303 13.929 10.419 1.00 58.84 468 SER A C 1
ATOM 3588 O O . SER A 1 468 ? -4.543 14.443 9.325 1.00 58.84 468 SER A O 1
ATOM 3590 N N . SER A 1 469 ? -3.760 12.710 10.524 1.00 64.75 469 SER A N 1
ATOM 3591 C CA . SER A 1 469 ? -3.334 11.874 9.394 1.00 64.75 469 SER A CA 1
ATOM 3592 C C . SER A 1 469 ? -4.443 11.042 8.733 1.00 64.75 469 SER A C 1
ATOM 3594 O O . SER A 1 469 ? -4.252 10.566 7.608 1.00 64.75 469 SER A O 1
ATOM 3596 N N . TYR A 1 470 ? -5.570 10.836 9.421 1.00 74.25 470 TYR A N 1
ATOM 3597 C CA . TYR A 1 470 ? -6.680 9.993 8.965 1.00 74.25 470 TYR A CA 1
ATOM 3598 C C . TYR A 1 470 ? -7.458 10.635 7.809 1.00 74.25 470 TYR A C 1
ATOM 3600 O O . TYR A 1 470 ? -7.491 11.860 7.662 1.00 74.25 470 TYR A O 1
ATOM 3608 N N . SER A 1 471 ? -8.102 9.822 6.961 1.00 76.69 471 SER A N 1
ATOM 3609 C CA . SER A 1 471 ? -8.970 10.386 5.926 1.00 76.69 471 SER A CA 1
ATOM 3610 C C . SER A 1 471 ? -10.257 10.924 6.560 1.00 76.69 471 SER A C 1
ATOM 3612 O O . SER A 1 471 ? -10.718 10.417 7.585 1.00 76.69 471 SER A O 1
ATOM 3614 N N . LYS A 1 472 ? -10.892 11.917 5.921 1.00 86.44 472 LYS A N 1
ATOM 3615 C CA . LYS A 1 472 ? -12.218 12.389 6.356 1.00 86.44 472 LYS A CA 1
ATOM 3616 C C . LYS A 1 472 ? -13.231 11.237 6.428 1.00 86.44 472 LYS A C 1
ATOM 3618 O O . LYS A 1 472 ? -14.064 11.246 7.316 1.00 86.44 472 LYS A O 1
ATOM 3623 N N . TYR A 1 473 ? -13.124 10.233 5.560 1.00 89.75 473 TYR A N 1
ATOM 3624 C CA . TYR A 1 473 ? -14.027 9.083 5.557 1.00 89.75 473 TYR A CA 1
ATOM 3625 C C . TYR A 1 473 ? -13.844 8.172 6.776 1.00 89.75 473 TYR A C 1
ATOM 3627 O O . TYR A 1 473 ? -14.832 7.657 7.285 1.00 89.75 473 TYR A O 1
ATOM 3635 N N . ASP A 1 474 ? -12.615 8.005 7.280 1.00 89.25 474 ASP A N 1
ATOM 3636 C CA . ASP A 1 474 ? -12.378 7.235 8.510 1.00 89.25 474 ASP A CA 1
ATOM 3637 C C . ASP A 1 474 ? -12.911 7.994 9.746 1.00 89.25 474 ASP A C 1
ATOM 3639 O O . ASP A 1 474 ? -13.474 7.387 10.653 1.00 89.25 474 ASP A O 1
ATOM 3643 N N . LEU A 1 475 ? -12.793 9.330 9.756 1.00 89.31 475 LEU A N 1
ATOM 3644 C CA . LEU A 1 475 ? -13.342 10.199 10.809 1.00 89.31 475 LEU A CA 1
ATOM 3645 C C . LEU A 1 475 ? -14.880 10.275 10.770 1.00 89.31 475 LEU A C 1
ATOM 3647 O O . LEU A 1 475 ? -15.525 10.242 11.817 1.00 89.31 475 LEU A O 1
ATOM 3651 N N . ASP A 1 476 ? -15.464 10.354 9.572 1.00 93.31 476 ASP A N 1
ATOM 3652 C CA . ASP A 1 476 ? -16.914 10.354 9.354 1.00 93.31 476 ASP A CA 1
ATOM 3653 C C . ASP A 1 476 ? -17.526 8.995 9.717 1.00 93.31 476 ASP A C 1
ATOM 3655 O O . ASP A 1 476 ? -18.618 8.956 10.275 1.00 93.31 476 ASP A O 1
ATOM 3659 N N . LEU A 1 477 ? -16.815 7.890 9.461 1.00 95.00 477 LEU A N 1
ATOM 3660 C CA . LEU A 1 477 ? -17.199 6.554 9.917 1.00 95.00 477 LEU A CA 1
ATOM 3661 C C . LEU A 1 477 ? -17.175 6.446 11.443 1.00 95.00 477 LEU A C 1
ATOM 3663 O O . LEU A 1 477 ? -18.171 6.021 12.020 1.00 95.00 477 LEU A O 1
ATOM 3667 N N . TYR A 1 478 ? -16.070 6.846 12.084 1.00 94.50 478 TYR A N 1
ATOM 3668 C CA . TYR A 1 478 ? -15.959 6.873 13.546 1.00 94.50 478 TYR A CA 1
ATOM 3669 C C . TYR A 1 478 ? -17.139 7.636 14.165 1.00 94.50 478 TYR A C 1
ATOM 3671 O O . TYR A 1 478 ? -17.800 7.126 15.067 1.00 94.50 478 TYR A O 1
ATOM 3679 N N . ARG A 1 479 ? -17.453 8.826 13.628 1.00 96.06 479 ARG A N 1
ATOM 3680 C CA . ARG A 1 479 ? -18.601 9.622 14.077 1.00 96.06 479 ARG A CA 1
ATOM 3681 C C . ARG A 1 479 ? -19.926 8.909 13.806 1.00 96.06 479 ARG A C 1
ATOM 3683 O O . ARG A 1 479 ? -20.703 8.746 14.730 1.00 96.06 479 ARG A O 1
ATOM 3690 N N . ALA A 1 480 ? -20.171 8.397 12.603 1.00 97.31 480 ALA A N 1
ATOM 3691 C CA . ALA A 1 480 ? -21.434 7.727 12.281 1.00 97.31 480 ALA A CA 1
ATOM 3692 C C . ALA A 1 480 ? -21.687 6.431 13.089 1.00 97.31 480 ALA A C 1
ATOM 3694 O O . ALA A 1 480 ? -22.843 6.095 13.340 1.00 97.31 480 ALA A O 1
ATOM 3695 N N . VAL A 1 481 ? -20.635 5.717 13.512 1.00 98.19 481 VAL A N 1
ATOM 3696 C CA . VAL A 1 481 ? -20.736 4.573 14.439 1.00 98.19 481 VAL A CA 1
ATOM 3697 C C . VAL A 1 481 ? -21.049 5.045 15.860 1.00 98.19 481 VAL A C 1
ATOM 3699 O O . VAL A 1 481 ? -21.951 4.504 16.496 1.00 98.19 481 VAL A O 1
ATOM 3702 N N . LEU A 1 482 ? -20.344 6.071 16.345 1.00 97.75 482 LEU A N 1
ATOM 3703 C CA . LEU A 1 482 ? -20.570 6.648 17.670 1.00 97.75 482 LEU A CA 1
ATOM 3704 C C . LEU A 1 482 ? -21.977 7.251 17.806 1.00 97.75 482 LEU A C 1
ATOM 3706 O O . LEU A 1 482 ? -22.674 6.916 18.755 1.00 97.75 482 LEU A O 1
ATOM 3710 N N . ASN A 1 483 ? -22.438 8.039 16.831 1.00 97.62 483 ASN A N 1
ATOM 3711 C CA . ASN A 1 483 ? -23.788 8.608 16.808 1.00 97.62 483 ASN A CA 1
ATOM 3712 C C . ASN A 1 483 ? -24.872 7.535 17.029 1.00 97.62 483 ASN A C 1
ATOM 3714 O O . ASN A 1 483 ? -25.786 7.748 17.814 1.00 97.62 483 ASN A O 1
ATOM 3718 N N . LYS A 1 484 ? -24.749 6.354 16.403 1.00 97.88 484 LYS A N 1
ATOM 3719 C CA . LYS A 1 484 ? -25.693 5.233 16.592 1.00 97.88 484 LYS A CA 1
ATOM 3720 C C . LYS A 1 484 ? -25.664 4.642 18.008 1.00 97.88 484 LYS A C 1
ATOM 3722 O O . LYS A 1 484 ? -26.682 4.142 18.479 1.00 97.88 484 LYS A O 1
ATOM 3727 N N . VAL A 1 485 ? -24.521 4.703 18.693 1.00 98.06 485 VAL A N 1
ATOM 3728 C CA . VAL A 1 485 ? -24.390 4.316 20.107 1.00 98.06 485 VAL A CA 1
ATOM 3729 C C . VAL A 1 485 ? -24.959 5.395 21.032 1.00 98.06 485 VAL A C 1
ATOM 3731 O O . VAL A 1 485 ? -25.696 5.070 21.960 1.00 98.06 485 VAL A O 1
ATOM 3734 N N . GLU A 1 486 ? -24.693 6.671 20.758 1.00 97.56 486 GLU A N 1
ATOM 3735 C CA . GLU A 1 486 ? -25.251 7.809 21.500 1.00 97.56 486 GLU A CA 1
ATOM 3736 C C . GLU A 1 486 ? -26.783 7.858 21.384 1.00 97.56 486 GLU A C 1
ATOM 3738 O O . GLU A 1 486 ? -27.464 7.927 22.402 1.00 97.56 486 GLU A O 1
ATOM 3743 N N . GLU A 1 487 ? -27.341 7.716 20.177 1.00 96.88 487 GLU A N 1
ATOM 3744 C CA . GLU A 1 487 ? -28.790 7.667 19.909 1.00 96.88 487 GLU A CA 1
ATOM 3745 C C . GLU A 1 487 ? -29.505 6.512 20.639 1.00 96.88 487 GLU A C 1
ATOM 3747 O O . GLU A 1 487 ? -30.680 6.635 20.989 1.00 96.88 487 GLU A O 1
ATOM 3752 N N . ALA A 1 488 ? -28.810 5.398 20.896 1.00 97.69 488 ALA A N 1
ATOM 3753 C CA . ALA A 1 488 ? -29.357 4.240 21.606 1.00 97.69 488 ALA A CA 1
ATOM 3754 C C . ALA A 1 488 ? -29.194 4.319 23.140 1.00 97.69 488 ALA A C 1
ATOM 3756 O O . ALA A 1 488 ? -30.029 3.782 23.874 1.00 97.69 488 ALA A O 1
ATOM 3757 N N . LEU A 1 489 ? -28.139 4.975 23.639 1.00 97.81 489 LEU A N 1
ATOM 3758 C CA . LEU A 1 489 ? -27.855 5.100 25.076 1.00 97.81 489 LEU A CA 1
ATOM 3759 C C . LEU A 1 489 ? -28.460 6.361 25.711 1.00 97.81 489 LEU A C 1
ATOM 3761 O O . LEU A 1 489 ? -28.896 6.312 26.863 1.00 97.81 489 LEU A O 1
ATOM 3765 N N . TRP A 1 490 ? -28.465 7.493 25.004 1.00 97.81 490 TRP A N 1
ATOM 3766 C CA . TRP A 1 490 ? -28.798 8.804 25.561 1.00 97.81 490 TRP A CA 1
ATOM 3767 C C . TRP A 1 490 ? -30.259 9.179 25.311 1.00 97.81 490 TRP A C 1
ATOM 3769 O O . TRP A 1 490 ? -30.680 9.509 24.204 1.00 97.81 490 TRP A O 1
ATOM 3779 N N . LYS A 1 491 ? -31.042 9.183 26.387 1.00 96.25 491 LYS A N 1
ATOM 3780 C CA . LYS A 1 491 ? -32.468 9.520 26.376 1.00 96.25 491 LYS A CA 1
ATOM 3781 C C . LYS A 1 491 ? -32.678 11.019 26.641 1.00 96.25 491 LYS A C 1
ATOM 3783 O O . LYS A 1 491 ? -31.875 11.632 27.353 1.00 96.25 491 LYS A O 1
ATOM 3788 N N . PRO A 1 492 ? -33.764 11.626 26.124 1.00 95.56 492 PRO A N 1
ATOM 3789 C CA . PRO A 1 492 ? -34.134 12.996 26.469 1.00 95.56 492 PRO A CA 1
ATOM 3790 C C . PRO A 1 492 ? -34.224 13.188 27.988 1.00 95.56 492 PRO A C 1
ATOM 3792 O O . PRO A 1 492 ? -34.839 12.380 28.680 1.00 95.56 492 PRO A O 1
ATOM 3795 N N . GLY A 1 493 ? -33.611 14.259 28.494 1.00 95.19 493 GLY A N 1
ATOM 3796 C CA . GLY A 1 493 ? -33.573 14.583 29.924 1.00 95.19 493 GLY A CA 1
ATOM 3797 C C . GLY A 1 493 ? -32.374 14.029 30.705 1.00 95.19 493 GLY A C 1
ATOM 3798 O O . GLY A 1 493 ? -32.152 14.511 31.809 1.00 95.19 493 GLY A O 1
ATOM 3799 N N . MET A 1 494 ? -31.578 13.100 30.154 1.00 97.88 494 MET A N 1
ATOM 3800 C CA . MET A 1 494 ? -30.395 12.581 30.861 1.00 97.88 494 MET A CA 1
ATOM 3801 C C . MET A 1 494 ? -29.335 13.663 31.113 1.00 97.88 494 MET A C 1
ATOM 3803 O O . MET A 1 494 ? -29.008 14.449 30.212 1.00 97.88 494 MET A O 1
ATOM 3807 N N . THR A 1 495 ? -28.750 13.652 32.311 1.00 97.12 495 THR A N 1
ATOM 3808 C CA . THR A 1 495 ? -27.649 14.543 32.706 1.00 97.12 495 THR A CA 1
ATOM 3809 C C . THR A 1 495 ? -26.328 14.165 32.027 1.00 97.12 495 THR A C 1
ATOM 3811 O O . THR A 1 495 ? -26.174 13.090 31.440 1.00 97.12 495 THR A O 1
ATOM 3814 N N . ASN A 1 496 ? -25.327 15.039 32.136 1.00 97.62 496 ASN A N 1
ATOM 3815 C CA . ASN A 1 496 ? -23.976 14.753 31.656 1.00 97.62 496 ASN A CA 1
ATOM 3816 C C . ASN A 1 496 ? -23.324 13.569 32.404 1.00 97.62 496 ASN A C 1
ATOM 3818 O O . ASN A 1 496 ? -22.725 12.712 31.754 1.00 97.62 496 ASN A O 1
ATOM 3822 N N . SER A 1 497 ? -23.507 13.435 33.726 1.00 97.06 497 SER A N 1
ATOM 3823 C CA . SER A 1 497 ? -23.020 12.264 34.479 1.00 97.06 497 SER A CA 1
ATOM 3824 C C . SER A 1 497 ? -23.717 10.971 34.053 1.00 97.06 497 SER A C 1
ATOM 3826 O O . SER A 1 497 ? -23.041 9.960 33.861 1.00 97.06 497 SER A O 1
ATOM 3828 N N . GLU A 1 498 ? -25.034 10.984 33.832 1.00 98.12 498 GLU A N 1
ATOM 3829 C CA . GLU A 1 498 ? -25.780 9.806 33.365 1.00 98.12 498 GLU A CA 1
ATOM 3830 C C . GLU A 1 498 ? -25.340 9.357 31.964 1.00 98.12 498 GLU A C 1
ATOM 3832 O O . GLU A 1 498 ? -25.123 8.165 31.736 1.00 98.12 498 GLU A O 1
ATOM 3837 N N . LYS A 1 499 ? -25.152 10.298 31.029 1.00 98.50 499 LYS A N 1
ATOM 3838 C CA . LYS A 1 499 ? -24.686 10.017 29.659 1.00 98.50 499 LYS A CA 1
ATOM 3839 C C . LYS A 1 499 ? -23.282 9.418 29.621 1.00 98.50 499 LYS A C 1
ATOM 3841 O O . LYS A 1 499 ? -23.053 8.447 28.895 1.00 98.50 499 LYS A O 1
ATOM 3846 N N . LEU A 1 500 ? -22.358 9.974 30.409 1.00 98.38 500 LEU A N 1
ATOM 3847 C CA . LEU A 1 500 ? -20.987 9.472 30.527 1.00 98.38 500 LEU A CA 1
ATOM 3848 C C . LEU A 1 500 ? -20.954 8.101 31.216 1.00 98.38 500 LEU A C 1
ATOM 3850 O O . LEU A 1 500 ? -20.260 7.203 30.745 1.00 98.38 500 LEU A O 1
ATOM 3854 N N . THR A 1 501 ? -21.776 7.898 32.252 1.00 98.19 501 THR A N 1
ATOM 3855 C CA . THR A 1 501 ? -21.937 6.598 32.929 1.00 98.19 501 THR A CA 1
ATOM 3856 C C . THR A 1 501 ? -22.477 5.532 31.977 1.00 98.19 501 THR A C 1
ATOM 3858 O O . THR A 1 501 ? -21.936 4.429 31.924 1.00 98.19 501 THR A O 1
ATOM 3861 N N . ALA A 1 502 ? -23.504 5.851 31.184 1.00 98.25 502 ALA A N 1
ATOM 3862 C CA . ALA A 1 502 ? -24.070 4.926 30.206 1.00 98.25 502 ALA A CA 1
ATOM 3863 C C . ALA A 1 502 ? -23.029 4.484 29.163 1.00 98.25 502 ALA A C 1
ATOM 3865 O O . ALA A 1 502 ? -22.921 3.291 28.878 1.00 98.25 502 ALA A O 1
ATOM 3866 N N . LEU A 1 503 ? -22.225 5.417 28.639 1.00 97.75 503 LEU A N 1
ATOM 3867 C CA . LEU A 1 503 ? -21.205 5.105 27.636 1.00 97.75 503 LEU A CA 1
ATOM 3868 C C . LEU A 1 503 ? -19.996 4.357 28.229 1.00 97.75 503 LEU A C 1
ATOM 3870 O O . LEU A 1 503 ? -19.538 3.386 27.629 1.00 97.75 503 LEU A O 1
ATOM 3874 N N . ASN A 1 504 ? -19.535 4.732 29.428 1.00 97.25 504 ASN A N 1
ATOM 3875 C CA . ASN A 1 504 ? -18.527 3.988 30.195 1.00 97.25 504 ASN A CA 1
ATOM 3876 C C . ASN A 1 504 ? -18.954 2.526 30.403 1.00 97.25 504 ASN A C 1
ATOM 3878 O O . ASN A 1 504 ? -18.212 1.597 30.086 1.00 97.25 504 ASN A O 1
ATOM 3882 N N . ASN A 1 505 ? -20.184 2.320 30.881 1.00 96.25 505 ASN A N 1
ATOM 3883 C CA . ASN A 1 505 ? -20.711 0.992 31.177 1.00 96.25 505 ASN A CA 1
ATOM 3884 C C . ASN A 1 505 ? -20.947 0.173 29.899 1.00 96.25 505 ASN A C 1
ATOM 3886 O O . ASN A 1 505 ? -20.707 -1.035 29.902 1.00 96.25 505 ASN A O 1
ATOM 3890 N N . TYR A 1 506 ? -21.355 0.807 28.793 1.00 96.75 506 TYR A N 1
ATOM 3891 C CA . TYR A 1 506 ? -21.443 0.154 27.486 1.00 96.75 506 TYR A CA 1
ATOM 3892 C C . TYR A 1 506 ? -20.072 -0.335 27.005 1.00 96.75 506 TYR A C 1
ATOM 3894 O O . TYR A 1 506 ? -19.923 -1.524 26.726 1.00 96.75 506 TYR A O 1
ATOM 3902 N N . ILE A 1 507 ? -19.057 0.538 26.970 1.00 95.12 507 ILE A N 1
ATOM 3903 C CA . ILE A 1 507 ? -17.703 0.174 26.520 1.00 95.12 507 ILE A CA 1
ATOM 3904 C C . ILE A 1 507 ? -17.145 -0.958 27.390 1.00 95.12 507 ILE A C 1
ATOM 3906 O O . ILE A 1 507 ? -16.725 -1.990 26.861 1.00 95.12 507 ILE A O 1
ATOM 3910 N N . ASN A 1 508 ? -17.221 -0.816 28.716 1.00 92.94 508 ASN A N 1
ATOM 3911 C CA . ASN A 1 508 ? -16.677 -1.805 29.643 1.00 92.94 508 ASN A CA 1
ATOM 3912 C C . ASN A 1 508 ? -17.399 -3.155 29.590 1.00 92.94 508 ASN A C 1
ATOM 3914 O O . ASN A 1 508 ? -16.752 -4.172 29.792 1.00 92.94 508 ASN A O 1
ATOM 3918 N N . SER A 1 509 ? -18.702 -3.195 29.291 1.00 91.31 509 SER A N 1
ATOM 3919 C CA . SER A 1 509 ? -19.472 -4.450 29.220 1.00 91.31 509 SER A CA 1
ATOM 3920 C C . SER A 1 509 ? -19.507 -5.112 27.836 1.00 91.31 509 SER A C 1
ATOM 3922 O O . SER A 1 509 ? -20.148 -6.156 27.687 1.00 91.31 509 SER A O 1
ATOM 3924 N N . THR A 1 510 ? -18.816 -4.538 26.841 1.00 91.94 510 THR A N 1
ATOM 3925 C CA . THR A 1 510 ? -18.759 -5.047 25.455 1.00 91.94 510 THR A CA 1
ATOM 3926 C C . THR A 1 510 ? -17.344 -5.278 24.916 1.00 91.94 510 THR A C 1
ATOM 3928 O O . THR A 1 510 ? -17.178 -6.098 24.014 1.00 91.94 510 THR A O 1
ATOM 3931 N N . ASN A 1 511 ? -16.326 -4.602 25.458 1.00 90.06 511 ASN A N 1
ATOM 3932 C CA . ASN A 1 511 ? -14.923 -4.729 25.045 1.00 90.06 511 ASN A CA 1
ATOM 3933 C C . ASN A 1 511 ? -14.098 -5.498 26.080 1.00 90.06 511 ASN A C 1
ATOM 3935 O O . ASN A 1 511 ? -14.479 -5.598 27.247 1.00 90.06 511 ASN A O 1
ATOM 3939 N N . HIS A 1 512 ? -12.929 -5.983 25.665 1.00 85.00 512 HIS A N 1
ATOM 3940 C CA . HIS A 1 512 ? -11.982 -6.668 26.546 1.00 85.00 512 HIS A CA 1
ATOM 3941 C C . HIS A 1 512 ? -10.674 -5.881 26.713 1.00 85.00 512 HIS A C 1
ATOM 3943 O O . HIS A 1 512 ? -10.187 -5.262 25.763 1.00 85.00 512 HIS A O 1
ATOM 3949 N N . TYR A 1 513 ? -10.091 -5.953 27.911 1.00 86.06 513 TYR A N 1
ATOM 3950 C CA . TYR A 1 513 ? -8.775 -5.389 28.220 1.00 86.06 513 TYR A CA 1
ATOM 3951 C C . TYR A 1 513 ? -7.667 -6.201 27.519 1.00 86.06 513 TYR A C 1
ATOM 3953 O O . TYR A 1 513 ? -7.722 -7.436 27.552 1.00 86.06 513 TYR A O 1
ATOM 3961 N N . PRO A 1 514 ? -6.634 -5.583 26.910 1.00 81.75 514 PRO A N 1
ATOM 3962 C CA . PRO A 1 514 ? -5.558 -6.313 26.243 1.00 81.75 514 PRO A CA 1
ATOM 3963 C C . PRO A 1 514 ? -4.753 -7.182 27.219 1.00 81.75 514 PRO A C 1
ATOM 3965 O O . PRO A 1 514 ? -4.024 -6.685 28.076 1.00 81.75 514 PRO A O 1
ATOM 3968 N N . GLY A 1 515 ? -4.830 -8.497 27.023 1.00 76.25 515 GLY A N 1
ATOM 3969 C CA . GLY A 1 515 ? -4.037 -9.507 27.721 1.00 76.25 515 GLY A CA 1
ATOM 3970 C C . GLY A 1 515 ? -3.588 -10.604 26.757 1.00 76.25 515 GLY A C 1
ATOM 3971 O O . GLY A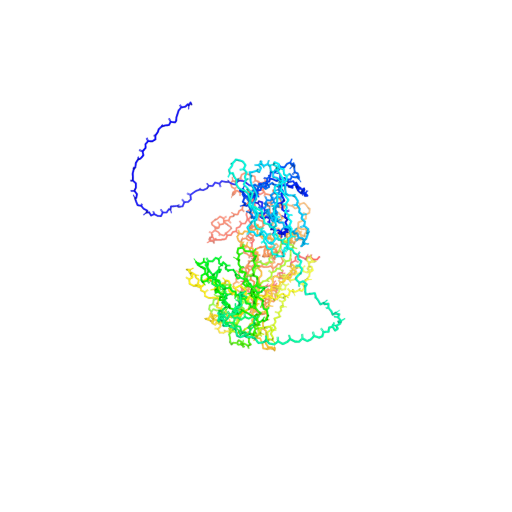 1 515 ? -4.148 -10.744 25.669 1.00 76.25 515 GLY A O 1
ATOM 3972 N N . CYS A 1 516 ? -2.584 -11.397 27.145 1.00 71.06 516 CYS A N 1
ATOM 3973 C CA . CYS A 1 516 ? -2.120 -12.528 26.333 1.00 71.06 516 CYS A CA 1
ATOM 3974 C C . CYS A 1 516 ? -3.265 -13.496 26.019 1.00 71.06 516 CYS A C 1
ATOM 3976 O O . CYS A 1 516 ? -3.513 -13.792 24.852 1.00 71.06 516 CYS A O 1
ATOM 3978 N N . ASP A 1 517 ? -4.008 -13.889 27.050 1.00 80.69 517 ASP A N 1
ATOM 3979 C CA . ASP A 1 517 ? -5.072 -14.888 26.999 1.00 80.69 517 ASP A CA 1
ATOM 3980 C C . ASP A 1 517 ? -6.204 -14.520 26.027 1.00 80.69 517 ASP A C 1
ATOM 3982 O O . ASP A 1 517 ? -6.720 -15.383 25.320 1.00 80.69 517 ASP A O 1
ATOM 3986 N N . LEU A 1 518 ? -6.546 -13.229 25.930 1.00 78.56 518 LEU A N 1
ATOM 3987 C CA . LEU A 1 518 ? -7.552 -12.712 24.993 1.00 78.56 518 LEU A CA 1
ATOM 3988 C C . LEU A 1 518 ? -7.146 -12.959 23.531 1.00 78.56 518 LEU A C 1
ATOM 3990 O O . LEU A 1 518 ? -7.988 -13.144 22.656 1.00 78.56 518 LEU A O 1
ATOM 3994 N N . THR A 1 519 ? -5.838 -12.976 23.279 1.00 76.38 519 THR A N 1
ATOM 3995 C CA . THR A 1 519 ? -5.227 -13.203 21.965 1.00 76.38 519 THR A CA 1
ATOM 3996 C C . THR A 1 519 ? -4.725 -14.640 21.781 1.00 76.38 519 THR A C 1
ATOM 3998 O O . THR A 1 519 ? -3.903 -14.896 20.903 1.00 76.38 519 THR A O 1
ATOM 4001 N N . LEU A 1 520 ? -5.229 -15.593 22.575 1.00 81.38 520 LEU A N 1
ATOM 4002 C CA . LEU A 1 520 ? -4.974 -17.024 22.414 1.00 81.38 520 LEU A CA 1
ATOM 4003 C C . LEU A 1 520 ? -6.269 -17.765 22.064 1.00 81.38 520 LEU A C 1
ATOM 4005 O O . LEU A 1 520 ? -7.214 -17.821 22.849 1.00 81.38 520 LEU A O 1
ATOM 4009 N N . LYS A 1 521 ? -6.277 -18.395 20.882 1.00 86.44 521 LYS A N 1
ATOM 4010 C CA . LYS A 1 521 ? -7.388 -19.203 20.347 1.00 86.44 521 LYS A CA 1
ATOM 4011 C C . LYS A 1 521 ? -7.928 -20.245 21.327 1.00 86.44 521 LYS A C 1
ATOM 4013 O O . LYS A 1 521 ? -9.126 -20.498 21.345 1.00 86.44 521 LYS A O 1
ATOM 4018 N N . GLU A 1 522 ? -7.035 -20.870 22.090 1.00 86.25 522 GLU A N 1
ATOM 4019 C CA . GLU A 1 522 ? -7.359 -21.927 23.053 1.00 86.25 522 GLU A CA 1
ATOM 4020 C C . GLU A 1 522 ? -8.251 -21.425 24.196 1.00 86.25 522 GLU A C 1
ATOM 4022 O O . GLU A 1 522 ? -9.061 -22.185 24.720 1.00 86.25 522 GLU A O 1
ATOM 4027 N N . TYR A 1 523 ? -8.130 -20.144 24.556 1.00 83.31 523 TYR A N 1
ATOM 4028 C CA . TYR A 1 523 ? -8.834 -19.552 25.690 1.00 83.31 523 TYR A CA 1
ATOM 4029 C C . TYR A 1 523 ? -10.024 -18.701 25.231 1.00 83.31 523 TYR A C 1
ATOM 4031 O O . TYR A 1 523 ? -11.134 -18.884 25.728 1.00 83.31 523 TYR A O 1
ATOM 4039 N N . ASN A 1 524 ? -9.836 -17.834 24.227 1.00 82.12 524 ASN A N 1
ATOM 4040 C CA . ASN A 1 524 ? -10.915 -17.026 23.654 1.00 82.12 524 ASN A CA 1
ATOM 4041 C C . ASN A 1 524 ? -11.083 -17.268 22.142 1.00 82.12 524 ASN A C 1
ATOM 4043 O O . ASN A 1 524 ? -10.799 -16.413 21.295 1.00 82.12 524 ASN A O 1
ATOM 4047 N N . ALA A 1 525 ? -11.582 -18.460 21.803 1.00 85.00 525 ALA A N 1
ATOM 4048 C CA . ALA A 1 525 ? -11.872 -18.865 20.428 1.00 85.00 525 ALA A CA 1
ATOM 4049 C C . ALA A 1 525 ? -12.846 -17.907 19.717 1.00 85.00 525 ALA A C 1
ATOM 4051 O O . ALA A 1 525 ? -12.688 -17.643 18.529 1.00 85.00 525 ALA A O 1
ATOM 4052 N N . THR A 1 526 ? -13.816 -17.346 20.442 1.00 83.12 526 THR A N 1
ATOM 4053 C CA . THR A 1 526 ? -14.877 -16.468 19.921 1.00 83.12 526 THR A CA 1
ATOM 4054 C C . THR A 1 526 ? -14.397 -15.044 19.622 1.00 83.12 526 THR A C 1
ATOM 4056 O O . THR A 1 526 ? -14.869 -14.418 18.666 1.00 83.12 526 THR A O 1
ATOM 4059 N N . PHE A 1 527 ? -13.412 -14.532 20.363 1.00 84.81 527 PHE A N 1
ATOM 4060 C CA . PHE A 1 527 ? -12.651 -13.353 19.953 1.00 84.81 527 PHE A CA 1
ATOM 4061 C C . PHE A 1 527 ? -11.775 -13.693 18.737 1.00 84.81 527 PHE A C 1
ATOM 4063 O O . PHE A 1 527 ? -11.845 -13.027 17.701 1.00 84.81 527 PHE A O 1
ATOM 4070 N N . TRP A 1 528 ? -11.006 -14.782 18.813 1.00 87.50 528 TRP A N 1
ATOM 4071 C CA . TRP A 1 528 ? -10.080 -15.199 17.757 1.00 87.50 528 TRP A CA 1
ATOM 4072 C C . TRP A 1 528 ? -10.762 -15.405 16.394 1.00 87.50 528 TRP A C 1
ATOM 4074 O O . TRP A 1 528 ? -10.251 -14.955 15.370 1.00 87.50 528 TRP A O 1
ATOM 4084 N N . GLU A 1 529 ? -11.948 -16.010 16.365 1.00 89.25 529 GLU A N 1
ATOM 4085 C CA . GLU A 1 529 ? -12.753 -16.278 15.163 1.00 89.25 529 GLU A CA 1
ATOM 4086 C C . GLU A 1 529 ? -13.203 -15.000 14.429 1.00 89.25 529 GLU A C 1
ATOM 4088 O O . GLU A 1 529 ? -13.415 -15.036 13.212 1.00 89.25 529 GLU A O 1
ATOM 4093 N N . ASN A 1 530 ? -13.307 -13.881 15.157 1.00 89.12 530 ASN A N 1
ATOM 4094 C CA . ASN A 1 530 ? -13.701 -12.560 14.661 1.00 89.12 530 ASN A CA 1
ATOM 4095 C C . ASN A 1 530 ? -12.520 -11.684 14.212 1.00 89.12 530 ASN A C 1
ATOM 4097 O O . ASN A 1 530 ? -12.695 -10.821 13.344 1.00 89.12 530 ASN A O 1
ATOM 4101 N N . TRP A 1 531 ? -11.352 -11.877 14.832 1.00 88.81 531 TRP A N 1
ATOM 4102 C CA . TRP A 1 531 ? -10.223 -10.940 14.796 1.00 88.81 531 TRP A CA 1
ATOM 4103 C C . TRP A 1 531 ? -8.935 -11.507 14.173 1.00 88.81 531 TRP A C 1
ATOM 4105 O O . TRP A 1 531 ? -8.059 -10.732 13.783 1.00 88.81 531 TRP A O 1
ATOM 4115 N N . SER A 1 532 ? -8.815 -12.831 14.041 1.00 90.06 532 SER A N 1
ATOM 4116 C CA . SER A 1 532 ? -7.704 -13.489 13.340 1.00 90.06 532 SER A CA 1
ATOM 4117 C C . SER A 1 532 ? -7.936 -13.605 11.824 1.00 90.06 532 SER A C 1
ATOM 4119 O O . SER A 1 532 ? -9.033 -13.386 11.307 1.00 90.06 532 SER A O 1
ATOM 4121 N N . VAL A 1 533 ? -6.862 -13.947 11.114 1.00 89.50 533 VAL A N 1
ATOM 4122 C CA . VAL A 1 533 ? -6.773 -14.184 9.669 1.00 89.50 533 VAL A CA 1
ATOM 4123 C C . VAL A 1 533 ? -5.865 -15.388 9.466 1.00 89.50 533 VAL A C 1
ATOM 4125 O O . VAL A 1 533 ? -4.768 -15.386 10.013 1.00 89.50 533 VAL A O 1
ATOM 4128 N N . ASP A 1 534 ? -6.297 -16.407 8.715 1.00 89.56 534 ASP A N 1
ATOM 4129 C CA . ASP A 1 534 ? -5.545 -17.662 8.523 1.00 89.56 534 ASP A CA 1
ATOM 4130 C C . ASP A 1 534 ? -4.954 -18.203 9.843 1.00 89.56 534 ASP A C 1
ATOM 4132 O O . ASP A 1 534 ? -3.765 -18.501 9.968 1.00 89.56 534 ASP A O 1
ATOM 4136 N N . ASP A 1 535 ? -5.813 -18.257 10.865 1.00 88.62 535 ASP A N 1
ATOM 4137 C CA . ASP A 1 535 ? -5.488 -18.686 12.228 1.00 88.62 535 ASP A CA 1
ATOM 4138 C C . ASP A 1 535 ? -4.330 -17.904 12.883 1.00 88.62 535 ASP A C 1
ATOM 4140 O O . ASP A 1 535 ? -3.523 -18.457 13.625 1.00 88.62 535 ASP A O 1
ATOM 4144 N N . THR A 1 536 ? -4.229 -16.605 12.577 1.00 84.62 536 THR A N 1
ATOM 4145 C CA . THR A 1 536 ? -3.142 -15.708 12.998 1.00 84.62 536 THR A CA 1
ATOM 4146 C C . THR A 1 536 ? -3.655 -14.285 13.266 1.00 84.62 536 THR A C 1
ATOM 4148 O O . THR A 1 536 ? -4.410 -13.726 12.473 1.00 84.62 536 THR A O 1
ATOM 4151 N N . TYR A 1 537 ? -3.207 -13.622 14.337 1.00 85.06 537 TYR A N 1
ATOM 4152 C CA . TYR A 1 537 ? -3.486 -12.191 14.539 1.00 85.06 537 TYR A CA 1
ATOM 4153 C C . TYR A 1 537 ? -2.475 -11.314 13.775 1.00 85.06 537 TYR A C 1
ATOM 4155 O O . TYR A 1 537 ? -1.338 -11.129 14.210 1.00 85.06 537 TYR A O 1
ATOM 4163 N N . ILE A 1 538 ? -2.878 -10.788 12.611 1.00 86.25 538 ILE A N 1
ATOM 4164 C CA . ILE A 1 538 ? -2.007 -9.986 11.721 1.00 86.25 538 ILE A CA 1
ATOM 4165 C C . ILE A 1 538 ? -2.167 -8.466 11.875 1.00 86.25 538 ILE A C 1
ATOM 4167 O O . ILE A 1 538 ? -1.334 -7.702 11.372 1.00 86.25 538 ILE A O 1
ATOM 4171 N N . MET A 1 539 ? -3.253 -8.014 12.507 1.00 83.00 539 MET A N 1
ATOM 4172 C CA . MET A 1 539 ? -3.588 -6.593 12.599 1.00 83.00 539 MET A CA 1
ATOM 4173 C C . MET A 1 539 ? -2.664 -5.856 13.571 1.00 83.00 539 MET A C 1
ATOM 4175 O O . MET A 1 539 ? -2.136 -6.411 14.532 1.00 83.00 539 MET A O 1
ATOM 4179 N N . LYS A 1 540 ? -2.467 -4.568 13.303 1.00 75.44 540 LYS A N 1
ATOM 4180 C CA . LYS A 1 540 ? -1.693 -3.644 14.132 1.00 75.44 540 LYS A CA 1
ATOM 4181 C C . LYS A 1 540 ? -2.553 -2.429 14.436 1.00 75.44 540 LYS A C 1
ATOM 4183 O O . LYS A 1 540 ? -3.372 -2.065 13.602 1.00 75.44 540 LYS A O 1
ATOM 4188 N N . THR A 1 541 ? -2.281 -1.779 15.565 1.00 73.38 541 THR A N 1
ATOM 4189 C CA . THR A 1 541 ? -3.030 -0.599 16.016 1.00 73.38 541 THR A CA 1
ATOM 4190 C C . THR A 1 541 ? -3.122 0.493 14.942 1.00 73.38 541 THR A C 1
ATOM 4192 O O . THR A 1 541 ? -2.095 0.981 14.450 1.00 73.38 541 THR A O 1
ATOM 4195 N N . ASP A 1 542 ? -4.352 0.845 14.589 1.00 81.25 542 ASP A N 1
ATOM 4196 C CA . ASP A 1 542 ? -4.784 1.888 13.656 1.00 81.25 542 ASP A CA 1
ATOM 4197 C C . ASP A 1 542 ? -5.843 2.672 14.438 1.00 81.25 542 ASP A C 1
ATOM 4199 O O . ASP A 1 542 ? -7.007 2.284 14.503 1.00 81.25 542 ASP A O 1
ATOM 4203 N N . SER A 1 543 ? -5.409 3.722 15.140 1.00 81.62 543 SER A N 1
ATOM 4204 C CA . SER A 1 543 ? -6.125 4.250 16.307 1.00 81.62 543 SER A CA 1
ATOM 4205 C C . SER A 1 543 ? -7.538 4.758 16.007 1.00 81.62 543 SER A C 1
ATOM 4207 O O . SER A 1 543 ? -8.354 4.818 16.919 1.00 81.62 543 SER A O 1
ATOM 4209 N N . ILE A 1 544 ? -7.865 5.130 14.759 1.00 85.94 544 ILE A N 1
ATOM 4210 C CA . ILE A 1 544 ? -9.253 5.483 14.415 1.00 85.94 544 ILE A CA 1
ATOM 4211 C C . ILE A 1 544 ? -10.132 4.241 14.263 1.00 85.94 544 ILE A C 1
ATOM 4213 O O . ILE A 1 544 ? -11.299 4.283 14.641 1.00 85.94 544 ILE A O 1
ATOM 4217 N N . LEU A 1 545 ? -9.591 3.136 13.742 1.00 87.94 545 LEU A N 1
ATOM 4218 C CA . LEU A 1 545 ? -10.299 1.863 13.636 1.00 87.94 545 LEU A CA 1
ATOM 4219 C C . LEU A 1 545 ? -10.444 1.195 14.998 1.00 87.94 545 LEU A C 1
ATOM 4221 O O . LEU A 1 545 ? -11.534 0.723 15.306 1.00 87.94 545 LEU A O 1
ATOM 4225 N N . ASP A 1 546 ? -9.399 1.240 15.821 1.00 87.69 546 ASP A N 1
ATOM 4226 C CA . ASP A 1 546 ? -9.435 0.746 17.197 1.00 87.69 546 ASP A CA 1
ATOM 4227 C C . ASP A 1 546 ? -10.509 1.520 17.997 1.00 87.69 546 ASP A C 1
ATOM 4229 O O . ASP A 1 546 ? -11.441 0.918 18.532 1.00 87.69 546 ASP A O 1
ATOM 4233 N N . ASN A 1 547 ? -10.499 2.862 17.941 1.00 89.62 547 ASN A N 1
ATOM 4234 C CA . ASN A 1 547 ? -11.531 3.706 18.564 1.00 89.62 547 ASN A CA 1
ATOM 4235 C C . ASN A 1 547 ? -12.937 3.531 17.954 1.00 89.62 547 ASN A C 1
ATOM 4237 O O . ASN A 1 547 ? -13.924 3.753 18.646 1.00 89.62 547 ASN A O 1
ATOM 4241 N N . THR A 1 548 ? -13.061 3.162 16.673 1.00 93.19 548 THR A N 1
ATOM 4242 C CA . THR A 1 548 ? -14.368 2.859 16.050 1.00 93.19 548 THR A CA 1
ATOM 4243 C C . THR A 1 548 ? -14.906 1.520 16.556 1.00 93.19 548 THR A C 1
ATOM 4245 O O . THR A 1 548 ? -16.090 1.395 16.859 1.00 93.19 548 THR A O 1
ATOM 4248 N N . MET A 1 549 ? -14.037 0.514 16.680 1.00 93.50 549 MET A N 1
ATOM 4249 C CA . MET A 1 549 ? -14.413 -0.823 17.141 1.00 93.50 549 MET A CA 1
ATOM 4250 C C . MET A 1 549 ? -14.581 -0.920 18.658 1.00 93.50 549 MET A C 1
ATOM 4252 O O . MET A 1 549 ? -15.268 -1.828 19.116 1.00 93.50 549 MET A O 1
ATOM 4256 N N . MET A 1 550 ? -14.084 0.054 19.425 1.00 92.94 550 MET A N 1
ATOM 4257 C CA . MET A 1 550 ? -14.449 0.262 20.832 1.00 92.94 550 MET A CA 1
ATOM 4258 C C . MET A 1 550 ? -15.977 0.381 21.036 1.00 92.94 550 MET A C 1
ATOM 4260 O O . MET A 1 550 ? -16.502 0.063 22.098 1.00 92.94 550 MET A O 1
ATOM 4264 N N . PHE A 1 551 ? -16.724 0.788 20.007 1.00 95.44 551 PHE A N 1
ATOM 4265 C CA . PHE A 1 551 ? -18.190 0.837 20.031 1.00 95.44 551 PHE A CA 1
ATOM 4266 C C . PHE A 1 551 ? -18.868 -0.450 19.522 1.00 95.44 551 PHE A C 1
ATOM 4268 O O . PHE A 1 551 ? -20.098 -0.524 19.498 1.00 95.44 551 PHE A O 1
ATOM 4275 N N . GLN A 1 552 ? -18.086 -1.450 19.098 1.00 94.56 552 GLN A N 1
ATOM 4276 C CA . GLN A 1 552 ? -18.514 -2.674 18.402 1.00 94.56 552 GLN A CA 1
ATOM 4277 C C . GLN A 1 552 ? -17.755 -3.941 18.872 1.00 94.56 552 GLN A C 1
ATOM 4279 O O . GLN A 1 552 ? -17.578 -4.882 18.097 1.00 94.56 552 GLN A O 1
ATOM 4284 N N . GLY A 1 553 ? -17.316 -3.987 20.135 1.00 89.06 553 GLY A N 1
ATOM 4285 C CA . GLY A 1 553 ? -16.731 -5.187 20.753 1.00 89.06 553 GLY A CA 1
ATOM 4286 C C . GLY A 1 553 ? -15.292 -5.483 20.322 1.00 89.06 553 GLY A C 1
ATOM 4287 O O . GLY A 1 553 ? -14.974 -6.591 19.880 1.00 89.06 553 GLY A O 1
ATOM 4288 N N . GLY A 1 554 ? -14.434 -4.468 20.406 1.00 88.88 554 GLY A N 1
ATOM 4289 C CA . GLY A 1 554 ? -12.998 -4.563 20.173 1.00 88.88 554 GLY A CA 1
ATOM 4290 C C . GLY A 1 554 ? -12.180 -4.776 21.448 1.00 88.88 554 GLY A C 1
ATOM 4291 O O . GLY A 1 554 ? -12.635 -5.351 22.441 1.00 88.88 554 GLY A O 1
ATOM 4292 N N . ILE A 1 555 ? -10.936 -4.304 21.384 1.00 86.88 555 ILE A N 1
ATOM 4293 C CA . ILE A 1 555 ? -10.008 -4.216 22.514 1.00 86.88 555 ILE A CA 1
ATOM 4294 C C . ILE A 1 555 ? -9.843 -2.741 22.873 1.00 86.88 555 ILE A C 1
ATOM 4296 O O . ILE A 1 555 ? -9.637 -1.911 21.988 1.00 86.88 555 ILE A O 1
ATOM 4300 N N . CYS A 1 556 ? -9.858 -2.428 24.164 1.00 89.00 556 CYS A N 1
ATOM 4301 C CA . CYS A 1 556 ? -9.452 -1.129 24.695 1.00 89.00 556 CYS A CA 1
ATOM 4302 C C . CYS A 1 556 ? -8.650 -1.327 25.983 1.00 89.00 556 CYS A C 1
ATOM 4304 O O . CYS A 1 556 ? -8.854 -2.313 26.675 1.00 89.00 556 CYS A O 1
ATOM 4306 N N . ASP A 1 557 ? -7.761 -0.397 26.320 1.00 90.00 557 ASP A N 1
ATOM 4307 C CA . ASP A 1 557 ? -7.189 -0.273 27.664 1.00 90.00 557 ASP A CA 1
ATOM 4308 C C . ASP A 1 557 ? -7.629 1.059 28.293 1.00 90.00 557 ASP A C 1
ATOM 4310 O O . ASP A 1 557 ? -8.446 1.782 27.720 1.00 90.00 557 ASP A O 1
ATOM 4314 N N . CYS A 1 558 ? -7.073 1.404 29.456 1.00 91.19 558 CYS A N 1
ATOM 4315 C CA . CYS A 1 558 ? -7.384 2.647 30.168 1.00 91.19 558 CYS A CA 1
ATOM 4316 C C . CYS A 1 558 ? -7.193 3.944 29.345 1.00 91.19 558 CYS A C 1
ATOM 4318 O O . CYS A 1 558 ? -7.783 4.970 29.686 1.00 91.19 558 CYS A O 1
ATOM 4320 N N . TRP A 1 559 ? -6.450 3.940 28.228 1.00 90.81 559 TRP A N 1
ATOM 4321 C CA . TRP A 1 559 ? -6.362 5.111 27.346 1.00 90.81 559 TRP A CA 1
ATOM 4322 C C . TRP A 1 559 ? -7.670 5.403 26.596 1.00 90.81 559 TRP A C 1
ATOM 4324 O O . TRP A 1 559 ? -7.842 6.524 26.112 1.00 90.81 559 TRP A O 1
ATOM 4334 N N . ALA A 1 560 ? -8.641 4.482 26.570 1.00 92.69 560 ALA A N 1
ATOM 4335 C CA . ALA A 1 560 ? -9.999 4.766 26.099 1.00 92.69 560 ALA A CA 1
ATOM 4336 C C . ALA A 1 560 ? -10.716 5.851 26.930 1.00 92.69 560 ALA A C 1
ATOM 4338 O O . ALA A 1 560 ? -11.617 6.521 26.417 1.00 92.69 560 ALA A O 1
ATOM 4339 N N . ALA A 1 561 ? -10.241 6.146 28.147 1.00 95.19 561 ALA A N 1
ATOM 4340 C CA . ALA A 1 561 ? -10.626 7.337 28.905 1.00 95.19 561 ALA A CA 1
ATOM 4341 C C . ALA A 1 561 ? -10.417 8.645 28.106 1.00 95.19 561 ALA A C 1
ATOM 4343 O O . ALA A 1 561 ? -11.188 9.592 28.261 1.00 95.19 561 ALA A O 1
ATOM 4344 N N . GLN A 1 562 ? -9.434 8.703 27.194 1.00 93.69 562 GLN A N 1
ATOM 4345 C CA . GLN A 1 562 ? -9.261 9.841 26.279 1.00 93.69 562 GLN A CA 1
ATOM 4346 C C . GLN A 1 562 ? -10.402 9.970 25.266 1.00 93.69 562 GLN A C 1
ATOM 4348 O O . GLN A 1 562 ? -10.743 11.085 24.872 1.00 93.69 562 GLN A O 1
ATOM 4353 N N . VAL A 1 563 ? -10.985 8.851 24.829 1.00 93.88 563 VAL A N 1
ATOM 4354 C CA . VAL A 1 563 ? -12.093 8.844 23.866 1.00 93.88 563 VAL A CA 1
ATOM 4355 C C . VAL A 1 563 ? -13.368 9.325 24.553 1.00 93.88 563 VAL A C 1
ATOM 4357 O O . VAL A 1 563 ? -14.028 10.217 24.026 1.00 93.88 563 VAL A O 1
ATOM 4360 N N . LEU A 1 564 ? -13.653 8.848 25.771 1.00 96.75 564 LEU A N 1
ATOM 4361 C CA . LEU A 1 564 ? -14.759 9.372 26.581 1.00 96.75 564 LEU A CA 1
ATOM 4362 C C . LEU A 1 564 ? -14.570 10.866 26.906 1.00 96.75 564 LEU A C 1
ATOM 4364 O O . LEU A 1 564 ? -15.518 11.637 26.779 1.00 96.75 564 LEU A O 1
ATOM 4368 N N . MET A 1 565 ? -13.343 11.306 27.221 1.00 97.31 565 MET A N 1
ATOM 4369 C CA . MET A 1 565 ? -13.045 12.728 27.449 1.00 97.31 565 MET A CA 1
ATOM 4370 C C . MET A 1 565 ? -13.295 13.569 26.196 1.00 97.31 565 MET A C 1
ATOM 4372 O O . MET A 1 565 ? -13.856 14.661 26.276 1.00 97.31 565 MET A O 1
ATOM 4376 N N . LYS A 1 566 ? -12.902 13.060 25.026 1.00 95.19 566 LYS A N 1
ATOM 4377 C CA . LYS A 1 566 ? -13.155 13.726 23.750 1.00 95.19 566 LYS A CA 1
ATOM 4378 C C . LYS A 1 566 ? -14.657 13.883 23.493 1.00 95.19 566 LYS A C 1
ATOM 4380 O O . LYS A 1 566 ? -15.061 14.938 23.020 1.00 95.19 566 LYS A O 1
ATOM 4385 N N . ILE A 1 567 ? -15.464 12.882 23.840 1.00 97.19 567 ILE A N 1
ATOM 4386 C CA . ILE A 1 567 ? -16.927 12.906 23.680 1.00 97.19 567 ILE A CA 1
ATOM 4387 C C . ILE A 1 567 ? -17.574 13.896 24.655 1.00 97.19 567 ILE A C 1
ATOM 4389 O O . ILE A 1 567 ? -18.391 14.725 24.254 1.00 97.19 567 ILE A O 1
ATOM 4393 N N . ALA A 1 568 ? -17.128 13.905 25.914 1.00 98.06 568 ALA A N 1
ATOM 4394 C CA . ALA A 1 568 ? -17.520 14.922 26.887 1.00 98.06 568 ALA A CA 1
ATOM 4395 C C . ALA A 1 568 ? -17.271 16.350 26.358 1.00 98.06 568 ALA A C 1
ATOM 4397 O O . ALA A 1 568 ? -18.136 17.214 26.482 1.00 98.06 568 ALA A O 1
ATOM 4398 N N . MET A 1 569 ? -16.121 16.585 25.718 1.00 97.75 569 MET A N 1
ATOM 4399 C CA . MET A 1 569 ? -15.735 17.898 25.192 1.00 97.75 569 MET A CA 1
ATOM 4400 C C . MET A 1 569 ? -16.412 18.286 23.868 1.00 97.75 569 MET A C 1
ATOM 4402 O O . MET A 1 569 ? -16.847 19.426 23.725 1.00 97.75 569 MET A O 1
ATOM 4406 N N . GLU A 1 570 ? -16.450 17.390 22.878 1.00 95.50 570 GLU A N 1
ATOM 4407 C CA . GLU A 1 570 ? -16.931 17.702 21.522 1.00 95.50 570 GLU A CA 1
ATOM 4408 C C . GLU A 1 570 ? -18.453 17.576 21.388 1.00 95.50 570 GLU A C 1
ATOM 4410 O O . GLU A 1 570 ? -19.055 18.360 20.655 1.00 95.50 570 GLU A O 1
ATOM 4415 N N . ASP A 1 571 ? -19.069 16.628 22.102 1.00 96.12 571 ASP A N 1
ATOM 4416 C CA . ASP A 1 571 ? -20.448 16.190 21.852 1.00 96.12 571 ASP A CA 1
ATOM 4417 C C . ASP A 1 571 ? -21.401 16.540 23.013 1.00 96.12 571 ASP A C 1
ATOM 4419 O O . ASP A 1 571 ? -22.580 16.816 22.785 1.00 96.12 571 ASP A O 1
ATOM 4423 N N . LEU A 1 572 ? -20.886 16.632 24.250 1.00 96.94 572 LEU A N 1
ATOM 4424 C CA . LEU A 1 572 ? -21.610 17.199 25.404 1.00 96.94 572 LEU A CA 1
ATOM 4425 C C . LEU A 1 572 ? -21.229 18.660 25.720 1.00 96.94 572 LEU A C 1
ATOM 4427 O O . LEU A 1 572 ? -21.912 19.309 26.511 1.00 96.94 572 LEU A O 1
ATOM 4431 N N . GLY A 1 573 ? -20.169 19.196 25.103 1.00 97.00 573 GLY A N 1
ATOM 4432 C CA . GLY A 1 573 ? -19.714 20.583 25.290 1.00 97.00 573 GLY A CA 1
ATOM 4433 C C . GLY A 1 573 ? -19.047 20.884 26.641 1.00 97.00 573 GLY A C 1
ATOM 4434 O O . GLY A 1 573 ? -18.840 22.053 26.970 1.00 97.00 573 GLY A O 1
ATOM 4435 N N . ILE A 1 574 ? -18.712 19.855 27.422 1.00 98.06 574 ILE A N 1
ATOM 4436 C CA . ILE A 1 574 ? -18.154 19.969 28.774 1.00 98.06 574 ILE A CA 1
ATOM 4437 C C . ILE A 1 574 ? -16.699 20.461 28.679 1.00 98.06 574 ILE A C 1
ATOM 4439 O O . ILE A 1 574 ? -15.884 19.838 27.989 1.00 98.06 574 ILE A O 1
ATOM 4443 N N . PRO A 1 575 ? -16.316 21.563 29.349 1.00 97.19 575 PRO A N 1
ATOM 4444 C CA . PRO A 1 575 ? -14.979 22.119 29.200 1.00 97.19 575 PRO A CA 1
ATOM 4445 C C . PRO A 1 575 ? -13.915 21.201 29.812 1.00 97.19 575 PRO A C 1
ATOM 4447 O O . PRO A 1 575 ? -14.128 20.529 30.824 1.00 97.19 575 PRO A O 1
ATOM 4450 N N . LYS A 1 576 ? -12.717 21.214 29.222 1.00 97.75 576 LYS A N 1
ATOM 4451 C CA . LYS A 1 576 ? -11.542 20.619 29.858 1.00 97.75 576 LYS A CA 1
ATOM 4452 C C . LYS A 1 576 ? -11.058 21.518 30.993 1.00 97.75 576 LYS A C 1
ATOM 4454 O O . LYS A 1 576 ? -10.699 22.664 30.735 1.00 97.75 576 LYS A O 1
ATOM 4459 N N . ILE A 1 577 ? -10.945 20.946 32.186 1.00 96.94 577 ILE A N 1
ATOM 4460 C CA . ILE A 1 577 ? -10.267 21.545 33.341 1.00 96.94 577 ILE A CA 1
ATOM 4461 C C . ILE A 1 577 ? -8.930 20.838 33.616 1.00 96.94 577 ILE A C 1
ATOM 4463 O O . ILE A 1 577 ? -8.604 19.804 33.021 1.00 96.94 577 ILE A O 1
ATOM 4467 N N . LYS A 1 578 ? -8.112 21.436 34.481 1.00 93.62 578 LYS A N 1
ATOM 4468 C CA . LYS A 1 578 ? -6.802 20.937 34.917 1.00 93.62 578 LYS A CA 1
ATOM 4469 C C . LYS A 1 578 ? -6.935 19.719 35.833 1.00 93.62 578 LYS A C 1
ATOM 4471 O O . LYS A 1 578 ? -6.301 18.697 35.582 1.00 93.62 578 LYS A O 1
ATOM 4476 N N . ASP A 1 579 ? -7.730 19.865 36.889 1.00 92.50 579 ASP A N 1
ATOM 4477 C CA . ASP A 1 579 ? -8.045 18.866 37.913 1.00 92.50 579 ASP A CA 1
ATOM 4478 C C . ASP A 1 579 ? -9.238 19.352 38.765 1.00 92.50 579 ASP A C 1
ATOM 4480 O O . ASP A 1 579 ? -9.825 20.404 38.494 1.00 92.50 579 ASP A O 1
ATOM 4484 N N . MET A 1 580 ? -9.582 18.605 39.818 1.00 90.25 580 MET A N 1
ATOM 4485 C CA . MET A 1 580 ? -10.708 18.900 40.710 1.00 90.25 580 MET A CA 1
ATOM 4486 C C . MET A 1 580 ? -10.700 20.305 41.346 1.00 90.25 580 MET A C 1
ATOM 4488 O O . MET A 1 580 ? -11.774 20.770 41.735 1.00 90.25 580 MET A O 1
ATOM 4492 N N . THR A 1 581 ? -9.548 20.988 41.463 1.00 91.00 581 THR A N 1
ATOM 4493 C CA . THR A 1 581 ? -9.448 22.292 42.153 1.00 91.00 581 THR A CA 1
ATOM 4494 C C . THR A 1 581 ? -9.869 23.485 41.293 1.00 91.00 581 THR A C 1
ATOM 4496 O O . THR A 1 581 ? -9.969 24.596 41.805 1.00 91.00 581 THR A O 1
ATOM 4499 N N . GLU A 1 582 ? -10.069 23.299 39.987 1.00 93.12 582 GLU A N 1
ATOM 4500 C CA . GLU A 1 582 ? -10.510 24.369 39.083 1.00 93.12 582 GLU A CA 1
ATOM 4501 C C . GLU A 1 582 ? -12.026 24.610 39.200 1.00 93.12 582 GLU A C 1
ATOM 4503 O O . GLU A 1 582 ? -12.796 23.672 39.407 1.00 93.12 582 GLU A O 1
ATOM 4508 N N . ASN A 1 583 ? -12.476 25.864 39.118 1.00 90.69 583 ASN A N 1
ATOM 4509 C CA . ASN A 1 583 ? -13.878 26.223 39.360 1.00 90.69 583 ASN A CA 1
ATOM 4510 C C . ASN A 1 583 ? -14.788 25.896 38.163 1.00 90.69 583 ASN A C 1
ATOM 4512 O O . ASN A 1 583 ? -14.454 26.229 37.029 1.00 90.69 583 ASN A O 1
ATOM 4516 N N . GLY A 1 584 ? -15.980 25.360 38.447 1.00 92.81 584 GLY A N 1
ATOM 4517 C CA . GLY A 1 584 ? -17.013 25.027 37.456 1.00 92.81 584 GLY A CA 1
ATOM 4518 C C . GLY A 1 584 ? -17.110 23.535 37.116 1.00 92.81 584 GLY A C 1
ATOM 4519 O O . GLY A 1 584 ? -16.313 22.723 37.590 1.00 92.81 584 GLY A O 1
ATOM 4520 N N . GLU A 1 585 ? -18.112 23.198 36.300 1.00 97.00 585 GLU A N 1
ATOM 4521 C CA . GLU A 1 585 ? -18.256 21.892 35.641 1.00 97.00 585 GLU A CA 1
ATOM 4522 C C . GLU A 1 585 ? -17.060 21.644 34.704 1.00 97.00 585 GLU A C 1
ATOM 4524 O O . GLU A 1 585 ? -16.569 22.583 34.074 1.00 97.00 585 GLU A O 1
ATOM 4529 N N . GLY A 1 586 ? -16.593 20.399 34.572 1.00 97.94 586 GLY A N 1
ATOM 4530 C CA . GLY A 1 586 ? -15.537 20.076 33.611 1.00 97.94 586 GLY A CA 1
ATOM 4531 C C . GLY A 1 586 ? -15.000 18.646 33.665 1.00 97.94 586 GLY A C 1
ATOM 4532 O O . GLY A 1 586 ? -15.291 17.884 34.586 1.00 97.94 586 GLY A O 1
ATOM 4533 N N . VAL A 1 587 ? -14.173 18.289 32.678 1.00 98.38 587 VAL A N 1
ATOM 4534 C CA . VAL A 1 587 ? -13.479 16.989 32.590 1.00 98.38 587 VAL A CA 1
ATOM 4535 C C . VAL A 1 587 ? -11.955 17.106 32.627 1.00 98.38 587 VAL A C 1
ATOM 4537 O O . VAL A 1 587 ? -11.376 18.039 32.067 1.00 98.38 587 VAL A O 1
ATOM 4540 N N . TRP A 1 588 ? -11.289 16.111 33.219 1.00 97.75 588 TRP A N 1
ATOM 4541 C CA . TRP A 1 588 ? -9.833 15.928 33.162 1.00 97.75 588 TRP A CA 1
ATOM 4542 C C . TRP A 1 588 ? -9.447 14.440 33.101 1.00 97.75 588 TRP A C 1
ATOM 4544 O O . TRP A 1 588 ? -10.297 13.555 33.193 1.00 97.75 588 TRP A O 1
ATOM 4554 N N . LEU A 1 589 ? -8.153 14.159 32.922 1.00 97.19 589 LEU A N 1
ATOM 4555 C CA . LEU A 1 589 ? -7.594 12.807 33.014 1.00 97.19 589 LEU A CA 1
ATOM 4556 C C . LEU A 1 589 ? -6.701 12.728 34.250 1.00 97.19 589 LEU A C 1
ATOM 4558 O O . LEU A 1 589 ? -5.756 13.508 34.381 1.00 97.19 589 LEU A O 1
ATOM 4562 N N . GLY A 1 590 ? -6.989 11.778 35.131 1.00 95.31 590 GLY A N 1
ATOM 4563 C CA . GLY A 1 590 ? -6.077 11.357 36.184 1.00 95.31 590 GLY A CA 1
ATOM 4564 C C . GLY A 1 590 ? -5.189 10.221 35.689 1.00 95.31 590 GLY A C 1
ATOM 4565 O O . GLY A 1 590 ? -5.661 9.348 34.965 1.00 95.31 590 GLY A O 1
ATOM 4566 N N . MET A 1 591 ? -3.910 10.225 36.064 1.00 93.88 591 MET A N 1
ATOM 4567 C CA . MET A 1 591 ? -2.954 9.176 35.695 1.00 93.88 591 MET A CA 1
ATOM 4568 C C . MET A 1 591 ? -2.083 8.798 36.895 1.00 93.88 591 MET A C 1
ATOM 4570 O O . MET A 1 591 ? -1.717 9.671 37.688 1.00 93.88 591 MET A O 1
ATOM 4574 N N . GLY A 1 592 ? -1.745 7.513 37.029 1.00 92.56 592 GLY A N 1
ATOM 4575 C CA . GLY A 1 592 ? -0.894 7.018 38.114 1.00 92.56 592 GLY A CA 1
ATOM 4576 C C . GLY A 1 592 ? -1.492 7.322 39.487 1.00 92.56 592 GLY A C 1
ATOM 4577 O O . GLY A 1 592 ? -2.660 7.020 39.727 1.00 92.56 592 GLY A O 1
ATOM 4578 N N . SER A 1 593 ? -0.733 8.001 40.355 1.00 93.38 593 SER A N 1
ATOM 4579 C CA . SER A 1 593 ? -1.171 8.437 41.696 1.00 93.38 593 SER A CA 1
ATOM 4580 C C . SER A 1 593 ? -2.462 9.262 41.716 1.00 93.38 593 SER A C 1
ATOM 4582 O O . SER A 1 593 ? -3.096 9.368 42.760 1.00 93.38 593 SER A O 1
ATOM 4584 N N . ASN A 1 594 ? -2.830 9.859 40.579 1.00 92.81 594 ASN A N 1
ATOM 4585 C CA . ASN A 1 594 ? -3.983 10.745 40.437 1.00 92.81 594 ASN A CA 1
ATOM 4586 C C . ASN A 1 594 ? -5.156 10.059 39.704 1.00 92.81 594 ASN A C 1
ATOM 4588 O O . ASN A 1 594 ? -6.099 10.739 39.309 1.00 92.81 594 ASN A O 1
ATOM 4592 N N . SER A 1 595 ? -5.066 8.749 39.450 1.00 94.25 595 SER A N 1
ATOM 4593 C CA . SER A 1 595 ? -6.122 7.907 38.866 1.00 94.25 595 SER A CA 1
ATOM 4594 C C . SER A 1 595 ? -6.931 7.184 39.957 1.00 94.25 595 SER A C 1
ATOM 4596 O O . SER A 1 595 ? -6.618 7.297 41.142 1.00 94.25 595 SER A O 1
ATOM 4598 N N . SER A 1 596 ? -7.945 6.403 39.575 1.00 92.50 596 SER A N 1
ATOM 4599 C CA . SER A 1 596 ? -8.667 5.500 40.488 1.00 92.50 596 SER A CA 1
ATOM 4600 C C . SER A 1 596 ? -7.794 4.382 41.076 1.00 92.50 596 SER A C 1
ATOM 4602 O O . SER A 1 596 ? -8.147 3.805 42.104 1.00 92.50 596 SER A O 1
ATOM 4604 N N . ASN A 1 597 ? -6.642 4.093 40.457 1.00 90.94 597 ASN A N 1
ATOM 4605 C CA . ASN A 1 597 ? -5.698 3.065 40.881 1.00 90.94 597 ASN A CA 1
ATOM 4606 C C . ASN A 1 597 ? -4.298 3.667 41.137 1.00 90.94 597 ASN A C 1
ATOM 4608 O O . ASN A 1 597 ? -3.396 3.516 40.306 1.00 90.94 597 ASN A O 1
ATOM 4612 N N . PRO A 1 598 ? -4.076 4.331 42.292 1.00 89.75 598 PRO A N 1
ATOM 4613 C CA . PRO A 1 598 ? -2.836 5.056 42.582 1.00 89.75 598 PRO A CA 1
ATOM 4614 C C . PRO A 1 598 ? -1.545 4.225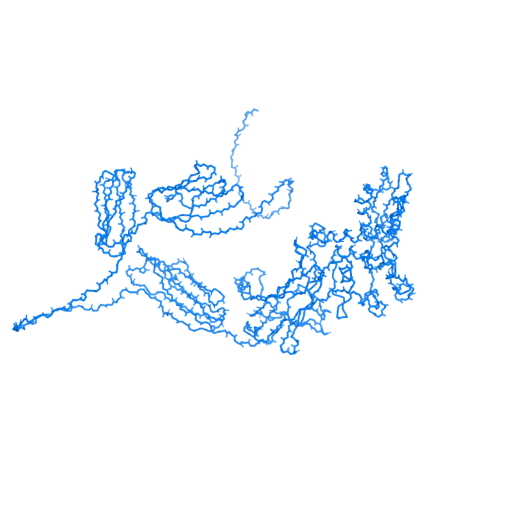 42.565 1.00 89.75 598 PRO A C 1
ATOM 4616 O O . PRO A 1 598 ? -0.460 4.804 42.521 1.00 89.75 598 PRO A O 1
ATOM 4619 N N . THR A 1 599 ? -1.634 2.890 42.617 1.00 91.69 599 THR A N 1
ATOM 4620 C CA . THR A 1 599 ? -0.465 1.992 42.598 1.00 91.69 599 THR A CA 1
ATOM 4621 C C . THR A 1 599 ? -0.012 1.621 41.183 1.00 91.69 599 THR A C 1
ATOM 4623 O O . THR A 1 599 ? 1.133 1.205 41.006 1.00 91.69 599 THR A O 1
ATOM 4626 N N . ALA A 1 600 ? -0.866 1.799 40.170 1.00 89.00 600 ALA A N 1
ATOM 4627 C CA . ALA A 1 600 ? -0.574 1.484 38.777 1.00 89.00 600 ALA A CA 1
ATOM 4628 C C . ALA A 1 600 ? -0.102 2.752 38.031 1.00 89.00 600 ALA A C 1
ATOM 4630 O O . ALA A 1 600 ? -0.930 3.561 37.613 1.00 89.00 600 ALA A O 1
ATOM 4631 N N . PRO A 1 601 ? 1.215 2.961 37.817 1.00 89.44 601 PRO A N 1
ATOM 4632 C CA . PRO A 1 601 ? 1.765 4.259 37.399 1.00 89.44 601 PRO A CA 1
ATOM 4633 C C . PRO A 1 601 ? 1.330 4.719 35.999 1.00 89.44 601 PRO A C 1
ATOM 4635 O O . PRO A 1 601 ? 1.469 5.897 35.676 1.00 89.44 601 PRO A O 1
ATOM 4638 N N . THR A 1 602 ? 0.813 3.807 35.174 1.00 90.62 602 THR A N 1
ATOM 4639 C CA . THR A 1 602 ? 0.309 4.074 33.819 1.00 90.62 602 THR A CA 1
ATOM 4640 C C . THR A 1 602 ? -1.209 3.947 33.692 1.00 90.62 602 THR A C 1
ATOM 4642 O O . THR A 1 602 ? -1.707 4.055 32.577 1.00 90.62 602 THR A O 1
ATOM 4645 N N . HIS A 1 603 ? -1.943 3.686 34.781 1.00 93.56 603 HIS A N 1
ATOM 4646 C CA . HIS A 1 603 ? -3.408 3.642 34.732 1.00 93.56 603 HIS A CA 1
ATOM 4647 C C . HIS A 1 603 ? -3.975 5.046 34.516 1.00 93.56 603 HIS A C 1
ATOM 4649 O O . HIS A 1 603 ? -3.422 6.021 35.034 1.00 93.56 603 HIS A O 1
ATOM 4655 N N . VAL A 1 604 ? -5.060 5.141 33.747 1.00 95.19 604 VAL A N 1
ATOM 4656 C CA . VAL A 1 604 ? -5.710 6.395 33.350 1.00 95.19 604 VAL A CA 1
ATOM 4657 C C . VAL A 1 604 ? -7.206 6.320 33.650 1.00 95.19 604 VAL A C 1
ATOM 4659 O O . VAL A 1 604 ? -7.888 5.395 33.222 1.00 95.19 604 VAL A O 1
ATOM 4662 N N . THR A 1 605 ? -7.719 7.342 34.330 1.00 97.19 605 THR A N 1
ATOM 4663 C CA . THR A 1 605 ? -9.142 7.507 34.656 1.00 97.19 605 THR A CA 1
ATOM 4664 C C . THR A 1 605 ? -9.619 8.832 34.073 1.00 97.19 605 THR A C 1
ATOM 4666 O O . THR A 1 605 ? -8.961 9.859 34.272 1.00 97.19 605 THR A O 1
ATOM 4669 N N . MET A 1 606 ? -10.762 8.855 33.383 1.00 97.81 606 MET A N 1
ATOM 4670 C CA . MET A 1 606 ? -11.421 10.127 33.081 1.00 97.81 606 MET A CA 1
ATOM 4671 C C . MET A 1 606 ? -12.211 10.567 34.304 1.00 97.81 606 MET A C 1
ATOM 4673 O O . MET A 1 606 ? -13.033 9.811 34.812 1.00 97.81 606 MET A O 1
ATOM 4677 N N . PHE A 1 607 ? -12.006 11.800 34.744 1.00 98.12 607 PHE A N 1
ATOM 4678 C CA . PHE A 1 607 ? -12.840 12.408 35.768 1.00 98.12 607 PHE A CA 1
ATOM 4679 C C . PHE A 1 607 ? -13.744 13.473 35.158 1.00 98.12 607 PHE A C 1
ATOM 4681 O O . PHE A 1 607 ? -13.331 14.226 34.274 1.00 98.12 607 PHE A O 1
ATOM 4688 N N . TYR A 1 608 ? -14.970 13.532 35.661 1.00 98.38 608 TYR A N 1
ATOM 4689 C CA . TYR A 1 608 ? -15.960 14.565 35.385 1.00 98.38 608 TYR A CA 1
ATOM 4690 C C . TYR A 1 608 ? -16.394 15.176 36.714 1.00 98.38 608 TYR A C 1
ATOM 4692 O O . TYR A 1 608 ? -16.670 14.444 37.663 1.00 98.38 608 TYR A O 1
ATOM 4700 N N . LYS A 1 609 ? -16.468 16.503 36.779 1.00 97.75 609 LYS A N 1
ATOM 4701 C CA . LYS A 1 609 ? -17.111 17.230 37.869 1.00 97.75 609 LYS A CA 1
ATOM 4702 C C . LYS A 1 609 ? -18.321 17.962 37.313 1.00 97.75 609 LYS A C 1
ATOM 4704 O O . LYS A 1 609 ? -18.175 18.679 36.325 1.00 97.75 609 LYS A O 1
ATOM 4709 N N . ASP A 1 610 ? -19.478 17.775 37.935 1.00 96.06 610 ASP A N 1
ATOM 4710 C CA . ASP A 1 610 ? -20.715 18.439 37.526 1.00 96.06 610 ASP A CA 1
ATOM 4711 C C . ASP A 1 610 ? -20.813 19.896 38.016 1.00 96.06 610 ASP A C 1
ATOM 4713 O O . ASP A 1 610 ? -19.917 20.430 38.677 1.00 96.06 610 ASP A O 1
ATOM 4717 N N . SER A 1 611 ? -21.919 20.555 37.669 1.00 92.25 611 SER A N 1
ATOM 4718 C CA . SER A 1 611 ? -22.233 21.930 38.066 1.00 92.25 611 SER A CA 1
ATOM 4719 C C . SER A 1 611 ? -22.461 22.126 39.572 1.00 92.25 611 SER A C 1
ATOM 4721 O O . SER A 1 611 ? -22.421 23.262 40.040 1.00 92.25 611 SER A O 1
ATOM 4723 N N . GLU A 1 612 ? -22.716 21.052 40.322 1.00 92.69 612 GLU A N 1
ATOM 4724 C CA . GLU A 1 612 ? -22.927 21.067 41.777 1.00 92.69 612 GLU A CA 1
ATOM 4725 C C . GLU A 1 612 ? -21.616 20.789 42.539 1.00 92.69 612 GLU A C 1
ATOM 4727 O O . GLU A 1 612 ? -21.491 21.108 43.721 1.00 92.69 612 GLU A O 1
ATOM 4732 N N . GLY A 1 613 ? -20.602 20.269 41.838 1.00 92.44 613 GLY A N 1
ATOM 4733 C CA . GLY A 1 613 ? -19.271 19.958 42.351 1.00 92.44 613 GLY A CA 1
ATOM 4734 C C . GLY A 1 613 ? -19.025 18.465 42.590 1.00 92.44 613 GLY A C 1
ATOM 4735 O O . GLY A 1 613 ? -17.923 18.097 43.010 1.00 92.44 613 GLY A O 1
ATOM 4736 N N . THR A 1 614 ? -20.001 17.598 42.303 1.00 95.25 614 THR A N 1
ATOM 4737 C CA . THR A 1 614 ? -19.868 16.145 42.464 1.00 95.25 614 THR A CA 1
ATOM 4738 C C . THR A 1 614 ? -18.881 15.600 41.440 1.00 95.25 614 THR A C 1
ATOM 4740 O O . THR A 1 614 ? -18.977 15.894 40.249 1.00 95.25 614 THR A O 1
ATOM 4743 N N . CYS A 1 615 ? -17.918 14.801 41.901 1.00 95.00 615 CYS A N 1
ATOM 4744 C CA . CYS A 1 615 ? -16.881 14.213 41.055 1.00 95.00 615 CYS A CA 1
ATOM 4745 C C . CYS A 1 615 ? -17.171 12.733 40.766 1.00 95.00 615 CYS A C 1
ATOM 4747 O O . CYS A 1 615 ? -17.383 11.944 41.684 1.00 95.00 615 CYS A O 1
ATOM 4749 N N . TYR A 1 616 ? -17.099 12.359 39.491 1.00 96.56 616 TYR A N 1
ATOM 4750 C CA . TYR A 1 616 ? -17.300 11.009 38.970 1.00 96.56 616 TYR A CA 1
ATOM 4751 C C . TYR A 1 616 ? -16.011 10.534 38.293 1.00 96.56 616 TYR A C 1
ATOM 4753 O O . TYR A 1 616 ? -15.406 11.289 37.529 1.00 96.56 616 TYR A O 1
ATOM 4761 N N . GLY A 1 617 ? -15.589 9.298 38.566 1.00 96.56 617 GLY A N 1
ATOM 4762 C CA . GLY A 1 617 ? -14.443 8.652 37.920 1.00 96.56 617 GLY A CA 1
ATOM 4763 C C . GLY A 1 617 ? -14.893 7.549 36.965 1.00 96.56 617 GLY A C 1
ATOM 4764 O O . GLY A 1 617 ? -15.738 6.731 37.321 1.00 96.56 617 GLY A O 1
ATOM 4765 N N . PHE A 1 618 ? -14.319 7.528 35.765 1.00 97.06 618 PHE A N 1
ATOM 4766 C CA . PHE A 1 618 ? -14.634 6.591 34.691 1.00 97.06 618 PHE A CA 1
ATOM 4767 C C . PHE A 1 618 ? -13.360 5.897 34.205 1.00 97.06 618 PHE A C 1
ATOM 4769 O O . PHE A 1 618 ? -12.539 6.479 33.486 1.00 97.06 618 PHE A O 1
ATOM 4776 N N . ASP A 1 619 ? -13.203 4.640 34.611 1.00 93.94 619 ASP A N 1
ATOM 4777 C CA . ASP A 1 619 ? -12.177 3.738 34.099 1.00 93.94 619 ASP A CA 1
ATOM 4778 C C . ASP A 1 619 ? -12.715 3.038 32.858 1.00 93.94 619 ASP A C 1
ATOM 4780 O O . ASP A 1 619 ? -13.337 1.983 32.939 1.00 93.94 619 ASP A O 1
ATOM 4784 N N . VAL A 1 620 ? -12.506 3.654 31.699 1.00 92.44 620 VAL A N 1
ATOM 4785 C CA . VAL A 1 620 ? -12.890 3.078 30.408 1.00 92.44 620 VAL A CA 1
ATOM 4786 C C . VAL A 1 620 ? -11.758 2.161 29.958 1.00 92.44 620 VAL A C 1
ATOM 4788 O O . VAL A 1 620 ? -10.728 2.652 29.501 1.00 92.44 620 VAL A O 1
ATOM 4791 N N . ASN A 1 621 ? -11.907 0.850 30.152 1.00 89.06 621 ASN A N 1
ATOM 4792 C CA . ASN A 1 621 ? -10.825 -0.115 29.934 1.00 89.06 621 ASN A CA 1
ATOM 4793 C C . ASN A 1 621 ? -11.261 -1.525 29.479 1.00 89.06 621 ASN A C 1
ATOM 4795 O O . ASN A 1 621 ? -10.393 -2.308 29.107 1.00 89.06 621 ASN A O 1
ATOM 4799 N N . GLY A 1 622 ? -12.554 -1.862 29.460 1.00 88.12 622 GLY A N 1
ATOM 4800 C CA . GLY A 1 622 ? -13.017 -3.201 29.063 1.00 88.12 622 GLY A CA 1
ATOM 4801 C C . GLY A 1 622 ? -12.834 -4.280 30.141 1.00 88.12 622 GLY A C 1
ATOM 4802 O O . GLY A 1 622 ? -12.114 -4.108 31.122 1.00 88.12 622 GLY A O 1
ATOM 4803 N N . MET A 1 623 ? -13.490 -5.427 29.954 1.00 85.75 623 MET A N 1
ATOM 4804 C CA . MET A 1 623 ? -13.381 -6.573 30.866 1.00 85.75 623 MET A CA 1
ATOM 4805 C C . MET A 1 623 ? -11.991 -7.212 30.784 1.00 85.75 623 MET A C 1
ATOM 4807 O O . MET A 1 623 ? -11.569 -7.665 29.715 1.00 85.75 623 MET A O 1
ATOM 4811 N N . THR A 1 624 ? -11.296 -7.301 31.920 1.00 79.44 624 THR A N 1
ATOM 4812 C CA . THR A 1 624 ? -10.086 -8.122 32.073 1.00 79.44 624 THR A CA 1
ATOM 4813 C C . THR A 1 624 ? -10.388 -9.569 31.698 1.00 79.44 624 THR A C 1
ATOM 4815 O O . THR A 1 624 ? -11.386 -10.122 32.148 1.00 79.44 624 THR A O 1
ATOM 4818 N N . TYR A 1 625 ? -9.528 -10.192 30.891 1.00 74.31 625 TYR A N 1
ATOM 4819 C CA . TYR A 1 625 ? -9.670 -11.597 30.514 1.00 74.31 625 TYR A CA 1
ATOM 4820 C C . TYR A 1 625 ? -8.525 -12.447 31.084 1.00 74.31 625 TYR A C 1
ATOM 4822 O O . TYR A 1 625 ? -7.360 -12.216 30.761 1.00 74.31 625 TYR A O 1
ATOM 4830 N N . ASN A 1 626 ? -8.883 -13.440 31.902 1.00 77.31 626 ASN A N 1
ATOM 4831 C CA . ASN A 1 626 ? -8.012 -14.451 32.496 1.00 77.31 626 ASN A CA 1
ATOM 4832 C C . ASN A 1 626 ? -8.650 -15.833 32.281 1.00 77.31 626 ASN A C 1
ATOM 4834 O O . ASN A 1 626 ? -9.757 -16.103 32.758 1.00 77.31 626 ASN A O 1
ATOM 4838 N N . HIS A 1 627 ? -7.951 -16.733 31.588 1.00 75.81 627 HIS A N 1
ATOM 4839 C CA . HIS A 1 627 ? -8.471 -18.073 31.286 1.00 75.81 627 HIS A CA 1
ATOM 4840 C C . HIS A 1 627 ? -8.686 -18.949 32.537 1.00 75.81 627 HIS A C 1
ATOM 4842 O O . HIS A 1 627 ? -9.495 -19.880 32.506 1.00 75.81 627 HIS A O 1
ATOM 4848 N N . SER A 1 628 ? -7.992 -18.650 33.643 1.00 79.50 628 SER A N 1
ATOM 4849 C CA . SER A 1 628 ? -8.122 -19.376 34.915 1.00 79.50 628 SER A CA 1
ATOM 4850 C C . SER A 1 628 ? -9.435 -19.072 35.644 1.00 79.50 628 SER A C 1
ATOM 4852 O O . SER A 1 628 ? -9.932 -19.922 36.379 1.00 79.50 628 SER A O 1
ATOM 4854 N N . GLU A 1 629 ? -10.012 -17.888 35.423 1.00 72.12 629 GLU A N 1
ATOM 4855 C CA . GLU A 1 629 ? -11.241 -17.424 36.087 1.00 72.12 629 GLU A CA 1
ATOM 4856 C C . GLU A 1 629 ? -12.513 -17.833 35.321 1.00 72.12 629 GLU A C 1
ATOM 4858 O O . GLU A 1 629 ? -13.561 -18.011 35.932 1.00 72.12 629 GLU A O 1
ATOM 4863 N N . LYS A 1 630 ? -12.416 -18.058 33.999 1.00 61.00 630 LYS A N 1
ATOM 4864 C CA . LYS A 1 630 ? -13.465 -18.534 33.057 1.00 61.00 630 LYS A CA 1
ATOM 4865 C C . LYS A 1 630 ? -14.728 -17.676 32.891 1.00 61.00 630 LYS A C 1
ATOM 4867 O O . LYS A 1 630 ? -15.263 -17.627 31.780 1.00 61.00 630 LYS A O 1
ATOM 4872 N N . GLU A 1 631 ? -15.187 -16.984 33.930 1.00 60.78 631 GLU A N 1
ATOM 4873 C CA . GLU A 1 631 ? -16.386 -16.128 33.914 1.00 60.78 631 GLU A CA 1
ATOM 4874 C C . GLU A 1 631 ? -16.288 -14.972 32.904 1.00 60.78 631 GLU A C 1
ATOM 4876 O O . GLU A 1 631 ? -17.298 -14.459 32.435 1.00 60.78 631 GLU A O 1
ATOM 4881 N N . VAL A 1 632 ? -15.064 -14.612 32.517 1.00 62.78 632 VAL A N 1
ATOM 4882 C CA . VAL A 1 632 ? -14.733 -13.455 31.674 1.00 62.78 632 VAL A CA 1
ATOM 4883 C C . VAL A 1 632 ? -14.781 -13.709 30.157 1.00 62.78 632 VAL A C 1
ATOM 4885 O O . VAL A 1 632 ? -14.461 -12.826 29.360 1.00 62.78 632 VAL A O 1
ATOM 4888 N N . THR A 1 633 ? -15.189 -14.908 29.726 1.00 70.81 633 THR A N 1
ATOM 4889 C CA . THR A 1 633 ? -15.370 -15.259 28.301 1.00 70.81 633 THR A CA 1
ATOM 4890 C C . THR A 1 633 ? -16.485 -14.451 27.624 1.00 70.81 633 THR A C 1
ATOM 4892 O O . THR A 1 633 ? -17.435 -14.004 28.271 1.00 70.81 633 THR A O 1
ATOM 4895 N N . CYS A 1 634 ? -16.394 -14.282 26.297 1.00 73.94 634 CYS A N 1
ATOM 4896 C CA . CYS A 1 634 ? -17.396 -13.549 25.513 1.00 73.94 634 CYS A CA 1
ATOM 4897 C C . CYS A 1 634 ? -18.805 -14.149 25.657 1.00 73.94 634 CYS A C 1
ATOM 4899 O O . CYS A 1 634 ? -19.793 -13.420 25.618 1.00 73.94 634 CYS A O 1
ATOM 4901 N N . GLU A 1 635 ? -18.872 -15.469 25.823 1.00 77.69 635 GLU A N 1
ATOM 4902 C CA . GLU A 1 635 ? -20.065 -16.294 25.970 1.00 77.69 635 GLU A CA 1
ATOM 4903 C C . GLU A 1 635 ? -20.733 -16.126 27.339 1.00 77.69 635 GLU A C 1
ATOM 4905 O O . GLU A 1 635 ? -21.952 -15.977 27.407 1.00 77.69 635 GLU A O 1
ATOM 4910 N N . VAL A 1 636 ? -19.956 -16.121 28.431 1.00 78.06 636 VAL A N 1
ATOM 4911 C CA . VAL A 1 636 ? -20.502 -15.957 29.791 1.00 78.06 636 VAL A CA 1
ATOM 4912 C C . VAL A 1 636 ? -20.946 -14.513 30.024 1.00 78.06 636 VAL A C 1
ATOM 4914 O O . VAL A 1 636 ? -22.022 -14.276 30.571 1.00 78.06 636 VAL A O 1
ATOM 4917 N N . HIS A 1 637 ? -20.167 -13.534 29.558 1.00 76.69 637 HIS A N 1
ATOM 4918 C CA . HIS A 1 637 ? -20.545 -12.125 29.646 1.00 76.69 637 HIS A CA 1
ATOM 4919 C C . HIS A 1 637 ? -21.536 -11.665 28.568 1.00 76.69 637 HIS A C 1
ATOM 4921 O O . HIS A 1 637 ? -22.059 -10.557 28.696 1.00 76.69 637 HIS A O 1
ATOM 4927 N N . GLN A 1 638 ? -21.819 -12.469 27.538 1.00 83.38 638 GLN A N 1
ATOM 4928 C CA . GLN A 1 638 ? -22.714 -12.122 26.422 1.00 83.38 638 GLN A CA 1
ATOM 4929 C C . GLN A 1 638 ? -22.332 -10.777 25.765 1.00 83.38 638 GLN A C 1
ATOM 4931 O O . GLN A 1 638 ? -23.152 -9.877 25.557 1.00 83.38 638 GLN A O 1
ATOM 4936 N N . CYS A 1 639 ? -21.030 -10.602 25.505 1.00 82.94 639 CYS A N 1
ATOM 4937 C CA . CYS A 1 639 ? -20.462 -9.340 25.015 1.00 82.94 639 CYS A CA 1
ATOM 4938 C C . CYS A 1 639 ? -21.000 -8.959 23.629 1.00 82.94 639 CYS A C 1
ATOM 4940 O O . CYS A 1 639 ? -21.136 -7.774 23.332 1.00 82.94 639 CYS A O 1
ATOM 4942 N N . ARG A 1 640 ? -21.293 -9.957 22.778 1.00 82.81 640 ARG A N 1
ATOM 4943 C CA . ARG A 1 640 ? -21.779 -9.771 21.399 1.00 82.81 640 ARG A CA 1
ATOM 4944 C C . ARG A 1 640 ? -23.252 -9.346 21.383 1.00 82.81 640 ARG A C 1
ATOM 4946 O O . ARG A 1 640 ? -23.646 -8.528 20.561 1.00 82.81 640 ARG A O 1
ATOM 4953 N N . GLU A 1 641 ? -24.040 -9.882 22.307 1.00 87.88 641 GLU A N 1
ATOM 4954 C CA . GLU A 1 641 ? -25.482 -9.683 22.471 1.00 87.88 641 GLU A CA 1
ATOM 4955 C C . GLU A 1 641 ? -25.802 -8.288 23.029 1.00 87.88 641 GLU A C 1
ATOM 4957 O O . GLU A 1 641 ? -26.857 -7.725 22.743 1.00 87.88 641 GLU A O 1
ATOM 4962 N N . LYS A 1 642 ? -24.864 -7.713 23.791 1.00 91.75 642 LYS A N 1
ATOM 4963 C CA . LYS A 1 642 ? -24.908 -6.336 24.302 1.00 91.75 642 LYS A CA 1
ATOM 4964 C C . LYS A 1 642 ? -24.552 -5.270 23.260 1.00 91.75 642 LYS A C 1
ATOM 4966 O O . LYS A 1 642 ? -24.772 -4.091 23.532 1.00 91.75 642 LYS A O 1
ATOM 4971 N N . LEU A 1 643 ? -23.982 -5.636 22.106 1.00 93.88 643 LEU A N 1
ATOM 4972 C CA . LEU A 1 643 ? -23.578 -4.661 21.087 1.00 93.88 643 LEU A CA 1
ATOM 4973 C C . LEU A 1 643 ? -24.791 -3.964 20.474 1.00 93.88 643 LEU A C 1
ATOM 4975 O O . LEU A 1 643 ? -25.715 -4.610 19.981 1.00 93.88 643 LEU A O 1
ATOM 4979 N N . ILE A 1 644 ? -24.737 -2.635 20.427 1.00 96.69 644 ILE A N 1
ATOM 4980 C CA . ILE A 1 644 ? -25.758 -1.823 19.766 1.00 96.69 644 ILE A CA 1
ATOM 4981 C C . ILE A 1 644 ? -25.696 -2.097 18.250 1.00 96.69 644 ILE A C 1
ATOM 4983 O O . ILE A 1 644 ? -24.633 -1.907 17.642 1.00 96.69 644 ILE A O 1
ATOM 4987 N N . PRO A 1 645 ? -26.794 -2.564 17.617 1.00 95.06 645 PRO A N 1
ATOM 4988 C CA . PRO A 1 645 ? -26.809 -2.854 16.188 1.00 95.06 645 PRO A CA 1
ATOM 4989 C C . PRO A 1 645 ? -26.602 -1.594 15.344 1.00 95.06 645 PRO A C 1
ATOM 4991 O O . PRO A 1 645 ? -27.242 -0.569 15.567 1.00 95.06 645 PRO A O 1
ATOM 4994 N N . LEU A 1 646 ? -25.744 -1.685 14.326 1.00 95.69 646 LEU A N 1
ATOM 4995 C CA . LEU A 1 646 ? -25.466 -0.562 13.426 1.00 95.69 646 LEU A CA 1
ATOM 4996 C C . LEU A 1 646 ? -26.366 -0.499 12.181 1.00 95.69 646 LEU A C 1
ATOM 4998 O O . LEU A 1 646 ? -26.315 0.511 11.480 1.00 95.69 646 LEU A O 1
ATOM 5002 N N . LYS A 1 647 ? -27.195 -1.515 11.913 1.00 89.38 647 LYS A N 1
ATOM 5003 C CA . LYS A 1 647 ? -28.199 -1.480 10.834 1.00 89.38 647 LYS A CA 1
ATOM 5004 C C . LYS A 1 647 ? -29.457 -0.747 11.290 1.00 89.38 647 LYS A C 1
ATOM 5006 O O . LYS A 1 647 ? -30.173 -1.333 12.124 1.00 89.38 647 LYS A O 1
#

Sequence (647 aa):
MKKKMHHLLAIVLVIIMALSVVETAVPATVQAKPKTTAVNKTITLTTSKTVGTKYTIKSVKSSNSSILSAKKVSSKKFKVTSKYKYGSAAITVKFKNGKTTKYKYDVGKYSLKKGKGTTVSTKDTIKSVKSNQTKIASVKKISSRRFKVTAKKAGAAKITVTFKNRKKAIYYFKVTGSSGSGNNNNNNSNNNNNNNSNNNNNDNNTNSEKISLSKTSLTMNEGDTTTLTVSIPPLYDDQAFVFWESSNTSVATVSSSLTDLKEMKKGTIKAVGGGTATITAVCMLHTEDILISCTIKVNESKKSASVYGFTITAYSNKSTFKVKECHSRNTDGTNTYDVDFFCNGSEYWINNNVTFEVEDVTPKAYAKMYLDMGIKYQAPSLKKESSASALREWNAKEGQVNWSPIKIQEPFTNAGPGQDKIRATAGKRLVIDTGMSTRALKVVAKQGDKVLDYVYLTSNSRNKNDSSSYSKYDLDLYRAVLNKVEEALWKPGMTNSEKLTALNNYINSTNHYPGCDLTLKEYNATFWENWSVDDTYIMKTDSILDNTMMFQGGICDCWAAQVLMKIAMEDLGIPKIKDMTENGEGVWLGMGSNSSNPTAPTHVTMFYKDSEGTCYGFDVNGMTYNHSEKEVTCEVHQCREKLIPLK

Radius of gyration: 39.23 Å; chains: 1; bounding box: 83×85×131 Å

Foldseek 3Di:
DDDDDDDDDDDDDDDDDDDDDDDDDDDDDPDPQDDAPEPADEDEDQFKDKDFAPAFFPDKDKPDCQQKDKDAPDRGMIMIGGNQEFDKIWIWTAGPSRYIYIYIYGYQEEEEEAFDKDKHFAPAFFPDKDKPCCQQWNKDADDRTMIMIGGHDFFKIWMWTAGPVRDIGIHMYGYDDDPDDDDDDDDDDDDDDDDDDDDDDDDDDDDDQDKAKPAQEDEEEAFDKDKIFIDHPPVCQQPKAKDKDKPDVQAKDWDFDPPHSRRSRIIIMHGQAADKMKMWIFIDTPTDTDIGIYIYGYDGFPFAFPFKEKDADDDDQQDQAAEHEAQFQDQVLKGKGKIKIFTPGGVNNCVPFKDKDKDQQQFQLLLQLCVLLVNDWDDKDKDKAWCSVVQVVLCVCPPPPPRDAQFHFFAGHNSGTGDRPHHTPTIIMIMIITHNSRQKMKMFMAGVVRTRHIYMYGYAFPDPVDPVRHHVVLVVSLVLLVVLVLVVQPDPPDDLVSSLVSLLCLLQLQEEFDDPQLQDCVQAVVSQNRQPGPSHRRYDDHPSVQSSCSLVRYFFAQCCLVVSLVCCCPPVVFADDPDLVDDAWHKDKAAACRAPHVPHRGHIWIWTAHRVSDIDTRRRGYHYDDSVVSCRHCVNSVSNVSRRRSD